Protein AF-A0A972I9Z6-F1 (afdb_monomer)

Secondary structure (DSSP, 8-state):
--HHHHHHHHHHHSPPS-SSHHHHHHHHHHHHHHHH-GGGS----SS--HHHHHHHHHHHHHHHHHHHH--TTTS-HHHHHHHHHHHHHHHHHHHHHHTTS-HHHHHHHHHHHHHSPPTT------HHHHHHHHHHSPPS--HHHHHHHHHHHHHHHHHHHHHHHHHHHHHHHHHTTS-HHHHH-HHHHHHHHHHHHHHHHHHHHTSTT-SS-TT-GGGHHHHHHHHHHHHHHHHHHHHHHHH-HHHHHHHHHHHTSSHHHHHSSSTTTT--HHHHHHTT--TTSEETTTTEEHHHHHHHHHHHHHHHHHHHTTSTTHHHHHHHHHHHHHHHHHHHHHHHHHHHHSTT--GGG--HHHHHHHHIIIIIIHHHHHHHHHHHHTT--TTTTHHHHHHHHHHHHHHHHHHHHHHHHHHTTTS--HHHHHHHHH-HHHHHHHHHHHTT---PPPTTTHHHHHHHSHHHHHHHHHHHHHHHHHH--HHHHHHHHHHHIIIII-STT-SS-----S-HHHHHTT-SSPPPHHHHHHHHHHHGGGGGGTS-HHHHHHHHHHHHHHHHHHHHHHHHTT-HHHHHHHHH-GGGS-HHHHHHHHHHHHHS--S-----PPPPPP-------

Sequence (621 aa):
MNALERGLDRLLAMPSPATDALEEALLREAVEALRARPYFGAGLVDEGDDHALLLEATASVRLFVLHHFVTPLERDEATTRAALRLVEALEAREDALARQAPAPLALRHEVLRYLHPRPLARNLEGLRELLARVEAMPERRGIFRFLRDKAHQHLQFYRLFFRAKAYLARTRRIREKLPPRVRALPVALETFSAVEQMGPIVDNFVFDGLGKPASDPAVAIADFGFLYMQMADELVDSILHHAGYERTITLVRRLALSPEGRAAFVPFMHVEAADLHEVGLTFDSPNEKYRTTLGEMILALRELREVIEREIERVDDAEGVRRELSAFFHHCFSTFLDELEFLRSRPGARLDKLPLGETLFHFYRKNNLVMMRWLGLRARLRGIDPRIPEKRIRAFGYVLATFQVFDDLKDLAVDLEKQPNYALQIAASHHPHELARAEARFSSHREALRVRDIPWVNLRMPGTVLTCFRLVKLIARSHFSWFEDYVIDLRWRRNWLVRRGNFNPGEARGHLLEEALGEGRRLPLPALARAVLRELSVLHRDASHDELLAYVFDVLAFERRPALCLAALPNLHRVYRILNLSMRMAPEEKARIVRKILEIAPEEVLAVEPLPRDNPGLHET

Mean predicted aligned error: 6.79 Å

pLDDT: mean 88.21, std 11.25, range [31.47, 98.06]

Foldseek 3Di:
DWLQLVLLVVQVVDDPLAPDPLLVVLLVVLSVVCVQFVLQWLPLDRDDDNLLSVLRNLRGSLSSLQQPQCFPLQDPPVSNVSSVSSNVSSVVVNVVSLVVDDPSSVLLVVLSCLLADHPPPQDNPDLVVSLVVLLPPPDPDDPVNVVVVVVLVVVLVVVLVVCVVLLVLLVVVLVVLQDPLCVVQVLLVVLLVVVSVCLSVCCCPLVVVDFDRSNDNLLSLLSLLVSLLVLVVLLLVLLCVPLNLPLSSVLQCVQQNPPCNVVDLAHPLPDDQVSQVSSVHGQQPDRVSSGGGSVSSSVSSNSSVVSSLVSLVVDPPSVVLSVLSSVLRVLLVSLVSLVSVVCVVDPPDQQLQDALNSLSSSLLSNQLVNQLSSSCSSCVSRVHSCVVSSLSSNLVSLLRVLVQLLQLVQQVLQSGSNHHGQLSNLCNSPNVQLNVVSCVPRVVPRDGHALLCQLLCCLSVVSSVLSSLSSNSSSCSNRHDPVSLQVSQVLCCLDHLEQPNRPRHDPDDDDSNCVSLVHQFDDDQLVSLVSSLVSQVVCVVPDPPLQSLLSSLSSCSHYPLVVLLVLCPPPVVLSVCSVGRSSVDDSNSSNVSSVSSNVPDPDDDDDTDRDPPDDPDDDDD

Structure (mmCIF, N/CA/C/O backbone):
data_AF-A0A972I9Z6-F1
#
_entry.id   AF-A0A972I9Z6-F1
#
loop_
_atom_site.group_PDB
_atom_site.id
_atom_site.type_symbol
_atom_site.label_atom_id
_atom_site.label_alt_id
_atom_site.label_comp_id
_atom_site.label_asym_id
_atom_site.label_entity_id
_atom_site.label_seq_id
_atom_site.pdbx_PDB_ins_code
_atom_site.Cartn_x
_atom_site.Cartn_y
_atom_site.Cartn_z
_atom_site.occupancy
_atom_site.B_iso_or_equiv
_atom_site.auth_seq_id
_atom_site.auth_comp_id
_atom_site.auth_asym_id
_atom_site.auth_atom_id
_atom_site.pdbx_PDB_model_num
ATOM 1 N N . MET A 1 1 ? 12.915 0.403 25.790 1.00 60.88 1 MET A N 1
ATOM 2 C CA . MET A 1 1 ? 12.499 1.653 25.136 1.00 60.88 1 MET A CA 1
ATOM 3 C C . MET A 1 1 ? 13.070 1.663 23.732 1.00 60.88 1 MET A C 1
ATOM 5 O O . MET A 1 1 ? 14.288 1.536 23.600 1.00 60.88 1 MET A O 1
ATOM 9 N N . ASN A 1 2 ? 12.223 1.680 22.703 1.00 83.69 2 ASN A N 1
ATOM 10 C CA . ASN A 1 2 ? 12.690 1.710 21.311 1.00 83.69 2 ASN A CA 1
ATOM 11 C C . ASN A 1 2 ? 13.250 3.112 20.958 1.00 83.69 2 ASN A C 1
ATOM 13 O O . ASN A 1 2 ? 13.185 4.049 21.759 1.00 83.69 2 ASN A O 1
ATOM 17 N N . ALA A 1 3 ? 13.876 3.258 19.785 1.00 87.81 3 ALA A N 1
ATOM 18 C CA . ALA A 1 3 ? 14.439 4.541 19.349 1.00 87.81 3 ALA A CA 1
ATOM 19 C C . ALA A 1 3 ? 13.384 5.654 19.271 1.00 87.81 3 ALA A C 1
ATOM 21 O O . ALA A 1 3 ? 13.654 6.773 19.704 1.00 87.81 3 ALA A O 1
ATOM 22 N N . LEU A 1 4 ? 12.186 5.329 18.784 1.00 92.81 4 LEU A N 1
ATOM 23 C CA . LEU A 1 4 ? 11.094 6.284 18.656 1.00 92.81 4 LEU A CA 1
ATOM 24 C C . LEU A 1 4 ? 10.658 6.836 20.019 1.00 92.81 4 LEU A C 1
ATOM 26 O O . LEU A 1 4 ? 10.603 8.046 20.175 1.00 92.81 4 LEU A O 1
ATOM 30 N N . GLU A 1 5 ? 10.427 5.985 21.021 1.00 92.69 5 GLU A N 1
ATOM 31 C CA . GLU A 1 5 ? 10.044 6.399 22.379 1.00 92.69 5 GLU A CA 1
ATOM 32 C C . GLU A 1 5 ? 11.066 7.378 22.978 1.00 92.69 5 GLU A C 1
ATOM 34 O O . GLU A 1 5 ? 10.690 8.457 23.429 1.00 92.69 5 GLU A O 1
ATOM 39 N N . ARG A 1 6 ? 12.368 7.063 22.875 1.00 93.62 6 ARG A N 1
ATOM 40 C CA . ARG A 1 6 ? 13.447 7.977 23.303 1.00 93.62 6 ARG A CA 1
ATOM 41 C C . ARG A 1 6 ? 13.417 9.310 22.559 1.00 93.62 6 ARG A C 1
ATOM 43 O O . ARG A 1 6 ? 13.680 10.354 23.150 1.00 93.62 6 ARG A O 1
ATOM 50 N N . GLY A 1 7 ? 13.151 9.277 21.256 1.00 95.94 7 GLY A N 1
ATOM 51 C CA . GLY A 1 7 ? 13.037 10.482 20.442 1.00 95.94 7 GLY A CA 1
ATOM 52 C C . GLY A 1 7 ? 11.820 11.332 20.818 1.00 95.94 7 GLY A C 1
ATOM 53 O O . GLY A 1 7 ? 11.927 12.554 20.862 1.00 95.94 7 GLY A O 1
ATOM 54 N N . LEU A 1 8 ? 10.680 10.705 21.125 1.00 96.62 8 LEU A N 1
ATOM 55 C CA . LEU A 1 8 ? 9.450 11.396 21.524 1.00 96.62 8 LEU A CA 1
ATOM 56 C C . LEU A 1 8 ? 9.622 12.112 22.867 1.00 96.62 8 LEU A C 1
ATOM 58 O O . LEU A 1 8 ? 9.217 13.265 22.992 1.00 96.62 8 LEU A O 1
ATOM 62 N N . ASP A 1 9 ? 10.283 11.478 23.840 1.00 95.06 9 ASP A N 1
ATOM 63 C CA . ASP A 1 9 ? 10.607 12.118 25.124 1.00 95.06 9 ASP A CA 1
ATOM 64 C C . ASP A 1 9 ? 11.449 13.386 24.922 1.00 95.06 9 ASP A C 1
ATOM 66 O O . ASP A 1 9 ? 11.235 14.404 25.578 1.00 95.06 9 ASP A O 1
ATOM 70 N N . ARG A 1 10 ? 12.375 13.352 23.959 1.00 93.19 10 ARG A N 1
ATOM 71 C CA . ARG A 1 10 ? 13.225 14.497 23.607 1.00 93.19 10 ARG A CA 1
ATOM 72 C C . ARG A 1 10 ? 12.476 15.586 22.868 1.00 93.19 10 ARG A C 1
ATOM 74 O O . ARG A 1 10 ? 12.685 16.759 23.158 1.00 93.19 10 ARG A O 1
ATOM 81 N N . LEU A 1 11 ? 11.596 15.207 21.945 1.00 94.81 11 LEU A N 1
ATOM 82 C CA . LEU A 1 11 ? 10.739 16.153 21.242 1.00 94.81 11 LEU A CA 1
ATOM 83 C C . LEU A 1 11 ? 9.877 16.951 22.231 1.00 94.81 11 LEU A C 1
ATOM 85 O O . LEU A 1 11 ? 9.753 18.161 22.071 1.00 94.81 11 LEU A O 1
ATOM 89 N N . LEU A 1 12 ? 9.344 16.292 23.267 1.00 94.00 12 LEU A N 1
ATOM 90 C CA . LEU A 1 12 ? 8.562 16.936 24.328 1.00 94.00 12 LEU A CA 1
ATOM 91 C C . LEU A 1 12 ? 9.404 17.780 25.298 1.00 94.00 12 LEU A C 1
ATOM 93 O O . LEU A 1 12 ? 8.873 18.690 25.927 1.00 94.00 12 LEU A O 1
ATOM 97 N N . ALA A 1 13 ? 10.700 17.492 25.436 1.00 93.06 13 ALA A N 1
ATOM 98 C CA . ALA A 1 13 ? 11.617 18.282 26.261 1.00 93.06 13 ALA A CA 1
ATOM 99 C C . ALA A 1 13 ? 12.112 19.565 25.562 1.00 93.06 13 ALA A C 1
ATOM 101 O O . ALA A 1 13 ? 12.714 20.430 26.199 1.00 93.06 13 ALA A O 1
ATOM 102 N N . MET A 1 14 ? 11.891 19.688 24.253 1.00 91.94 14 MET A N 1
ATOM 103 C CA . MET A 1 14 ? 12.250 20.858 23.456 1.00 91.94 14 MET A CA 1
ATOM 104 C C . MET A 1 14 ? 11.128 21.902 23.411 1.00 91.94 14 MET A C 1
ATOM 106 O O . MET A 1 14 ? 9.974 21.574 23.683 1.00 91.94 14 MET A O 1
ATOM 110 N N . PRO A 1 15 ? 11.424 23.150 22.988 1.00 92.62 15 PRO A N 1
ATOM 111 C CA . PRO A 1 15 ? 10.379 24.115 22.664 1.00 92.62 15 PRO A CA 1
ATOM 112 C C . PRO A 1 15 ? 9.356 23.504 21.701 1.00 92.62 15 PRO A C 1
ATOM 114 O O . PRO A 1 15 ? 9.734 22.945 20.658 1.00 92.62 15 PRO A O 1
ATOM 117 N N . SER A 1 16 ? 8.074 23.592 22.063 1.00 92.88 16 SER A N 1
ATOM 118 C CA . SER A 1 16 ? 6.993 23.005 21.271 1.00 92.88 16 SER A CA 1
ATOM 119 C C . SER A 1 16 ? 6.999 23.591 19.851 1.00 92.88 16 SER A C 1
ATOM 121 O O . SER A 1 16 ? 7.231 24.791 19.688 1.00 92.88 16 SER A O 1
ATOM 123 N N . PRO A 1 17 ? 6.815 22.766 18.804 1.00 90.50 17 PRO A N 1
ATOM 124 C CA . PRO A 1 17 ? 6.568 23.258 17.453 1.00 90.50 17 PRO A CA 1
ATOM 125 C C . PRO A 1 17 ? 5.153 23.842 17.290 1.00 90.50 17 PRO A C 1
ATOM 127 O O . PRO A 1 17 ? 4.901 24.488 16.279 1.00 90.50 17 PRO A O 1
ATOM 130 N N . ALA A 1 18 ? 4.247 23.611 18.248 1.00 92.31 18 ALA A N 1
ATOM 131 C CA . ALA A 1 18 ? 2.901 24.166 18.247 1.00 92.31 18 ALA A CA 1
ATOM 132 C C . ALA A 1 18 ? 2.899 25.644 18.663 1.00 92.31 18 ALA A C 1
ATOM 134 O O . ALA A 1 18 ? 3.602 26.052 19.589 1.00 92.31 18 ALA A O 1
ATOM 135 N N . THR A 1 19 ? 2.070 26.434 17.990 1.00 91.88 19 THR A N 1
ATOM 136 C CA . THR A 1 19 ? 1.910 27.877 18.218 1.00 91.88 19 THR A CA 1
ATOM 137 C C . THR A 1 19 ? 0.619 28.235 18.954 1.00 91.88 19 THR A C 1
ATOM 139 O O . THR A 1 19 ? 0.509 29.333 19.499 1.00 91.88 19 THR A O 1
ATOM 142 N N . ASP A 1 20 ? -0.337 27.305 19.021 1.00 94.81 20 ASP A N 1
ATOM 143 C CA . ASP A 1 20 ? -1.608 27.465 19.723 1.00 94.81 20 ASP A CA 1
ATOM 144 C C . ASP A 1 20 ? -2.029 26.189 20.483 1.00 94.81 20 ASP A C 1
ATOM 146 O O . ASP A 1 20 ? -1.395 25.135 20.396 1.00 94.81 20 ASP A O 1
ATOM 150 N N . ALA A 1 21 ? -3.105 26.292 21.270 1.00 95.44 21 ALA A N 1
ATOM 151 C CA . ALA A 1 21 ? -3.590 25.197 22.111 1.00 95.44 21 ALA A CA 1
ATOM 152 C C . ALA A 1 21 ? -4.133 23.996 21.314 1.00 95.44 21 ALA A C 1
ATOM 154 O O . ALA A 1 21 ? -4.087 22.870 21.809 1.00 95.44 21 ALA A O 1
ATOM 155 N N . LEU A 1 22 ? -4.651 24.219 20.102 1.00 95.06 22 LEU A N 1
ATOM 156 C CA . LEU A 1 22 ? -5.192 23.155 19.261 1.00 95.06 22 LEU A CA 1
ATOM 157 C C . LEU A 1 22 ? -4.055 22.363 18.608 1.00 95.06 22 LEU A C 1
ATOM 159 O O . LEU A 1 22 ? -4.071 21.136 18.637 1.00 95.06 22 LEU A O 1
ATOM 163 N N . GLU A 1 23 ? -3.032 23.047 18.094 1.00 96.62 23 GLU A N 1
ATOM 164 C CA . GLU A 1 23 ? -1.794 22.424 17.614 1.00 96.62 23 GLU A CA 1
ATOM 165 C C . GLU A 1 23 ? -1.100 21.625 18.728 1.00 96.62 23 GLU A C 1
ATOM 167 O O . GLU A 1 23 ? -0.658 20.499 18.499 1.00 96.62 23 GLU A O 1
ATOM 172 N N . GLU A 1 24 ? -1.056 22.159 19.952 1.00 96.81 24 GLU A N 1
ATOM 173 C CA . GLU A 1 24 ? -0.472 21.473 21.111 1.00 96.81 24 GLU A CA 1
ATOM 174 C C . GLU A 1 24 ? -1.270 20.211 21.488 1.00 96.81 24 GLU A C 1
ATOM 176 O O . GLU A 1 24 ? -0.682 19.174 21.802 1.00 96.81 24 GLU A O 1
ATOM 181 N N . ALA A 1 25 ? -2.605 20.257 21.410 1.00 96.12 25 ALA A N 1
ATOM 182 C CA . ALA A 1 25 ? -3.451 19.086 21.632 1.00 96.12 25 ALA A CA 1
ATOM 183 C C . ALA A 1 25 ? -3.203 17.994 20.576 1.00 96.12 25 ALA A C 1
ATOM 185 O O . ALA A 1 25 ? -2.995 16.833 20.934 1.00 96.12 25 ALA A O 1
ATOM 186 N N . LEU A 1 26 ? -3.139 18.368 19.292 1.00 95.75 26 LEU A N 1
ATOM 187 C CA . LEU A 1 26 ? -2.849 17.442 18.190 1.00 95.75 26 LEU A CA 1
ATOM 188 C C . LEU A 1 26 ? -1.451 16.821 18.312 1.00 95.75 26 LEU A C 1
ATOM 190 O O . LEU A 1 26 ? -1.278 15.627 18.064 1.00 95.75 26 LEU A O 1
ATOM 194 N N . LEU A 1 27 ? -0.454 17.613 18.721 1.00 97.44 27 LEU A N 1
ATOM 195 C CA . LEU A 1 27 ? 0.901 17.134 18.980 1.00 97.44 27 LEU A CA 1
ATOM 196 C C . LEU A 1 27 ? 0.907 16.062 20.077 1.00 97.44 27 LEU A C 1
ATOM 198 O O . LEU A 1 27 ? 1.499 14.998 19.892 1.00 97.44 27 LEU A O 1
ATOM 202 N N . ARG A 1 28 ? 0.234 16.314 21.205 1.00 96.69 28 ARG A N 1
ATOM 203 C CA . ARG A 1 28 ? 0.156 15.353 22.317 1.00 96.69 28 ARG A CA 1
ATOM 204 C C . ARG A 1 28 ? -0.579 14.080 21.921 1.00 96.69 28 ARG A C 1
ATOM 206 O O . ARG A 1 28 ? -0.056 12.996 22.170 1.00 96.69 28 ARG A O 1
ATOM 213 N N . GLU A 1 29 ? -1.717 14.205 21.237 1.00 96.38 29 GLU A N 1
ATOM 214 C CA . GLU A 1 29 ? -2.480 13.060 20.726 1.00 96.38 29 GLU A CA 1
ATOM 215 C C . GLU A 1 29 ? -1.618 12.199 19.787 1.00 96.38 29 GLU A C 1
ATOM 217 O O . GLU A 1 29 ? -1.569 10.975 19.926 1.00 96.38 29 GLU A O 1
ATOM 222 N N . ALA A 1 30 ? -0.861 12.827 18.879 1.00 97.19 30 ALA A N 1
ATOM 223 C CA . ALA A 1 30 ? 0.057 12.122 17.988 1.00 97.19 30 ALA A CA 1
ATOM 224 C C . ALA A 1 30 ? 1.176 11.395 18.750 1.00 97.19 30 ALA A C 1
ATOM 226 O O . ALA A 1 30 ? 1.479 10.238 18.450 1.00 97.19 30 ALA A O 1
ATOM 227 N N . VAL A 1 31 ? 1.791 12.043 19.745 1.00 97.75 31 VAL A N 1
ATOM 228 C CA . VAL A 1 31 ? 2.860 11.440 20.558 1.00 97.75 31 VAL A CA 1
ATOM 229 C C . VAL A 1 31 ? 2.340 10.238 21.353 1.00 97.75 31 VAL A C 1
ATOM 231 O O . VAL A 1 31 ? 2.979 9.183 21.360 1.00 97.75 31 VAL A O 1
ATOM 234 N N . GLU A 1 32 ? 1.176 10.359 21.991 1.00 96.31 32 GLU A N 1
ATOM 235 C CA . GLU A 1 32 ? 0.545 9.263 22.733 1.00 96.31 32 GLU A CA 1
ATOM 236 C C . GLU A 1 32 ? 0.188 8.090 21.814 1.00 96.31 32 GLU A C 1
ATOM 238 O O . GLU A 1 32 ? 0.514 6.934 22.113 1.00 96.31 32 GLU A O 1
ATOM 243 N N . ALA A 1 33 ? -0.400 8.378 20.651 1.00 94.75 33 ALA A N 1
ATOM 244 C CA . ALA A 1 33 ? -0.737 7.362 19.667 1.00 94.75 33 ALA A CA 1
ATOM 245 C C . ALA A 1 33 ? 0.507 6.636 19.131 1.00 94.75 33 ALA A C 1
ATOM 247 O O . ALA A 1 33 ? 0.478 5.413 18.983 1.00 94.75 33 ALA A O 1
ATOM 248 N N . LEU A 1 34 ? 1.610 7.350 18.884 1.00 96.56 34 LEU A N 1
ATOM 249 C CA . LEU A 1 34 ? 2.871 6.762 18.424 1.00 96.56 34 LEU A CA 1
ATOM 250 C C . LEU A 1 34 ? 3.561 5.918 19.499 1.00 96.56 34 LEU A C 1
ATOM 252 O O . LEU A 1 34 ? 4.151 4.894 19.164 1.00 96.56 34 LEU A O 1
ATOM 256 N N . ARG A 1 35 ? 3.451 6.277 20.784 1.00 94.56 35 ARG A N 1
ATOM 257 C CA . ARG A 1 35 ? 3.914 5.410 21.884 1.00 94.56 35 ARG A CA 1
ATOM 258 C C . ARG A 1 35 ? 3.117 4.105 21.941 1.00 94.56 35 ARG A C 1
ATOM 260 O O . ARG A 1 35 ? 3.692 3.035 22.129 1.00 94.56 35 ARG A O 1
ATOM 267 N N . ALA A 1 36 ? 1.801 4.174 21.739 1.00 91.94 36 ALA A N 1
ATOM 268 C CA . ALA A 1 36 ? 0.942 2.991 21.722 1.00 91.94 36 ALA A CA 1
ATOM 269 C C . ALA A 1 36 ? 1.129 2.134 20.455 1.00 91.94 36 ALA A C 1
ATOM 271 O O . ALA A 1 36 ? 1.027 0.906 20.504 1.00 91.94 36 ALA A O 1
ATOM 272 N N . ARG A 1 37 ? 1.390 2.775 19.311 1.00 93.81 37 ARG A N 1
ATOM 273 C CA . ARG A 1 37 ? 1.446 2.157 17.978 1.00 93.81 37 ARG A CA 1
ATOM 274 C C . ARG A 1 37 ? 2.692 2.626 17.212 1.00 93.81 37 ARG A C 1
ATOM 276 O O . ARG A 1 37 ? 2.579 3.287 16.177 1.00 93.81 37 ARG A O 1
ATOM 283 N N . PRO A 1 38 ? 3.901 2.254 17.663 1.00 93.81 38 PRO A N 1
ATOM 284 C CA . PRO A 1 38 ? 5.150 2.772 17.100 1.00 93.81 38 PRO A CA 1
ATOM 285 C C . PRO A 1 38 ? 5.414 2.306 15.664 1.00 93.81 38 PRO A C 1
ATOM 287 O O . PRO A 1 38 ? 6.237 2.884 14.953 1.00 93.81 38 PRO A O 1
ATOM 290 N N . TYR A 1 39 ? 4.679 1.298 15.186 1.00 94.38 39 TYR A N 1
ATOM 291 C CA . TYR A 1 39 ? 4.698 0.871 13.789 1.00 94.38 39 TYR A CA 1
ATOM 292 C C . TYR A 1 39 ? 4.149 1.920 12.807 1.00 94.38 39 TYR A C 1
ATOM 294 O O . TYR A 1 39 ? 4.425 1.786 11.619 1.00 94.38 39 TYR A O 1
ATOM 302 N N . PHE A 1 40 ? 3.465 2.973 13.275 1.00 94.88 40 PHE A N 1
ATOM 303 C CA . PHE A 1 40 ? 3.089 4.134 12.455 1.00 94.88 40 PHE A CA 1
ATOM 304 C C . PHE A 1 40 ? 4.193 5.189 12.293 1.00 94.88 40 PHE A C 1
ATOM 306 O O . PHE A 1 40 ? 4.007 6.141 11.539 1.00 94.88 40 PHE A O 1
ATOM 313 N N . GLY A 1 41 ? 5.326 5.054 12.990 1.00 94.00 41 GLY A N 1
ATOM 314 C CA . GLY A 1 41 ? 6.415 6.029 12.901 1.00 94.00 41 GLY A CA 1
ATOM 315 C C . GLY A 1 41 ? 7.137 6.038 11.547 1.00 94.00 41 GLY A C 1
ATOM 316 O O . GLY A 1 41 ? 6.901 5.204 10.669 1.00 94.00 41 GLY A O 1
ATOM 317 N N . ALA A 1 42 ? 8.138 6.904 11.416 1.00 94.00 42 ALA A N 1
ATOM 318 C CA . ALA A 1 42 ? 8.920 7.097 10.196 1.00 94.00 42 ALA A CA 1
ATOM 319 C C . ALA A 1 42 ? 9.918 5.957 9.904 1.00 94.00 42 ALA A C 1
ATOM 321 O O . ALA A 1 42 ? 9.983 5.460 8.779 1.00 94.00 42 ALA A O 1
ATOM 322 N N . GLY A 1 43 ? 10.646 5.473 10.913 1.00 91.75 43 GLY A N 1
ATOM 323 C CA . GLY A 1 43 ? 11.545 4.320 10.790 1.00 91.75 43 GLY A CA 1
ATOM 324 C C . GLY A 1 43 ? 12.884 4.669 10.143 1.00 91.75 43 GLY A C 1
ATOM 325 O O . GLY A 1 43 ? 13.479 3.844 9.446 1.00 91.75 43 GLY A O 1
ATOM 326 N N . LEU A 1 44 ? 13.353 5.897 10.352 1.00 91.38 44 LEU A N 1
ATOM 327 C CA . LEU A 1 44 ? 14.607 6.439 9.840 1.00 91.38 44 LEU A CA 1
ATOM 328 C C . LEU A 1 44 ? 15.824 5.833 10.542 1.00 91.38 44 LEU A C 1
ATOM 330 O O . LEU A 1 44 ? 16.855 5.608 9.891 1.00 91.38 44 LEU A O 1
ATOM 334 N N . VAL A 1 45 ? 15.721 5.549 11.846 1.00 89.12 45 VAL A N 1
ATOM 335 C CA . VAL A 1 45 ? 16.835 5.054 12.670 1.00 89.12 45 VAL A CA 1
ATOM 336 C C . VAL A 1 45 ? 16.415 3.914 13.590 1.00 89.12 45 VAL A C 1
ATOM 338 O O . VAL A 1 45 ? 15.323 3.899 14.147 1.00 89.12 45 VAL A O 1
ATOM 341 N N . ASP A 1 46 ? 17.317 2.946 13.750 1.00 81.12 46 ASP A N 1
ATOM 342 C CA . ASP A 1 46 ? 17.144 1.845 14.702 1.00 81.12 46 ASP A CA 1
ATOM 343 C C . ASP A 1 46 ? 17.698 2.219 16.081 1.00 81.12 46 ASP A C 1
ATOM 345 O O . ASP A 1 46 ? 17.126 1.856 17.106 1.00 81.12 46 ASP A O 1
ATOM 349 N N . GLU A 1 47 ? 18.810 2.950 16.071 1.00 81.81 47 GLU A N 1
ATOM 350 C CA . GLU A 1 47 ? 19.554 3.522 17.187 1.00 81.81 47 GLU A CA 1
ATOM 351 C C . GLU A 1 47 ? 20.308 4.742 16.641 1.00 81.81 47 GLU A C 1
ATOM 353 O O . GLU A 1 47 ? 20.514 4.856 15.427 1.00 81.81 47 GLU A O 1
ATOM 358 N N . GLY A 1 48 ? 20.716 5.655 17.513 1.00 83.88 48 GLY A N 1
ATOM 359 C CA . GLY A 1 48 ? 21.430 6.854 17.103 1.00 83.88 48 GLY A CA 1
ATOM 360 C C . GLY A 1 48 ? 21.710 7.780 18.273 1.00 83.88 48 GLY A C 1
ATOM 361 O O . GLY A 1 48 ? 21.265 7.531 19.396 1.00 83.88 48 GLY A O 1
ATOM 362 N N . ASP A 1 49 ? 22.457 8.835 17.976 1.00 89.88 49 ASP A N 1
ATOM 363 C CA . ASP A 1 49 ? 22.644 9.960 18.879 1.00 89.88 49 ASP A CA 1
ATOM 364 C C . ASP A 1 49 ? 21.353 10.779 19.035 1.00 89.88 49 ASP A C 1
ATOM 366 O O . ASP A 1 49 ? 20.291 10.477 18.479 1.00 89.88 49 ASP A O 1
ATOM 370 N N . ASP A 1 50 ? 21.443 11.837 19.832 1.00 90.38 50 ASP A N 1
ATOM 371 C CA . ASP A 1 50 ? 20.297 12.665 20.178 1.00 90.38 50 ASP A CA 1
ATOM 372 C C . ASP A 1 50 ? 19.660 13.349 18.989 1.00 90.38 50 ASP A C 1
ATOM 374 O O . ASP A 1 50 ? 18.432 13.413 18.894 1.00 90.38 50 ASP A O 1
ATOM 378 N N . HIS A 1 51 ? 20.497 13.750 18.047 1.00 92.62 51 HIS A N 1
ATOM 379 C CA . HIS A 1 51 ? 20.085 14.378 16.813 1.00 92.62 51 HIS A CA 1
ATOM 380 C C . HIS A 1 51 ? 19.281 13.423 15.927 1.00 92.62 51 HIS A C 1
ATOM 382 O O . HIS A 1 51 ? 18.184 13.746 15.468 1.00 92.62 51 HIS A O 1
ATOM 388 N N . ALA A 1 52 ? 19.793 12.209 15.733 1.00 94.25 52 ALA A N 1
ATOM 389 C CA . ALA A 1 52 ? 19.159 11.177 14.929 1.00 94.25 52 ALA A CA 1
ATOM 390 C C . ALA A 1 52 ? 17.806 10.728 15.511 1.00 94.25 52 ALA A C 1
ATOM 392 O O . ALA A 1 52 ? 16.836 10.552 14.769 1.00 94.25 52 ALA A O 1
ATOM 393 N N . LEU A 1 53 ? 17.728 10.572 16.836 1.00 95.31 53 LEU A N 1
ATOM 394 C CA . LEU A 1 53 ? 16.492 10.197 17.531 1.00 95.31 53 LEU A CA 1
ATOM 395 C C . LEU A 1 53 ? 15.435 11.308 17.475 1.00 95.31 53 LEU A C 1
ATOM 397 O O . LEU A 1 53 ? 14.247 11.019 17.329 1.00 95.31 53 LEU A O 1
ATOM 401 N N . LEU A 1 54 ? 15.853 12.571 17.544 1.00 95.94 54 LEU A N 1
ATOM 402 C CA . LEU A 1 54 ? 14.949 13.709 17.418 1.00 95.94 54 LEU A CA 1
ATOM 403 C C . LEU A 1 54 ? 14.380 13.844 15.997 1.00 95.94 54 LEU A C 1
ATOM 405 O O . LEU A 1 54 ? 13.188 14.122 15.844 1.00 95.94 54 LEU A O 1
ATOM 409 N N . LEU A 1 55 ? 15.195 13.610 14.960 1.00 96.94 55 LEU A N 1
ATOM 410 C CA . LEU A 1 55 ? 14.718 13.590 13.573 1.00 96.94 55 LEU A CA 1
ATOM 411 C C . LEU A 1 55 ? 13.689 12.471 13.352 1.00 96.94 55 LEU A C 1
ATOM 413 O O . LEU A 1 55 ? 12.641 12.724 12.765 1.00 96.94 55 LEU A O 1
ATOM 417 N N . GLU A 1 56 ? 13.939 11.263 13.871 1.00 96.38 56 GLU A N 1
ATOM 418 C CA . GLU A 1 56 ? 12.975 10.151 13.830 1.00 96.38 56 GLU A CA 1
ATOM 419 C C . GLU A 1 56 ? 11.641 10.510 14.488 1.00 96.38 56 GLU A C 1
ATOM 421 O O . GLU A 1 56 ? 10.580 10.258 13.913 1.00 96.38 56 GLU A O 1
ATOM 426 N N . ALA A 1 57 ? 11.675 11.109 15.678 1.00 97.31 57 ALA A N 1
ATOM 427 C CA . ALA A 1 57 ? 10.464 11.484 16.396 1.00 97.31 57 ALA A CA 1
ATOM 428 C C . ALA A 1 57 ? 9.689 12.600 15.694 1.00 97.31 57 ALA A C 1
ATOM 430 O O . ALA A 1 57 ? 8.480 12.470 15.509 1.00 97.31 57 ALA A O 1
ATOM 431 N N . THR A 1 58 ? 10.380 13.651 15.246 1.00 97.81 58 THR A N 1
ATOM 432 C CA . THR A 1 58 ? 9.758 14.773 14.523 1.00 97.81 58 THR A CA 1
ATOM 433 C C . THR A 1 58 ? 9.089 14.272 13.240 1.00 97.81 58 THR A C 1
ATOM 435 O O . THR A 1 58 ? 7.900 14.516 13.037 1.00 97.81 58 THR A O 1
ATOM 438 N N . ALA A 1 59 ? 9.803 13.459 12.451 1.00 97.50 59 ALA A N 1
ATOM 439 C CA . ALA A 1 59 ? 9.281 12.851 11.229 1.00 97.50 59 ALA A CA 1
ATOM 440 C C . ALA A 1 59 ? 8.097 11.910 11.474 1.00 97.50 59 ALA A C 1
ATOM 442 O O . ALA A 1 59 ? 7.158 11.870 10.675 1.00 97.50 59 ALA A O 1
ATOM 443 N N . SER A 1 60 ? 8.122 11.163 12.580 1.00 97.81 60 SER A N 1
ATOM 444 C CA . SER A 1 60 ? 7.032 10.265 12.968 1.00 97.81 60 SER A CA 1
ATOM 445 C C . SER A 1 60 ? 5.775 11.032 13.360 1.00 97.81 60 SER A C 1
ATOM 447 O O . SER A 1 60 ? 4.690 10.686 12.898 1.00 97.81 60 SER A O 1
ATOM 449 N N . VAL A 1 61 ? 5.911 12.089 14.167 1.00 98.06 61 VAL A N 1
ATOM 450 C CA . VAL A 1 61 ? 4.785 12.949 14.558 1.00 98.06 61 VAL A CA 1
ATOM 451 C C . VAL A 1 61 ? 4.200 13.643 13.335 1.00 98.06 61 VAL A C 1
ATOM 453 O O . VAL A 1 61 ? 2.988 13.588 13.145 1.00 98.06 61 VAL A O 1
ATOM 456 N N . ARG A 1 62 ? 5.036 14.220 12.460 1.00 97.06 62 ARG A N 1
ATOM 457 C CA . ARG A 1 62 ? 4.568 14.849 11.217 1.00 97.06 62 ARG A CA 1
ATOM 458 C C . ARG A 1 62 ? 3.772 13.866 10.368 1.00 97.06 62 ARG A C 1
ATOM 460 O O . ARG A 1 62 ? 2.676 14.196 9.929 1.00 97.06 62 ARG A O 1
ATOM 467 N N . LEU A 1 63 ? 4.307 12.663 10.146 1.00 95.88 63 LEU A N 1
ATOM 468 C CA . LEU A 1 63 ? 3.633 11.625 9.367 1.00 95.88 63 LEU A CA 1
ATOM 469 C C . LEU A 1 63 ? 2.289 11.236 9.996 1.00 95.88 63 LEU A C 1
ATOM 471 O O . LEU A 1 63 ? 1.290 11.104 9.289 1.00 95.88 63 LEU A O 1
ATOM 475 N N . PHE A 1 64 ? 2.250 11.085 11.321 1.00 95.88 64 PHE A N 1
ATOM 476 C CA . PHE A 1 64 ? 1.026 10.749 12.035 1.00 95.88 64 PHE A CA 1
ATOM 477 C C . PHE A 1 64 ? -0.032 11.846 11.881 1.00 95.88 64 PHE A C 1
ATOM 479 O O . PHE A 1 64 ? -1.141 11.543 11.446 1.00 95.88 64 PHE A O 1
ATOM 486 N N . VAL A 1 65 ? 0.323 13.106 12.160 1.00 95.25 65 VAL A N 1
ATOM 487 C CA . VAL A 1 65 ? -0.575 14.266 12.030 1.00 95.25 65 VAL A CA 1
ATOM 488 C C . VAL A 1 65 ? -1.085 14.390 10.596 1.00 95.25 65 VAL A C 1
ATOM 490 O O . VAL A 1 65 ? -2.291 14.514 10.381 1.00 95.25 65 VAL A O 1
ATOM 493 N N . LEU A 1 66 ? -0.189 14.271 9.613 1.00 92.94 66 LEU A N 1
ATOM 494 C CA . LEU A 1 66 ? -0.530 14.358 8.197 1.00 92.94 66 LEU A CA 1
ATOM 495 C C . LEU A 1 66 ? -1.593 13.327 7.797 1.00 92.94 66 LEU A C 1
ATOM 497 O O . LEU A 1 66 ? -2.576 13.679 7.159 1.00 92.94 66 LEU A O 1
ATOM 501 N N . HIS A 1 67 ? -1.428 12.063 8.183 1.00 92.31 67 HIS A N 1
ATOM 502 C CA . HIS A 1 67 ? -2.304 10.987 7.706 1.00 92.31 67 HIS A CA 1
ATOM 503 C C . HIS A 1 67 ? -3.460 10.622 8.644 1.00 92.31 67 HIS A C 1
ATOM 505 O O . HIS A 1 67 ? -4.243 9.746 8.289 1.00 92.31 67 HIS A O 1
ATOM 511 N N . HIS A 1 68 ? -3.585 11.261 9.812 1.00 90.12 68 HIS A N 1
ATOM 512 C CA . HIS A 1 68 ? -4.702 11.025 10.741 1.00 90.12 68 HIS A CA 1
ATOM 513 C C . HIS A 1 68 ? -5.544 12.273 11.023 1.00 90.12 68 HIS A C 1
ATOM 515 O O . HIS A 1 68 ? -6.711 12.135 11.383 1.00 90.12 68 HIS A O 1
ATOM 521 N N . PHE A 1 69 ? -4.992 13.481 10.855 1.00 88.94 69 PHE A N 1
ATOM 522 C CA . PHE A 1 69 ? -5.695 14.725 11.191 1.00 88.94 69 PHE A CA 1
ATOM 523 C C . PHE A 1 69 ? -5.967 15.633 9.990 1.00 88.94 69 PHE A C 1
ATOM 525 O O . PHE A 1 69 ? -6.876 16.459 10.056 1.00 88.94 69 PHE A O 1
ATOM 532 N N . VAL A 1 70 ? -5.252 15.465 8.874 1.00 84.19 70 VAL A N 1
ATOM 533 C CA . VAL A 1 70 ? -5.514 16.213 7.635 1.00 84.19 70 VAL A CA 1
ATOM 534 C C . VAL A 1 70 ? -6.548 15.458 6.789 1.00 84.19 70 VAL A C 1
ATOM 536 O O . VAL A 1 70 ? -6.212 14.857 5.772 1.00 84.19 70 VAL A O 1
ATOM 539 N N . THR A 1 71 ? -7.809 15.459 7.240 1.00 73.50 71 THR A N 1
ATOM 540 C CA . THR A 1 71 ? -8.952 14.869 6.513 1.00 73.50 71 THR A CA 1
ATOM 541 C C . THR A 1 71 ? -10.182 15.787 6.623 1.00 73.50 71 THR A C 1
ATOM 543 O O . THR A 1 71 ? -10.863 15.774 7.653 1.00 73.50 71 THR A O 1
ATOM 546 N N . PRO A 1 72 ? -10.508 16.594 5.599 1.00 60.31 72 PRO A N 1
ATOM 547 C CA . PRO A 1 72 ? -11.470 17.691 5.746 1.00 60.31 72 PRO A CA 1
ATOM 548 C C . PRO A 1 72 ? -12.944 17.261 5.830 1.00 60.31 72 PRO A C 1
ATOM 550 O O . PRO A 1 72 ? -13.754 18.026 6.339 1.00 60.31 72 PRO A O 1
ATOM 553 N N . LEU A 1 73 ? -13.326 16.067 5.357 1.00 69.88 73 LEU A N 1
ATOM 554 C CA . LEU A 1 73 ? -14.709 15.585 5.520 1.00 69.88 73 LEU A CA 1
ATOM 555 C C . LEU A 1 73 ? -14.967 14.992 6.909 1.00 69.88 73 LEU A C 1
ATOM 557 O O . LEU A 1 73 ? -16.090 15.047 7.403 1.00 69.88 73 LEU A O 1
ATOM 561 N N . GLU A 1 74 ? -13.939 14.440 7.552 1.00 71.50 74 GLU A N 1
ATOM 562 C CA . GLU A 1 74 ? -14.063 13.854 8.884 1.00 71.50 74 GLU A CA 1
ATOM 563 C C . GLU A 1 74 ? -13.864 14.896 9.986 1.00 71.50 74 GLU A C 1
ATOM 565 O O . GLU A 1 74 ? -14.475 14.796 11.040 1.00 71.50 74 GLU A O 1
ATOM 570 N N . ARG A 1 75 ? -13.031 15.915 9.800 1.00 77.38 75 ARG A N 1
ATOM 571 C CA . ARG A 1 75 ? -12.720 16.898 10.849 1.00 77.38 75 ARG A CA 1
ATOM 572 C C . ARG A 1 75 ? -13.308 18.259 10.498 1.00 77.38 75 ARG A C 1
ATOM 574 O O . ARG A 1 75 ? -13.533 18.568 9.334 1.00 77.38 75 ARG A O 1
ATOM 581 N N . ASP A 1 76 ? -13.546 19.090 11.507 1.00 82.38 76 ASP A N 1
ATOM 582 C CA . ASP A 1 76 ? -13.893 20.484 11.254 1.00 82.38 76 ASP A CA 1
ATOM 583 C C . ASP A 1 76 ? -12.715 21.227 10.586 1.00 82.38 76 ASP A C 1
ATOM 585 O O . ASP A 1 76 ? -11.543 20.826 10.653 1.00 82.38 76 ASP A O 1
ATOM 589 N N . GLU A 1 77 ? -13.031 22.335 9.920 1.00 83.88 77 GLU A N 1
ATOM 590 C CA . GLU A 1 77 ? -12.050 23.116 9.168 1.00 83.88 77 GLU A CA 1
ATOM 591 C C . GLU A 1 77 ? -10.962 23.726 10.072 1.00 83.88 77 GLU A C 1
ATOM 593 O O . GLU A 1 77 ? -9.816 23.880 9.645 1.00 83.88 77 GLU A O 1
ATOM 598 N N . ALA A 1 78 ? -11.274 24.064 11.330 1.00 88.88 78 ALA A N 1
ATOM 599 C CA . ALA A 1 78 ? -10.293 24.634 12.251 1.00 88.88 78 ALA A CA 1
ATOM 600 C C . ALA A 1 78 ? -9.251 23.587 12.662 1.00 88.88 78 ALA A C 1
ATOM 602 O O . ALA A 1 78 ? -8.055 23.877 12.583 1.00 88.88 78 ALA A O 1
ATOM 603 N N . THR A 1 79 ? -9.683 22.366 12.990 1.00 90.06 79 THR A N 1
ATOM 604 C CA . THR A 1 79 ? -8.784 21.241 13.288 1.00 90.06 79 THR A CA 1
ATOM 605 C C . THR A 1 79 ? -7.901 20.898 12.096 1.00 90.06 79 THR A C 1
ATOM 607 O O . THR A 1 79 ? -6.688 20.762 12.250 1.00 90.06 79 THR A O 1
ATOM 610 N N . THR A 1 80 ? -8.473 20.831 10.891 1.00 88.69 80 THR A N 1
ATOM 611 C CA . THR A 1 80 ? -7.698 20.531 9.678 1.00 88.69 80 THR A CA 1
ATOM 612 C C . THR A 1 80 ? -6.639 21.608 9.414 1.00 88.69 80 THR A C 1
ATOM 614 O O . THR A 1 80 ? -5.487 21.292 9.116 1.00 88.69 80 THR A O 1
ATOM 617 N N . ARG A 1 81 ? -6.989 22.893 9.579 1.00 90.19 81 ARG A N 1
ATOM 618 C CA . ARG A 1 81 ? -6.035 24.006 9.429 1.00 90.19 81 ARG A CA 1
ATOM 619 C C . ARG A 1 81 ? -4.936 23.984 10.492 1.00 90.19 81 ARG A C 1
ATOM 621 O O . ARG A 1 81 ? -3.786 24.236 10.149 1.00 90.19 81 ARG A O 1
ATOM 628 N N . ALA A 1 82 ? -5.262 23.675 11.748 1.00 94.06 82 ALA A N 1
ATOM 629 C CA . ALA A 1 82 ? -4.266 23.528 12.811 1.00 94.06 82 ALA A CA 1
ATOM 630 C C . ALA A 1 82 ? -3.316 22.350 12.539 1.00 94.06 82 ALA A C 1
ATOM 632 O O . ALA A 1 82 ? -2.103 22.506 12.635 1.00 94.06 82 ALA A O 1
ATOM 633 N N . ALA A 1 83 ? -3.842 21.201 12.101 1.00 93.56 83 ALA A N 1
ATOM 634 C CA . ALA A 1 83 ? -3.027 20.053 11.709 1.00 93.56 83 ALA A CA 1
ATOM 635 C C . ALA A 1 83 ? -2.054 20.400 10.571 1.00 93.56 83 ALA A C 1
ATOM 637 O O . ALA A 1 83 ? -0.882 20.035 10.635 1.00 93.56 83 ALA A O 1
ATOM 638 N N . LEU A 1 84 ? -2.515 21.144 9.558 1.00 92.56 84 LEU A N 1
ATOM 639 C CA . LEU A 1 84 ? -1.658 21.615 8.471 1.00 92.56 84 LEU A CA 1
ATOM 640 C C . LEU A 1 84 ? -0.542 22.530 8.984 1.00 92.56 84 LEU A C 1
ATOM 642 O O . LEU A 1 84 ? 0.611 22.247 8.678 1.00 92.56 84 LEU A O 1
ATOM 646 N N . ARG A 1 85 ? -0.850 23.550 9.802 1.00 94.44 85 ARG A N 1
ATOM 647 C CA . ARG A 1 85 ? 0.162 24.450 10.398 1.00 94.44 85 ARG A CA 1
ATOM 648 C C . ARG A 1 85 ? 1.196 23.695 11.232 1.00 94.44 85 ARG A C 1
ATOM 650 O O . ARG A 1 85 ? 2.396 23.919 11.071 1.00 94.44 85 ARG A O 1
ATOM 657 N N . LEU A 1 86 ? 0.745 22.747 12.055 1.00 96.44 86 LEU A N 1
ATOM 658 C CA . LEU A 1 86 ? 1.631 21.884 12.833 1.00 96.44 86 LEU A CA 1
ATOM 659 C C . LEU A 1 86 ? 2.543 21.045 11.924 1.00 96.44 86 LEU A C 1
ATOM 661 O O . LEU A 1 86 ? 3.738 20.934 12.193 1.00 96.44 86 LEU A O 1
ATOM 665 N N . VAL A 1 87 ? 2.014 20.484 10.831 1.00 95.56 87 VAL A N 1
ATOM 666 C CA . VAL A 1 87 ? 2.827 19.787 9.821 1.00 95.56 87 VAL A CA 1
ATOM 667 C C . VAL A 1 87 ? 3.887 20.722 9.240 1.00 95.56 87 VAL A C 1
ATOM 669 O O . VAL A 1 87 ? 5.035 20.303 9.119 1.00 95.56 87 VAL A O 1
ATOM 672 N N . GLU A 1 88 ? 3.569 21.985 8.939 1.00 94.69 88 GLU A N 1
ATOM 673 C CA . GLU A 1 88 ? 4.570 22.929 8.417 1.00 94.69 88 GLU A CA 1
ATOM 674 C C . GLU A 1 88 ? 5.683 23.226 9.422 1.00 94.69 88 GLU A C 1
ATOM 676 O O . GLU A 1 88 ? 6.861 23.218 9.058 1.00 94.69 88 GLU A O 1
ATOM 681 N N . ALA A 1 89 ? 5.325 23.432 10.691 1.00 96.06 89 ALA A N 1
ATOM 682 C CA . ALA A 1 89 ? 6.289 23.668 11.759 1.00 96.06 89 ALA A CA 1
ATOM 683 C C . ALA A 1 89 ? 7.212 22.456 11.979 1.00 96.06 89 ALA A C 1
ATOM 685 O O . ALA A 1 89 ? 8.427 22.608 12.151 1.00 96.06 89 ALA A O 1
ATOM 686 N N . LEU A 1 90 ? 6.652 21.243 11.940 1.00 96.88 90 LEU A N 1
ATOM 687 C CA . LEU A 1 90 ? 7.414 20.001 12.053 1.00 96.88 90 LEU A CA 1
ATOM 688 C C . LEU A 1 90 ? 8.351 19.805 10.858 1.00 96.88 90 LEU A C 1
ATOM 690 O O . LEU A 1 90 ? 9.506 19.444 11.057 1.00 96.88 90 LEU A O 1
ATOM 694 N N . GLU A 1 91 ? 7.907 20.108 9.639 1.00 95.62 91 GLU A N 1
ATOM 695 C CA . GLU A 1 91 ? 8.746 20.031 8.439 1.00 95.62 91 GLU A CA 1
ATOM 696 C C . GLU A 1 91 ? 9.922 21.010 8.479 1.00 95.62 91 GLU A C 1
ATOM 698 O O . GLU A 1 91 ? 11.052 20.617 8.204 1.00 95.62 91 GLU A O 1
ATOM 703 N N . ALA A 1 92 ? 9.700 22.255 8.908 1.00 95.19 92 ALA A N 1
ATOM 704 C CA . ALA A 1 92 ? 10.786 23.221 9.069 1.00 95.19 92 ALA A CA 1
ATOM 705 C C . ALA A 1 92 ? 11.841 22.737 10.084 1.00 95.19 92 ALA A C 1
ATOM 707 O O . ALA A 1 92 ? 13.048 22.934 9.899 1.00 95.19 92 ALA A O 1
ATOM 708 N N . ARG A 1 93 ? 11.395 22.070 11.157 1.00 96.00 93 ARG A N 1
ATOM 709 C CA . ARG A 1 93 ? 12.283 21.442 12.142 1.00 96.00 93 ARG A CA 1
ATOM 710 C C . ARG A 1 93 ? 13.015 20.237 11.555 1.00 96.00 93 ARG A C 1
ATOM 712 O O . ARG A 1 93 ? 14.222 20.121 11.753 1.00 96.00 93 ARG A O 1
ATOM 719 N N . GLU A 1 94 ? 12.321 19.371 10.824 1.00 95.88 94 GLU A N 1
ATOM 720 C CA . GLU A 1 94 ? 12.932 18.256 10.100 1.00 95.88 94 GLU A CA 1
ATOM 721 C C . GLU A 1 94 ? 14.034 18.736 9.154 1.00 95.88 94 GLU A C 1
ATOM 723 O O . GLU A 1 94 ? 15.131 18.194 9.202 1.00 95.88 94 GLU A O 1
ATOM 728 N N . ASP A 1 95 ? 13.799 19.785 8.365 1.00 95.06 95 ASP A N 1
ATOM 729 C CA . ASP A 1 95 ? 14.782 20.332 7.422 1.00 95.06 95 ASP A CA 1
ATOM 730 C C . ASP A 1 95 ? 16.015 20.914 8.135 1.00 95.06 95 ASP A C 1
ATOM 732 O O . ASP A 1 95 ? 17.147 20.834 7.645 1.00 95.06 95 ASP A O 1
ATOM 736 N N . ALA A 1 96 ? 15.834 21.508 9.319 1.00 95.19 96 ALA A N 1
ATOM 737 C CA . ALA A 1 96 ? 16.947 21.952 10.155 1.00 95.19 96 ALA A CA 1
ATOM 738 C C . ALA A 1 96 ? 17.775 20.769 10.685 1.00 95.19 96 ALA A C 1
ATOM 740 O O . ALA A 1 96 ? 19.008 20.827 10.669 1.00 95.19 96 ALA A O 1
ATOM 741 N N . LEU A 1 97 ? 17.110 19.690 11.104 1.00 95.44 97 LEU A N 1
ATOM 742 C CA . LEU A 1 97 ? 17.758 18.479 11.604 1.00 95.44 97 LEU A CA 1
ATOM 743 C C . LEU A 1 97 ? 18.447 17.699 10.473 1.00 95.44 97 LEU A C 1
ATOM 745 O O . LEU A 1 97 ? 19.610 17.319 10.593 1.00 95.44 97 LEU A O 1
ATOM 749 N N . ALA A 1 98 ? 17.779 17.504 9.341 1.00 94.25 98 ALA A N 1
ATOM 750 C CA . ALA A 1 98 ? 18.290 16.750 8.202 1.00 94.25 98 ALA A CA 1
ATOM 751 C C . ALA A 1 98 ? 19.557 17.381 7.605 1.00 94.25 98 ALA A C 1
ATOM 753 O O . ALA A 1 98 ? 20.476 16.654 7.235 1.00 94.25 98 ALA A O 1
ATOM 754 N N . ARG A 1 99 ? 19.671 18.720 7.596 1.00 94.00 99 ARG A N 1
ATOM 755 C CA . ARG A 1 99 ? 20.886 19.432 7.146 1.00 94.00 99 ARG A CA 1
ATOM 756 C C . ARG A 1 99 ? 22.137 19.117 7.967 1.00 94.00 99 ARG A C 1
ATOM 758 O O . ARG A 1 99 ? 23.242 19.228 7.447 1.00 94.00 99 ARG A O 1
ATOM 765 N N . GLN A 1 100 ? 21.968 18.749 9.233 1.00 92.62 100 GLN A N 1
ATOM 766 C CA . GLN A 1 100 ? 23.065 18.391 10.138 1.00 92.62 100 GLN A CA 1
ATOM 767 C C . GLN A 1 100 ? 23.235 16.870 10.264 1.00 92.62 100 GLN A C 1
ATOM 769 O O . GLN A 1 100 ? 24.185 16.395 10.883 1.00 92.62 100 GLN A O 1
ATOM 774 N N . ALA A 1 101 ? 22.314 16.093 9.690 1.00 92.06 101 ALA A N 1
ATOM 775 C CA . ALA A 1 101 ? 22.362 14.647 9.749 1.00 92.06 101 ALA A CA 1
ATOM 776 C C . ALA A 1 101 ? 23.457 14.096 8.817 1.00 92.06 101 ALA A C 1
ATOM 778 O O . ALA A 1 101 ? 23.700 14.642 7.736 1.00 92.06 101 ALA A O 1
ATOM 779 N N . PRO A 1 102 ? 24.079 12.956 9.165 1.00 91.44 102 PRO A N 1
ATOM 780 C CA . PRO A 1 102 ? 24.945 12.241 8.238 1.00 91.44 102 PRO A CA 1
ATOM 781 C C . PRO A 1 102 ? 24.217 11.950 6.919 1.00 91.44 102 PRO A C 1
ATOM 783 O O . PRO A 1 102 ? 23.036 11.593 6.930 1.00 91.44 102 PRO A O 1
ATOM 786 N N . ALA A 1 103 ? 24.930 12.016 5.789 1.00 90.94 103 ALA A N 1
ATOM 787 C CA . ALA A 1 103 ? 24.342 11.858 4.453 1.00 90.94 103 ALA A CA 1
ATOM 788 C C . ALA A 1 103 ? 23.406 10.634 4.300 1.00 90.94 103 ALA A C 1
ATOM 790 O O . ALA A 1 103 ? 22.346 10.776 3.688 1.00 90.94 103 ALA A O 1
ATOM 791 N N . PRO A 1 104 ? 23.698 9.452 4.891 1.00 90.19 104 PRO A N 1
ATOM 792 C CA . PRO A 1 104 ? 22.774 8.320 4.853 1.00 90.19 104 PRO A CA 1
ATOM 793 C C . PRO A 1 104 ? 21.421 8.551 5.529 1.00 90.19 104 PRO A C 1
ATOM 795 O O . PRO A 1 104 ? 20.421 7.988 5.091 1.00 90.19 104 PRO A O 1
ATOM 798 N N . LEU A 1 105 ? 21.394 9.313 6.622 1.00 92.12 105 LEU A N 1
ATOM 799 C CA . LEU A 1 105 ? 20.172 9.631 7.352 1.00 92.12 105 LEU A CA 1
ATOM 800 C C . LEU A 1 105 ? 19.394 10.744 6.642 1.00 92.12 105 LEU A C 1
ATOM 802 O O . LEU A 1 105 ? 18.189 10.600 6.458 1.00 92.12 105 LEU A O 1
ATOM 806 N N . ALA A 1 106 ? 20.085 11.780 6.162 1.00 93.56 106 ALA A N 1
ATOM 807 C CA . ALA A 1 106 ? 19.476 12.838 5.357 1.00 93.56 106 ALA A CA 1
ATOM 808 C C . ALA A 1 106 ? 18.783 12.272 4.104 1.00 93.56 106 ALA A C 1
ATOM 810 O O . ALA A 1 106 ? 17.630 12.588 3.837 1.00 93.56 106 ALA A O 1
ATOM 811 N N . LEU A 1 107 ? 19.431 11.341 3.392 1.00 93.75 107 LEU A N 1
ATOM 812 C CA . LEU A 1 107 ? 18.836 10.691 2.220 1.00 93.75 107 LEU A CA 1
ATOM 813 C C . LEU A 1 107 ? 17.600 9.845 2.574 1.00 93.75 107 LEU A C 1
ATOM 815 O O . LEU A 1 107 ? 16.635 9.819 1.821 1.00 93.75 107 LEU A O 1
ATOM 819 N N . ARG A 1 108 ? 17.583 9.167 3.728 1.00 92.88 108 ARG A N 1
ATOM 820 C CA . ARG A 1 108 ? 16.390 8.430 4.191 1.00 92.88 108 ARG A CA 1
ATOM 821 C C . ARG A 1 108 ? 15.221 9.354 4.501 1.00 92.88 108 ARG A C 1
ATOM 823 O O . ARG A 1 108 ? 14.083 9.009 4.195 1.00 92.88 108 ARG A O 1
ATOM 830 N N . HIS A 1 109 ? 15.508 10.497 5.117 1.00 94.88 109 HIS A N 1
ATOM 831 C CA . HIS A 1 109 ? 14.514 11.534 5.366 1.00 94.88 109 HIS A CA 1
ATOM 832 C C . HIS A 1 109 ? 13.970 12.105 4.051 1.00 94.88 109 HIS A C 1
ATOM 834 O O . HIS A 1 109 ? 12.757 12.178 3.889 1.00 94.88 109 HIS A O 1
ATOM 840 N N . GLU A 1 110 ? 14.834 12.378 3.074 1.00 94.31 110 GLU A N 1
ATOM 841 C CA . GLU A 1 110 ? 14.433 12.826 1.735 1.00 94.31 110 GLU A CA 1
ATOM 842 C C . GLU A 1 110 ? 13.495 11.818 1.049 1.00 94.31 110 GLU A C 1
ATOM 844 O O . GLU A 1 110 ? 12.448 12.202 0.527 1.00 94.31 110 GLU A O 1
ATOM 849 N N . VAL A 1 111 ? 13.795 10.514 1.126 1.00 94.31 111 VAL A N 1
ATOM 850 C CA . VAL A 1 111 ? 12.884 9.474 0.617 1.00 94.31 111 VAL A CA 1
ATOM 851 C C . VAL A 1 111 ? 11.554 9.456 1.368 1.00 94.31 111 VAL A C 1
ATOM 853 O O . VAL A 1 111 ? 10.504 9.332 0.742 1.00 94.31 111 VAL A O 1
ATOM 856 N N . LEU A 1 112 ? 11.570 9.595 2.696 1.00 94.00 112 LEU A N 1
ATOM 857 C CA . LEU A 1 112 ? 10.340 9.667 3.484 1.00 94.00 112 LEU A CA 1
ATOM 858 C C . LEU A 1 112 ? 9.474 10.857 3.040 1.00 94.00 112 LEU A C 1
ATOM 860 O O . LEU A 1 112 ? 8.272 10.701 2.857 1.00 94.00 112 LEU A O 1
ATOM 864 N N . ARG A 1 113 ? 10.073 12.033 2.830 1.00 91.25 113 ARG A N 1
ATOM 865 C CA . ARG A 1 113 ? 9.374 13.231 2.339 1.00 91.25 113 ARG A CA 1
ATOM 866 C C . ARG A 1 113 ? 8.807 13.030 0.936 1.00 91.25 113 ARG A C 1
ATOM 868 O O . ARG A 1 113 ? 7.683 13.449 0.684 1.00 91.25 113 ARG A O 1
ATOM 875 N N . TYR A 1 114 ? 9.550 12.347 0.064 1.00 91.56 114 TYR A N 1
ATOM 876 C CA . TYR A 1 114 ? 9.100 12.008 -1.285 1.00 91.56 114 TYR A CA 1
ATOM 877 C C . TYR A 1 114 ? 7.874 11.081 -1.277 1.00 91.56 114 TYR A C 1
ATOM 879 O O . TYR A 1 114 ? 6.924 11.302 -2.021 1.00 91.56 114 TYR A O 1
ATOM 887 N N . LEU A 1 115 ? 7.885 10.048 -0.427 1.00 92.12 115 LEU A N 1
ATOM 888 C CA . LEU A 1 115 ? 6.798 9.066 -0.347 1.00 92.12 115 LEU A CA 1
ATOM 889 C C . LEU A 1 115 ? 5.569 9.572 0.425 1.00 92.12 115 LEU A C 1
ATOM 891 O O . LEU A 1 115 ? 4.486 9.031 0.221 1.00 92.12 115 LEU A O 1
ATOM 895 N N . HIS A 1 116 ? 5.724 10.598 1.272 1.00 91.25 116 HIS A N 1
ATOM 896 C CA . HIS A 1 116 ? 4.652 11.167 2.108 1.00 91.25 116 HIS A CA 1
ATOM 897 C C . HIS A 1 116 ? 4.502 12.676 1.904 1.00 91.25 116 HIS A C 1
ATOM 899 O O . HIS A 1 116 ? 4.740 13.455 2.840 1.00 91.25 116 HIS A O 1
ATOM 905 N N . PRO A 1 117 ? 4.133 13.098 0.684 1.00 86.31 117 PRO A N 1
ATOM 906 C CA . PRO A 1 117 ? 3.924 14.500 0.367 1.00 86.31 117 PRO A CA 1
ATOM 907 C C . PRO A 1 117 ? 2.697 15.050 1.098 1.00 86.31 117 PRO A C 1
ATOM 909 O O . PRO A 1 117 ? 1.778 14.315 1.469 1.00 86.31 117 PRO A O 1
ATOM 912 N N . ARG A 1 118 ? 2.648 16.374 1.261 1.00 83.38 118 ARG A N 1
ATOM 913 C CA . ARG A 1 118 ? 1.412 17.036 1.685 1.00 83.38 118 ARG A CA 1
ATOM 914 C C . ARG A 1 118 ? 0.336 16.891 0.596 1.00 83.38 118 ARG A C 1
ATOM 916 O O . ARG A 1 118 ? 0.679 16.939 -0.591 1.00 83.38 118 ARG A O 1
ATOM 923 N N . PRO A 1 119 ? -0.954 16.812 0.965 1.00 72.38 119 PRO A N 1
ATOM 924 C CA . PRO A 1 119 ? -2.045 17.022 0.022 1.00 72.38 119 PRO A CA 1
ATOM 925 C C . PRO A 1 119 ? -1.828 18.312 -0.779 1.00 72.38 119 PRO A C 1
ATOM 927 O O . PRO A 1 119 ? -1.369 19.311 -0.227 1.00 72.38 119 PRO A O 1
ATOM 930 N N . LEU A 1 120 ? -2.161 18.297 -2.074 1.00 66.69 120 LEU A N 1
ATOM 931 C CA . LEU A 1 120 ? -2.044 19.442 -2.994 1.00 66.69 120 LEU A CA 1
ATOM 932 C C . LEU A 1 120 ? -0.608 19.904 -3.324 1.00 66.69 120 LEU A C 1
ATOM 934 O O . LEU A 1 120 ? -0.444 20.903 -4.032 1.00 66.69 120 LEU A O 1
ATOM 938 N N . ALA A 1 121 ? 0.438 19.210 -2.858 1.00 69.00 121 ALA A N 1
ATOM 939 C CA . ALA A 1 121 ? 1.808 19.506 -3.271 1.00 69.00 121 ALA A CA 1
ATOM 940 C C . ALA A 1 121 ? 1.954 19.306 -4.793 1.00 69.00 121 ALA A C 1
ATOM 942 O O . ALA A 1 121 ? 1.777 18.204 -5.311 1.00 69.00 121 ALA A O 1
ATOM 943 N N . ARG A 1 122 ? 2.252 20.394 -5.519 1.00 56.41 122 ARG A N 1
ATOM 944 C CA . ARG A 1 122 ? 2.210 20.436 -6.994 1.00 56.41 122 ARG A CA 1
ATOM 945 C C . ARG A 1 122 ? 3.444 19.865 -7.705 1.00 56.41 122 ARG A C 1
ATOM 947 O O . ARG A 1 122 ? 3.440 19.838 -8.928 1.00 56.41 122 ARG A O 1
ATOM 954 N N . ASN A 1 123 ? 4.482 19.411 -7.000 1.00 55.69 123 ASN A N 1
ATOM 955 C CA . ASN A 1 123 ? 5.680 18.867 -7.648 1.00 55.69 123 ASN A CA 1
ATOM 956 C C . ASN A 1 123 ? 6.270 17.685 -6.859 1.00 55.69 123 ASN A C 1
ATOM 958 O O . ASN A 1 123 ? 6.584 17.837 -5.681 1.00 55.69 123 ASN A O 1
ATOM 962 N N . LEU A 1 124 ? 6.421 16.532 -7.527 1.00 62.94 124 LEU A N 1
ATOM 963 C CA . LEU A 1 124 ? 7.185 15.363 -7.062 1.00 62.94 124 LEU A CA 1
ATOM 964 C C . LEU A 1 124 ? 8.104 14.808 -8.166 1.00 62.94 124 LEU A C 1
ATOM 966 O O . LEU A 1 124 ? 8.180 13.601 -8.411 1.00 62.94 124 LEU A O 1
ATOM 970 N N . GLU A 1 125 ? 8.804 15.713 -8.846 1.00 74.31 125 GLU A N 1
ATOM 971 C CA . GLU A 1 125 ? 9.913 15.418 -9.754 1.00 74.31 125 GLU A CA 1
ATOM 972 C C . GLU A 1 125 ? 11.140 14.865 -9.001 1.00 74.31 125 GLU A C 1
ATOM 974 O O . GLU A 1 125 ? 11.238 14.925 -7.776 1.00 74.31 125 GLU A O 1
ATOM 979 N N . GLY A 1 126 ? 12.103 14.307 -9.742 1.00 83.81 126 GLY A N 1
ATOM 980 C CA . GLY A 1 126 ? 13.396 13.886 -9.183 1.00 83.81 126 GLY A CA 1
ATOM 981 C C . GLY A 1 126 ? 13.488 12.425 -8.721 1.00 83.81 126 GLY A C 1
ATOM 982 O O . GLY A 1 126 ? 14.492 12.032 -8.127 1.00 83.81 126 GLY A O 1
ATOM 983 N N . LEU A 1 127 ? 12.477 11.587 -8.999 1.00 88.44 127 LEU A N 1
ATOM 984 C CA . LEU A 1 127 ? 12.470 10.165 -8.613 1.00 88.44 127 LEU A CA 1
ATOM 985 C C . LEU A 1 127 ? 13.710 9.402 -9.103 1.00 88.44 127 LEU A C 1
ATOM 987 O O . LEU A 1 127 ? 14.250 8.560 -8.387 1.00 88.44 127 LEU A O 1
ATOM 991 N N . ARG A 1 128 ? 14.152 9.675 -10.335 1.00 87.69 128 ARG A N 1
ATOM 992 C CA . ARG A 1 128 ? 15.305 9.006 -10.951 1.00 87.69 128 ARG A CA 1
ATOM 993 C C . ARG A 1 128 ? 16.587 9.334 -10.187 1.00 87.69 128 ARG A C 1
ATOM 995 O O . ARG A 1 128 ? 17.335 8.430 -9.825 1.00 87.69 128 ARG A O 1
ATOM 1002 N N . GLU A 1 129 ? 16.819 10.615 -9.923 1.00 90.25 129 GLU A N 1
ATOM 1003 C CA . GLU A 1 129 ? 17.982 11.133 -9.205 1.00 90.25 129 GLU A CA 1
ATOM 1004 C C . GLU A 1 129 ? 18.002 10.625 -7.760 1.00 90.25 129 GLU A C 1
ATOM 1006 O O . GLU A 1 129 ? 19.041 10.177 -7.264 1.00 90.25 129 GLU A O 1
ATOM 1011 N N . LEU A 1 130 ? 16.840 10.633 -7.102 1.00 92.62 130 LEU A N 1
ATOM 1012 C CA . LEU A 1 130 ? 16.673 10.120 -5.748 1.00 92.62 130 LEU A CA 1
ATOM 1013 C C . LEU A 1 130 ? 16.973 8.618 -5.680 1.00 92.62 130 LEU A C 1
ATOM 1015 O O . LEU A 1 130 ? 17.763 8.183 -4.840 1.00 92.62 130 LEU A O 1
ATOM 1019 N N . LEU A 1 131 ? 16.406 7.823 -6.595 1.00 91.56 131 LEU A N 1
ATOM 1020 C CA . LEU A 1 131 ? 16.673 6.387 -6.663 1.00 91.56 131 LEU A CA 1
ATOM 1021 C C . LEU A 1 131 ? 18.155 6.102 -6.920 1.00 91.56 131 LEU A C 1
ATOM 1023 O O . LEU A 1 131 ? 18.725 5.257 -6.233 1.00 91.56 131 LEU A O 1
ATOM 1027 N N . ALA A 1 132 ? 18.796 6.820 -7.846 1.00 89.19 132 ALA A N 1
ATOM 1028 C CA . ALA A 1 132 ? 20.217 6.643 -8.140 1.00 89.19 132 ALA A CA 1
ATOM 1029 C C . ALA A 1 132 ? 21.093 6.887 -6.898 1.00 89.19 132 ALA A C 1
ATOM 1031 O O . ALA A 1 132 ? 21.992 6.097 -6.605 1.00 89.19 132 ALA A O 1
ATOM 1032 N N . ARG A 1 133 ? 20.793 7.930 -6.111 1.00 92.19 133 ARG A N 1
ATOM 1033 C CA . ARG A 1 133 ? 21.482 8.208 -4.838 1.00 92.19 133 ARG A CA 1
ATOM 1034 C C . ARG A 1 133 ? 21.258 7.101 -3.806 1.00 92.19 133 ARG A C 1
ATOM 1036 O O . ARG A 1 133 ? 22.200 6.722 -3.113 1.00 92.19 133 ARG A O 1
ATOM 1043 N N . VAL A 1 134 ? 20.042 6.558 -3.718 1.00 90.75 134 VAL A N 1
ATOM 1044 C CA . VAL A 1 134 ? 19.710 5.433 -2.825 1.00 90.75 134 VAL A CA 1
ATOM 1045 C C . VAL A 1 134 ? 20.418 4.143 -3.251 1.00 90.75 134 VAL A C 1
ATOM 1047 O O . VAL A 1 134 ? 20.904 3.397 -2.402 1.00 90.75 134 VAL A O 1
ATOM 1050 N N . GLU A 1 135 ? 20.509 3.865 -4.551 1.00 86.44 135 GLU A N 1
ATOM 1051 C CA . GLU A 1 135 ? 21.208 2.688 -5.079 1.00 86.44 135 GLU A CA 1
ATOM 1052 C C . GLU A 1 135 ? 22.731 2.797 -4.945 1.00 86.44 135 GLU A C 1
ATOM 1054 O O . GLU A 1 135 ? 23.384 1.779 -4.716 1.00 86.44 135 GLU A O 1
ATOM 1059 N N . ALA A 1 136 ? 23.283 4.013 -4.999 1.00 86.62 136 ALA A N 1
ATOM 1060 C CA . ALA A 1 136 ? 24.698 4.281 -4.753 1.00 86.62 136 ALA A CA 1
ATOM 1061 C C . ALA A 1 136 ? 25.103 4.128 -3.275 1.00 86.62 136 ALA A C 1
ATOM 1063 O O . ALA A 1 136 ? 26.295 4.031 -2.970 1.00 86.62 136 ALA A O 1
ATOM 1064 N N . MET A 1 137 ? 24.143 4.089 -2.341 1.00 82.06 137 MET A N 1
ATOM 1065 C CA . MET A 1 137 ? 24.460 3.795 -0.947 1.00 82.06 137 MET A CA 1
ATOM 1066 C C . MET A 1 137 ? 25.047 2.382 -0.837 1.00 82.06 137 MET A C 1
ATOM 1068 O O . MET A 1 137 ? 24.454 1.439 -1.373 1.00 82.06 137 MET A O 1
ATOM 1072 N N . PRO A 1 138 ? 26.154 2.194 -0.093 1.00 67.56 138 PRO A N 1
ATOM 1073 C CA . PRO A 1 138 ? 26.738 0.877 0.107 1.00 67.56 138 PRO A CA 1
ATOM 1074 C C . PRO A 1 138 ? 25.677 -0.122 0.563 1.00 67.56 138 PRO A C 1
ATOM 1076 O O . PRO A 1 138 ? 24.919 0.150 1.505 1.00 67.56 138 PRO A O 1
ATOM 1079 N N . GLU A 1 139 ? 25.610 -1.284 -0.096 1.00 63.91 139 GLU A N 1
ATOM 1080 C CA . GLU A 1 139 ? 24.700 -2.334 0.342 1.00 63.91 139 GLU A CA 1
ATOM 1081 C C . GLU A 1 139 ? 25.009 -2.675 1.799 1.00 63.91 139 GLU A C 1
ATOM 1083 O O . GLU A 1 139 ? 26.078 -3.173 2.141 1.00 63.91 139 GLU A O 1
ATOM 1088 N N . ARG A 1 140 ? 24.037 -2.429 2.682 1.00 55.34 140 ARG A N 1
ATOM 1089 C CA . ARG A 1 140 ? 24.166 -2.642 4.134 1.00 55.34 140 ARG A CA 1
ATOM 1090 C C . ARG A 1 140 ? 24.400 -4.105 4.534 1.00 55.34 140 ARG A C 1
ATOM 1092 O O . ARG A 1 140 ? 24.439 -4.423 5.725 1.00 55.34 140 ARG A O 1
ATOM 1099 N N . ARG A 1 141 ? 24.440 -5.025 3.569 1.00 62.75 141 ARG A N 1
ATOM 1100 C CA . ARG A 1 141 ? 24.430 -6.470 3.787 1.00 62.75 141 ARG A CA 1
ATOM 1101 C C . ARG A 1 141 ? 25.714 -7.070 3.229 1.00 62.75 141 ARG A C 1
ATOM 1103 O O . ARG A 1 141 ? 25.798 -7.393 2.054 1.00 62.75 141 ARG A O 1
ATOM 1110 N N . GLY A 1 142 ? 26.698 -7.261 4.103 1.00 64.19 142 GLY A N 1
ATOM 1111 C CA . GLY A 1 142 ? 27.818 -8.150 3.802 1.00 64.19 142 GLY A CA 1
ATOM 1112 C C . GLY A 1 142 ? 27.349 -9.600 3.617 1.00 64.19 142 GLY A C 1
ATOM 1113 O O . GLY A 1 142 ? 26.273 -9.984 4.087 1.00 64.19 142 GLY A O 1
ATOM 1114 N N . ILE A 1 143 ? 28.186 -10.425 2.982 1.00 69.38 143 ILE A N 1
ATOM 1115 C CA . ILE A 1 143 ? 27.907 -11.839 2.666 1.00 69.38 143 ILE A CA 1
ATOM 1116 C C . ILE A 1 143 ? 27.417 -12.649 3.887 1.00 69.38 143 ILE A C 1
ATOM 1118 O O . ILE A 1 143 ? 26.487 -13.444 3.775 1.00 69.38 143 ILE A O 1
ATOM 1122 N N . PHE A 1 144 ? 27.961 -12.400 5.083 1.00 75.75 144 PHE A N 1
ATOM 1123 C CA . PHE A 1 144 ? 27.555 -13.096 6.311 1.00 75.75 144 PHE A CA 1
ATOM 1124 C C . PHE A 1 144 ? 26.126 -12.768 6.745 1.00 75.75 144 PHE A C 1
ATOM 1126 O O . PHE A 1 144 ? 25.375 -13.656 7.148 1.00 75.75 144 PHE A O 1
ATOM 1133 N N . ARG A 1 145 ? 25.723 -11.497 6.628 1.00 72.25 145 ARG A N 1
ATOM 1134 C CA . ARG A 1 145 ? 24.348 -11.079 6.921 1.00 72.25 145 ARG A CA 1
ATOM 1135 C C . ARG A 1 145 ? 23.379 -11.693 5.916 1.00 72.25 145 ARG A C 1
ATOM 1137 O O . ARG A 1 145 ? 22.335 -12.189 6.319 1.00 72.25 145 ARG A O 1
ATOM 1144 N N . PHE A 1 146 ? 23.770 -11.746 4.642 1.00 71.50 146 PHE A N 1
ATOM 1145 C CA . PHE A 1 146 ? 23.009 -12.441 3.604 1.00 71.50 146 PHE A CA 1
ATOM 1146 C C . PHE A 1 146 ? 22.787 -13.924 3.944 1.00 71.50 146 PHE A C 1
ATOM 1148 O O . PHE A 1 146 ? 21.649 -14.391 3.910 1.00 71.50 146 PHE A O 1
ATOM 1155 N N . LEU A 1 147 ? 23.841 -14.658 4.318 1.00 80.25 147 LEU A N 1
ATOM 1156 C CA . LEU A 1 147 ? 23.724 -16.078 4.672 1.00 80.25 147 LEU A CA 1
ATOM 1157 C C . LEU A 1 147 ? 22.832 -16.290 5.902 1.00 80.25 147 LEU A C 1
ATOM 1159 O O . LEU A 1 147 ? 22.011 -17.207 5.914 1.00 80.25 147 LEU A O 1
ATOM 1163 N N . ARG A 1 148 ? 22.937 -15.416 6.909 1.00 83.75 148 ARG A N 1
ATOM 1164 C CA . ARG A 1 148 ? 22.075 -15.448 8.098 1.00 83.75 148 ARG A CA 1
ATOM 1165 C C . ARG A 1 148 ? 20.606 -15.211 7.746 1.00 83.75 148 ARG A C 1
ATOM 1167 O O . ARG A 1 148 ? 19.752 -15.982 8.180 1.00 83.75 148 ARG A O 1
ATOM 1174 N N . ASP A 1 149 ? 20.314 -14.183 6.954 1.00 79.75 149 ASP A N 1
ATOM 1175 C CA . ASP A 1 149 ? 18.949 -13.858 6.525 1.00 79.75 149 ASP A CA 1
ATOM 1176 C C . ASP A 1 149 ? 18.353 -15.006 5.692 1.00 79.75 149 ASP A C 1
ATOM 1178 O O . ASP A 1 149 ? 17.182 -15.357 5.849 1.00 79.75 149 ASP A O 1
ATOM 1182 N N . LYS A 1 150 ? 19.177 -15.657 4.861 1.00 81.19 150 LYS A N 1
ATOM 1183 C CA . LYS A 1 150 ? 18.800 -16.865 4.120 1.00 81.19 150 LYS A CA 1
ATOM 1184 C C . LYS A 1 150 ? 18.494 -18.055 5.017 1.00 81.19 150 LYS A C 1
ATOM 1186 O O . LYS A 1 150 ? 17.453 -18.684 4.841 1.00 81.19 150 LYS A O 1
ATOM 1191 N N . ALA A 1 151 ? 19.361 -18.361 5.976 1.00 86.12 151 ALA A N 1
ATOM 1192 C CA . ALA A 1 151 ? 19.129 -19.447 6.923 1.00 86.12 151 ALA A CA 1
ATOM 1193 C C . ALA A 1 151 ? 17.838 -19.217 7.728 1.00 86.12 151 ALA A C 1
ATOM 1195 O O . ALA A 1 151 ? 17.021 -20.126 7.874 1.00 86.12 151 ALA A O 1
ATOM 1196 N N . HIS A 1 152 ? 17.610 -17.980 8.177 1.00 86.75 152 HIS A N 1
ATOM 1197 C CA . HIS A 1 152 ? 16.385 -17.599 8.874 1.00 86.75 152 HIS A CA 1
ATOM 1198 C C . HIS A 1 152 ? 15.140 -17.748 7.986 1.00 86.75 152 HIS A C 1
ATOM 1200 O O . HIS A 1 152 ? 14.147 -18.329 8.418 1.00 86.75 152 HIS A O 1
ATOM 1206 N N . GLN A 1 153 ? 15.209 -17.322 6.722 1.00 85.44 153 GLN A N 1
ATOM 1207 C CA . GLN A 1 153 ? 14.137 -17.529 5.747 1.00 85.44 153 GLN A CA 1
ATOM 1208 C C . GLN A 1 153 ? 13.813 -19.023 5.567 1.00 85.44 153 GLN A C 1
ATOM 1210 O O . GLN A 1 153 ? 12.642 -19.402 5.577 1.00 85.44 153 GLN A O 1
ATOM 1215 N N . HIS A 1 154 ? 14.821 -19.893 5.442 1.00 87.69 154 HIS A N 1
ATOM 1216 C CA . HIS A 1 154 ? 14.595 -21.340 5.355 1.00 87.69 154 HIS A CA 1
ATOM 1217 C C . HIS A 1 154 ? 13.900 -21.887 6.604 1.00 87.69 154 HIS A C 1
ATOM 1219 O O . HIS A 1 154 ? 12.953 -22.662 6.483 1.00 87.69 154 HIS A O 1
ATOM 1225 N N . LEU A 1 155 ? 14.306 -21.441 7.796 1.00 90.19 155 LEU A N 1
ATOM 1226 C CA . LEU A 1 155 ? 13.639 -21.808 9.045 1.00 90.19 155 LEU A CA 1
ATOM 1227 C C . LEU A 1 155 ? 12.162 -21.377 9.058 1.00 90.19 155 LEU A C 1
ATOM 1229 O O . LEU A 1 155 ? 11.306 -22.138 9.509 1.00 90.19 155 LEU A O 1
ATOM 1233 N N . GLN A 1 156 ? 11.839 -20.188 8.548 1.00 90.00 156 GLN A N 1
ATOM 1234 C CA . GLN A 1 156 ? 10.455 -19.720 8.415 1.00 90.00 156 GLN A CA 1
ATOM 1235 C C . GLN A 1 156 ? 9.641 -20.601 7.453 1.00 90.00 156 GLN A C 1
ATOM 1237 O O . GLN A 1 156 ? 8.518 -20.986 7.781 1.00 90.00 156 GLN A O 1
ATOM 1242 N N . PHE A 1 157 ? 10.219 -21.007 6.317 1.00 89.19 157 PHE A N 1
ATOM 1243 C CA . PHE A 1 157 ? 9.573 -21.945 5.391 1.00 89.19 157 PHE A CA 1
ATOM 1244 C C . PHE A 1 157 ? 9.343 -23.327 6.010 1.00 89.19 157 PHE A C 1
ATOM 1246 O O . PHE A 1 157 ? 8.249 -23.876 5.876 1.00 89.19 157 PHE A O 1
ATOM 1253 N N . TYR A 1 158 ? 10.327 -23.878 6.727 1.00 91.31 158 TYR A N 1
ATOM 1254 C CA . TYR A 1 158 ? 10.152 -25.147 7.437 1.00 91.31 158 TYR A CA 1
ATOM 1255 C C . TYR A 1 158 ? 9.052 -25.044 8.495 1.00 91.31 158 TYR A C 1
ATOM 1257 O O . TYR A 1 158 ? 8.184 -25.912 8.556 1.00 91.31 158 TYR A O 1
ATOM 1265 N N . ARG A 1 159 ? 9.025 -23.960 9.281 1.00 91.50 159 ARG A N 1
ATOM 1266 C CA . ARG A 1 159 ? 7.947 -23.701 10.250 1.00 91.50 159 ARG A CA 1
ATOM 1267 C C . ARG A 1 159 ? 6.575 -23.687 9.580 1.00 91.50 159 ARG A C 1
ATOM 1269 O O . ARG A 1 159 ? 5.669 -24.354 10.074 1.00 91.50 159 ARG A O 1
ATOM 1276 N N . LEU A 1 160 ? 6.433 -22.986 8.453 1.00 90.88 160 LEU A N 1
ATOM 1277 C CA . LEU A 1 160 ? 5.189 -22.959 7.683 1.00 90.88 160 LEU A CA 1
ATOM 1278 C C . LEU A 1 160 ? 4.784 -24.368 7.222 1.00 90.88 160 LEU A C 1
ATOM 1280 O O . LEU A 1 160 ? 3.640 -24.770 7.431 1.00 90.88 160 LEU A O 1
ATOM 1284 N N . PHE A 1 161 ? 5.723 -25.134 6.657 1.00 92.25 161 PHE A N 1
ATOM 1285 C CA . PHE A 1 161 ? 5.482 -26.498 6.184 1.00 92.25 161 PHE A CA 1
ATOM 1286 C C . PHE A 1 161 ? 5.025 -27.430 7.315 1.00 92.25 161 PHE A C 1
ATOM 1288 O O . PHE A 1 161 ? 3.971 -28.059 7.218 1.00 92.25 161 PHE A O 1
ATOM 1295 N N . PHE A 1 162 ? 5.754 -27.469 8.433 1.00 93.56 162 PHE A N 1
ATOM 1296 C CA . PHE A 1 162 ? 5.414 -28.334 9.567 1.00 93.56 162 PHE A CA 1
ATOM 1297 C C . PHE A 1 162 ? 4.118 -27.915 10.277 1.00 93.56 162 PHE A C 1
ATOM 1299 O O . PHE A 1 162 ? 3.452 -28.749 10.890 1.00 93.56 162 PHE A O 1
ATOM 1306 N N . ARG A 1 163 ? 3.711 -26.644 10.166 1.00 93.81 163 ARG A N 1
ATOM 1307 C CA . ARG A 1 163 ? 2.455 -26.122 10.730 1.00 93.81 163 ARG A CA 1
ATOM 1308 C C . ARG A 1 163 ? 1.282 -26.144 9.746 1.00 93.81 163 ARG A C 1
ATOM 1310 O O . ARG A 1 163 ? 0.175 -25.781 10.140 1.00 93.81 163 ARG A O 1
ATOM 1317 N N . ALA A 1 164 ? 1.466 -26.607 8.507 1.00 93.00 164 ALA A N 1
ATOM 1318 C CA . ALA A 1 164 ? 0.435 -26.565 7.467 1.00 93.00 164 ALA A CA 1
ATOM 1319 C C . ALA A 1 164 ? -0.888 -27.220 7.903 1.00 93.00 164 ALA A C 1
ATOM 1321 O O . ALA A 1 164 ? -1.953 -26.635 7.724 1.00 93.00 164 ALA A O 1
ATOM 1322 N N . LYS A 1 165 ? -0.840 -28.386 8.566 1.00 94.69 165 LYS A N 1
ATOM 1323 C CA . LYS A 1 165 ? -2.048 -29.056 9.090 1.00 94.69 165 LYS A CA 1
ATOM 1324 C C . LYS A 1 165 ? -2.780 -28.218 10.145 1.00 94.69 165 LYS A C 1
ATOM 1326 O O . LYS A 1 165 ? -4.007 -28.178 10.142 1.00 94.69 165 LYS A O 1
ATOM 1331 N N . ALA A 1 166 ? -2.042 -27.533 11.019 1.00 95.19 166 ALA A N 1
ATOM 1332 C CA . ALA A 1 166 ? -2.624 -26.657 12.033 1.00 95.19 166 ALA A CA 1
ATOM 1333 C C . ALA A 1 166 ? -3.294 -25.433 11.393 1.00 95.19 166 ALA A C 1
ATOM 1335 O O . ALA A 1 166 ? -4.404 -25.078 11.783 1.00 95.19 166 ALA A O 1
ATOM 1336 N N . TYR A 1 167 ? -2.664 -24.843 10.372 1.00 94.38 167 TYR A N 1
ATOM 1337 C CA . TYR A 1 167 ? -3.261 -23.750 9.607 1.00 94.38 167 TYR A CA 1
ATOM 1338 C C . TYR A 1 167 ? -4.513 -24.188 8.847 1.00 94.38 167 TYR A C 1
ATOM 1340 O O . TYR A 1 167 ? -5.519 -23.496 8.918 1.00 94.38 167 TYR A O 1
ATOM 1348 N N . LEU A 1 168 ? -4.509 -25.364 8.216 1.00 93.88 168 LEU A N 1
ATOM 1349 C CA . LEU A 1 168 ? -5.702 -25.912 7.562 1.00 93.88 168 LEU A CA 1
ATOM 1350 C C . LEU A 1 168 ? -6.847 -26.142 8.557 1.00 93.88 168 LEU A C 1
ATOM 1352 O O . LEU A 1 168 ? -7.993 -25.800 8.269 1.00 93.88 168 LEU A O 1
ATOM 1356 N N . ALA A 1 169 ? -6.547 -26.689 9.738 1.00 94.94 169 ALA A N 1
ATOM 1357 C CA . ALA A 1 169 ? -7.537 -26.865 10.799 1.00 94.94 169 ALA A CA 1
ATOM 1358 C C . ALA A 1 169 ? -8.087 -25.521 11.300 1.00 94.94 169 ALA A C 1
ATOM 1360 O O . ALA A 1 169 ? -9.284 -25.400 11.553 1.00 94.94 169 ALA A O 1
ATOM 1361 N N . ARG A 1 170 ? -7.233 -24.495 11.414 1.00 94.88 170 ARG A N 1
ATOM 1362 C CA . ARG A 1 170 ? -7.661 -23.127 11.718 1.00 94.88 170 ARG A CA 1
ATOM 1363 C C . ARG A 1 170 ? -8.605 -22.597 10.645 1.00 94.88 170 ARG A C 1
ATOM 1365 O O . ARG A 1 170 ? -9.720 -22.230 10.980 1.00 94.88 170 ARG A O 1
ATOM 1372 N N . THR A 1 171 ? -8.191 -22.608 9.379 1.00 93.62 171 THR A N 1
ATOM 1373 C CA . THR A 1 171 ? -8.984 -22.102 8.250 1.00 93.62 171 THR A CA 1
ATOM 1374 C C . THR A 1 171 ? -10.367 -22.749 8.196 1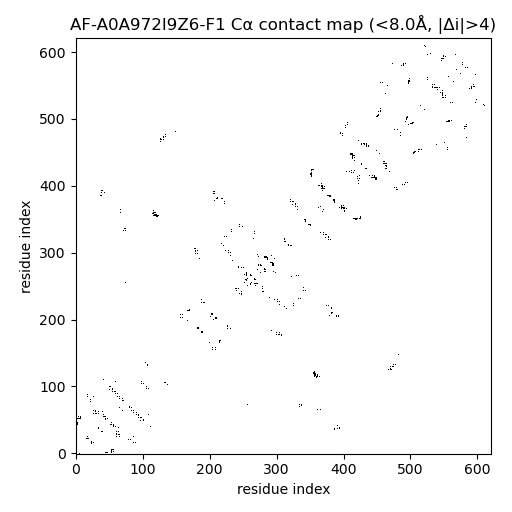.00 93.62 171 THR A C 1
ATOM 1376 O O . THR A 1 171 ? -11.359 -22.043 8.068 1.00 93.62 171 THR A O 1
ATOM 1379 N N . ARG A 1 172 ? -10.472 -24.071 8.395 1.00 93.44 172 ARG A N 1
ATOM 1380 C CA . ARG A 1 172 ? -11.775 -24.760 8.463 1.00 93.44 172 ARG A CA 1
ATOM 1381 C C . ARG A 1 172 ? -12.674 -24.202 9.570 1.00 93.44 172 ARG A C 1
ATOM 1383 O O . ARG A 1 172 ? -13.802 -23.816 9.287 1.00 93.44 172 ARG A O 1
ATOM 1390 N N . ARG A 1 173 ? -12.143 -24.060 10.789 1.00 94.69 173 ARG A N 1
ATOM 1391 C CA . ARG A 1 173 ? -12.878 -23.484 11.931 1.00 94.69 173 ARG A CA 1
ATOM 1392 C C . ARG A 1 173 ? -13.275 -22.026 11.723 1.00 94.69 173 ARG A C 1
ATOM 1394 O O . ARG A 1 173 ? -14.289 -21.591 12.254 1.00 94.69 173 ARG A O 1
ATOM 1401 N N . ILE A 1 174 ? -12.474 -21.258 10.987 1.00 94.62 174 ILE A N 1
ATOM 1402 C CA . ILE A 1 174 ? -12.818 -19.880 10.624 1.00 94.62 174 ILE A CA 1
ATOM 1403 C C . ILE A 1 174 ? -13.976 -19.883 9.617 1.00 94.62 174 ILE A C 1
ATOM 1405 O O . ILE A 1 174 ? -14.973 -19.204 9.841 1.00 94.62 174 ILE A O 1
ATOM 1409 N N . ARG A 1 175 ? -13.907 -20.700 8.558 1.00 93.75 175 ARG A N 1
ATOM 1410 C CA . ARG A 1 175 ? -14.979 -20.805 7.549 1.00 93.75 175 ARG A CA 1
ATOM 1411 C C . ARG A 1 175 ? -16.315 -21.257 8.128 1.00 93.75 175 ARG A C 1
ATOM 1413 O O . ARG A 1 175 ? -17.356 -20.775 7.696 1.00 93.75 175 ARG A O 1
ATOM 1420 N N . GLU A 1 176 ? -16.297 -22.146 9.118 1.00 93.88 176 GLU A N 1
ATOM 1421 C CA . GLU A 1 176 ? -17.506 -22.606 9.817 1.00 93.88 176 GLU A CA 1
ATOM 1422 C C . GLU A 1 176 ? -18.289 -21.460 10.478 1.00 93.88 176 GLU A C 1
ATOM 1424 O O . GLU A 1 176 ? -19.509 -21.561 10.617 1.00 93.88 176 GLU A O 1
ATOM 1429 N N . LYS A 1 177 ? -17.612 -20.359 10.828 1.00 95.00 177 LYS A N 1
ATOM 1430 C CA . LYS A 1 177 ? -18.209 -19.178 11.466 1.00 95.00 177 LYS A CA 1
ATOM 1431 C C . LYS A 1 177 ? -18.758 -18.148 10.477 1.00 95.00 177 LYS A C 1
ATOM 1433 O O . LYS A 1 177 ? -19.493 -17.265 10.904 1.00 95.00 177 LYS A O 1
ATOM 1438 N N . LEU A 1 178 ? -18.429 -18.237 9.182 1.00 95.06 178 LEU A N 1
ATOM 1439 C CA . LEU A 1 178 ? -18.944 -17.291 8.184 1.00 95.06 178 LEU A CA 1
ATOM 1440 C C . LEU A 1 178 ? -20.477 -17.356 8.120 1.00 95.06 178 LEU A C 1
ATOM 1442 O O . LEU A 1 178 ? -21.015 -18.466 8.086 1.00 95.06 178 LEU A O 1
ATOM 1446 N N . PRO A 1 179 ? -21.196 -16.230 8.035 1.00 95.62 179 PRO A N 1
ATOM 1447 C CA . PRO A 1 179 ? -22.645 -16.262 7.873 1.00 95.62 179 PRO A CA 1
ATOM 1448 C C . PRO A 1 179 ? -23.093 -16.944 6.568 1.00 95.62 179 PRO A C 1
ATOM 1450 O O . PRO A 1 179 ? -22.380 -16.846 5.563 1.00 95.62 179 PRO A O 1
ATOM 1453 N N . PRO A 1 180 ? -24.264 -17.611 6.532 1.00 94.62 180 PRO A N 1
ATOM 1454 C CA . PRO A 1 180 ? -24.785 -18.242 5.319 1.00 94.62 180 PRO A CA 1
ATOM 1455 C C . PRO A 1 180 ? -24.904 -17.283 4.130 1.00 94.62 180 PRO A C 1
ATOM 1457 O O . PRO A 1 180 ? -24.522 -17.665 3.026 1.00 94.62 180 PRO A O 1
ATOM 1460 N N . ARG A 1 181 ? -25.347 -16.033 4.348 1.00 94.62 181 ARG A N 1
ATOM 1461 C CA . ARG A 1 181 ? -25.452 -15.032 3.272 1.00 94.62 181 ARG A CA 1
ATOM 1462 C C . ARG A 1 181 ? -24.098 -14.686 2.673 1.00 94.62 181 ARG A C 1
ATOM 1464 O O . ARG A 1 181 ? -23.94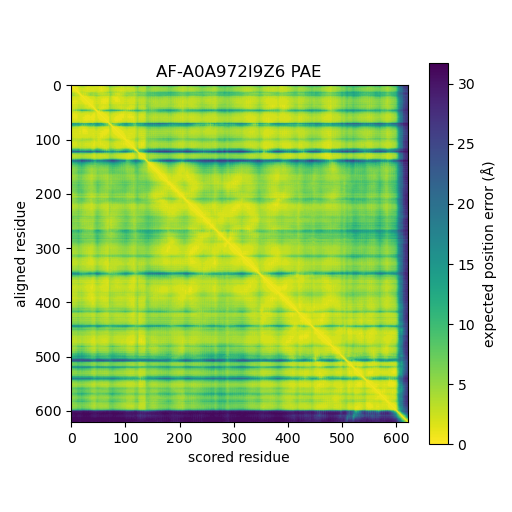9 -14.680 1.459 1.00 94.62 181 ARG A O 1
ATOM 1471 N N . VAL A 1 182 ? -23.079 -14.499 3.512 1.00 94.06 182 VAL A N 1
ATOM 1472 C CA . VAL A 1 182 ? -21.706 -14.246 3.045 1.00 94.06 182 VAL A CA 1
ATOM 1473 C C . VAL A 1 182 ? -21.173 -15.438 2.244 1.00 94.06 182 VAL A C 1
ATOM 1475 O O . VAL A 1 182 ? -20.550 -15.250 1.204 1.00 94.06 182 VAL A O 1
ATOM 1478 N N . ARG A 1 183 ? -21.458 -16.676 2.674 1.00 93.69 183 ARG A N 1
ATOM 1479 C CA . ARG A 1 183 ? -21.072 -17.885 1.920 1.00 93.69 183 ARG A CA 1
ATOM 1480 C C . ARG A 1 183 ? -21.794 -18.021 0.580 1.00 93.69 183 ARG A C 1
ATOM 1482 O O . ARG A 1 183 ? -21.278 -18.694 -0.306 1.00 93.69 183 ARG A O 1
ATOM 1489 N N . ALA A 1 184 ? -22.974 -17.426 0.437 1.00 93.12 184 ALA A N 1
ATOM 1490 C CA . ALA A 1 184 ? -23.725 -17.441 -0.811 1.00 93.12 184 ALA A CA 1
ATOM 1491 C C . ALA A 1 184 ? -23.172 -16.452 -1.851 1.00 93.12 184 ALA A C 1
ATOM 1493 O O . ALA A 1 184 ? -23.527 -16.564 -3.020 1.00 93.12 184 ALA A O 1
ATOM 1494 N N . LEU A 1 185 ? -22.292 -15.522 -1.454 1.00 93.00 185 LEU A N 1
ATOM 1495 C CA . LEU A 1 185 ? -21.676 -14.527 -2.333 1.00 93.00 185 LEU A CA 1
ATOM 1496 C C . LEU A 1 185 ? -20.305 -15.026 -2.836 1.00 93.00 185 LEU A C 1
ATOM 1498 O O . LEU A 1 185 ? -19.331 -15.005 -2.077 1.00 93.00 185 LEU A O 1
ATOM 1502 N N . PRO A 1 186 ? -20.166 -15.436 -4.115 1.00 90.69 186 PRO A N 1
ATOM 1503 C CA . PRO A 1 186 ? -18.917 -16.016 -4.617 1.00 90.69 186 PRO A CA 1
ATOM 1504 C C . PRO A 1 186 ? -17.730 -15.050 -4.539 1.00 90.69 186 PRO A C 1
ATOM 1506 O O . PRO A 1 186 ? -16.631 -15.455 -4.171 1.00 90.69 186 PRO A O 1
ATOM 1509 N N . VAL A 1 187 ? -17.969 -13.767 -4.821 1.00 88.56 187 VAL A N 1
ATOM 1510 C CA . VAL A 1 187 ? -16.939 -12.717 -4.781 1.00 88.56 187 VAL A CA 1
ATOM 1511 C C . VAL A 1 187 ? -16.437 -12.490 -3.354 1.00 88.56 187 VAL A C 1
ATOM 1513 O O . VAL A 1 187 ? -15.233 -12.394 -3.135 1.00 88.56 187 VAL A O 1
ATOM 1516 N N . ALA A 1 188 ? -17.330 -12.516 -2.358 1.00 91.00 188 ALA A N 1
ATOM 1517 C CA . ALA A 1 188 ? -16.933 -12.428 -0.953 1.00 91.00 188 ALA A CA 1
ATOM 1518 C C . ALA A 1 188 ? -16.027 -13.603 -0.550 1.00 91.00 188 ALA A C 1
ATOM 1520 O O . ALA A 1 188 ? -15.034 -13.413 0.151 1.00 91.00 188 ALA A O 1
ATOM 1521 N N . LEU A 1 189 ? -16.335 -14.817 -1.020 1.00 92.62 189 LEU A N 1
ATOM 1522 C CA . LEU A 1 189 ? -15.519 -16.003 -0.755 1.00 92.62 189 LEU A CA 1
ATOM 1523 C C . LEU A 1 189 ? -14.159 -15.971 -1.459 1.00 92.62 189 LEU A C 1
ATOM 1525 O O . LEU A 1 189 ? -13.174 -16.440 -0.886 1.00 92.62 189 LEU A O 1
ATOM 1529 N N . GLU A 1 190 ? -14.085 -15.423 -2.671 1.00 89.38 190 GLU A N 1
ATOM 1530 C CA . GLU A 1 190 ? -12.820 -15.222 -3.381 1.00 89.38 190 GLU A CA 1
ATOM 1531 C C . GLU A 1 190 ? -11.917 -14.243 -2.621 1.00 89.38 190 GLU A C 1
ATOM 1533 O O . GLU A 1 190 ? -10.777 -14.589 -2.285 1.00 89.38 190 GLU A O 1
ATOM 1538 N N . THR A 1 191 ? -12.458 -13.079 -2.245 1.00 86.75 191 THR A N 1
ATOM 1539 C CA . THR A 1 191 ? -11.759 -12.086 -1.418 1.00 86.75 191 THR A CA 1
ATOM 1540 C C . THR A 1 191 ? -11.317 -12.692 -0.087 1.00 86.75 191 THR A C 1
ATOM 1542 O O . THR A 1 191 ? -10.164 -12.539 0.323 1.00 86.75 191 THR A O 1
ATOM 1545 N N . PHE A 1 192 ? -12.190 -13.452 0.579 1.00 91.62 192 PHE A N 1
ATOM 1546 C CA . PHE A 1 192 ? -11.859 -14.095 1.848 1.00 91.62 192 PHE A CA 1
ATOM 1547 C C . PHE A 1 192 ? -10.755 -15.152 1.707 1.00 91.62 192 PHE A C 1
ATOM 1549 O O . PHE A 1 192 ? -9.838 -15.208 2.526 1.00 91.62 192 PHE A O 1
ATOM 1556 N N . SER A 1 193 ? -10.779 -15.950 0.637 1.00 88.56 193 SER A N 1
ATOM 1557 C CA . SER A 1 193 ? -9.745 -16.950 0.348 1.00 88.56 193 SER A CA 1
ATOM 1558 C C . SER A 1 193 ? -8.355 -16.319 0.199 1.00 88.56 193 SER A C 1
ATOM 1560 O O . SER A 1 193 ? -7.366 -16.896 0.661 1.00 88.56 193 SER A O 1
ATOM 1562 N N . ALA A 1 194 ? -8.251 -15.118 -0.379 1.00 85.31 194 ALA A N 1
ATOM 1563 C CA . ALA A 1 194 ? -6.979 -14.397 -0.446 1.00 85.31 194 ALA A CA 1
ATOM 1564 C C . ALA A 1 194 ? -6.435 -14.063 0.958 1.00 85.31 194 ALA A C 1
ATOM 1566 O O . ALA A 1 194 ? -5.251 -14.283 1.236 1.00 85.31 194 ALA A O 1
ATOM 1567 N N . VAL A 1 195 ? -7.299 -13.618 1.878 1.00 87.12 195 VAL A N 1
ATOM 1568 C CA . VAL A 1 195 ? -6.937 -13.351 3.283 1.00 87.12 195 VAL A CA 1
ATOM 1569 C C . VAL A 1 195 ? -6.492 -14.634 3.993 1.00 87.12 195 VAL A C 1
ATOM 1571 O O . VAL A 1 195 ? -5.453 -14.655 4.660 1.00 87.12 195 VAL A O 1
ATOM 1574 N N . GLU A 1 196 ? -7.215 -15.738 3.791 1.00 89.06 196 GLU A N 1
ATOM 1575 C CA . GLU A 1 196 ? -6.880 -17.044 4.371 1.00 89.06 196 GLU A CA 1
ATOM 1576 C C . GLU A 1 196 ? -5.509 -17.561 3.915 1.00 89.06 196 GLU A C 1
ATOM 1578 O O . GLU A 1 196 ? -4.783 -18.168 4.706 1.00 89.06 196 GLU A O 1
ATOM 1583 N N . GLN A 1 197 ? -5.136 -17.308 2.658 1.00 86.75 197 GLN A N 1
ATOM 1584 C CA . GLN A 1 197 ? -3.824 -17.666 2.115 1.00 86.75 197 GLN A CA 1
ATOM 1585 C C . GLN A 1 197 ? -2.705 -16.783 2.683 1.00 86.75 197 GLN A C 1
ATOM 1587 O O . GLN A 1 197 ? -1.604 -17.275 2.951 1.00 86.75 197 GLN A O 1
ATOM 1592 N N . MET A 1 198 ? -2.978 -15.495 2.913 1.00 86.75 198 MET A N 1
ATOM 1593 C CA . MET A 1 198 ? -2.009 -14.566 3.501 1.00 86.75 198 MET A CA 1
ATOM 1594 C C . MET A 1 198 ? -1.762 -14.825 4.990 1.00 86.75 198 MET A C 1
ATOM 1596 O O . MET A 1 198 ? -0.630 -14.677 5.452 1.00 86.75 198 MET A O 1
ATOM 1600 N N . GLY A 1 199 ? -2.778 -15.246 5.747 1.00 88.38 199 GLY A N 1
ATOM 1601 C CA . GLY A 1 199 ? -2.695 -15.415 7.200 1.00 88.38 199 GLY A CA 1
ATOM 1602 C C . GLY A 1 199 ? -1.488 -16.241 7.682 1.00 88.38 199 GLY A C 1
ATOM 1603 O O . GLY A 1 199 ? -0.709 -15.751 8.501 1.00 88.38 199 GLY A O 1
ATOM 1604 N N . PRO A 1 200 ? -1.270 -17.476 7.188 1.00 90.25 200 PRO A N 1
ATOM 1605 C CA . PRO A 1 200 ? -0.099 -18.282 7.540 1.00 90.25 200 PRO A CA 1
ATOM 1606 C C . PRO A 1 200 ? 1.239 -17.649 7.141 1.00 90.25 200 PRO A C 1
ATOM 1608 O O . PRO A 1 200 ? 2.232 -17.832 7.845 1.00 90.25 200 PRO A O 1
ATOM 1611 N N . ILE A 1 201 ? 1.287 -16.908 6.031 1.00 88.94 201 ILE A N 1
ATOM 1612 C CA . ILE A 1 201 ? 2.499 -16.204 5.593 1.00 88.94 201 ILE A CA 1
ATOM 1613 C C . ILE A 1 201 ? 2.821 -15.107 6.608 1.00 88.94 201 ILE A C 1
ATOM 1615 O O . ILE A 1 201 ? 3.927 -15.055 7.137 1.00 88.94 201 ILE A O 1
ATOM 1619 N N . VAL A 1 202 ? 1.838 -14.285 6.960 1.00 90.19 202 VAL A N 1
ATOM 1620 C CA . VAL A 1 202 ? 1.995 -13.221 7.956 1.00 90.19 202 VAL A CA 1
ATOM 1621 C C . VAL A 1 202 ? 2.453 -13.786 9.299 1.00 90.19 202 VAL A C 1
ATOM 1623 O O . VAL A 1 202 ? 3.464 -13.345 9.846 1.00 90.19 202 VAL A O 1
ATOM 1626 N N . ASP A 1 203 ? 1.783 -14.826 9.792 1.00 91.19 203 ASP A N 1
ATOM 1627 C CA . ASP A 1 203 ? 2.104 -15.410 11.093 1.00 91.19 203 ASP A CA 1
ATOM 1628 C C . ASP A 1 203 ? 3.549 -15.941 11.164 1.00 91.19 203 ASP A C 1
ATOM 1630 O O . ASP A 1 203 ? 4.171 -15.871 12.222 1.00 91.19 203 ASP A O 1
ATOM 1634 N N . ASN A 1 204 ? 4.105 -16.464 10.062 1.00 89.12 204 ASN A N 1
ATOM 1635 C CA . ASN A 1 204 ? 5.467 -17.015 10.042 1.00 89.12 204 ASN A CA 1
ATOM 1636 C C . ASN A 1 204 ? 6.545 -16.002 9.648 1.00 89.12 204 ASN A C 1
ATOM 1638 O O . ASN A 1 204 ? 7.655 -16.101 10.158 1.00 89.12 204 ASN A O 1
ATOM 1642 N N . PHE A 1 205 ? 6.253 -15.060 8.752 1.00 86.81 205 PHE A N 1
ATOM 1643 C CA . PHE A 1 205 ? 7.260 -14.150 8.198 1.00 86.81 205 PHE A CA 1
ATOM 1644 C C . PHE A 1 205 ? 7.246 -12.762 8.854 1.00 86.81 205 PHE A C 1
ATOM 1646 O O . PHE A 1 205 ? 8.307 -12.157 8.999 1.00 86.81 205 PHE A O 1
ATOM 1653 N N . VAL A 1 206 ? 6.082 -12.274 9.304 1.00 89.56 206 VAL A N 1
ATOM 1654 C CA . VAL A 1 206 ? 5.962 -11.003 10.048 1.00 89.56 206 VAL A CA 1
ATOM 1655 C C . VAL A 1 206 ? 6.193 -11.240 11.536 1.00 89.56 206 VAL A C 1
ATOM 1657 O O . VAL A 1 206 ? 6.981 -10.532 12.159 1.00 89.56 206 VAL A O 1
ATOM 1660 N N . PHE A 1 207 ? 5.531 -12.253 12.100 1.00 92.62 207 PHE A N 1
ATOM 1661 C CA . PHE A 1 207 ? 5.557 -12.532 13.541 1.00 92.62 207 PHE A CA 1
ATOM 1662 C C . PHE A 1 207 ? 6.532 -13.638 13.942 1.00 92.62 207 PHE A C 1
ATOM 1664 O O . PHE A 1 207 ? 6.537 -14.061 15.091 1.00 92.62 207 PHE A O 1
ATOM 1671 N N . ASP A 1 208 ? 7.335 -14.139 13.006 1.00 89.19 208 ASP A N 1
ATOM 1672 C CA . ASP A 1 208 ? 8.302 -15.219 13.223 1.00 89.19 208 ASP A CA 1
ATOM 1673 C C . ASP A 1 208 ? 7.720 -16.470 13.914 1.00 89.19 208 ASP A C 1
ATOM 1675 O O . ASP A 1 208 ? 8.374 -17.176 14.682 1.00 89.19 208 ASP A O 1
ATOM 1679 N N . GLY A 1 209 ? 6.444 -16.763 13.661 1.00 86.38 209 GLY A N 1
ATOM 1680 C CA . GLY A 1 209 ? 5.740 -17.890 14.258 1.00 86.38 209 GLY A CA 1
ATOM 1681 C C . GLY A 1 209 ? 5.497 -17.764 15.765 1.00 86.38 209 GLY A C 1
ATOM 1682 O O . GLY A 1 209 ? 5.166 -18.789 16.373 1.00 86.38 209 GLY A O 1
ATOM 1683 N N . LEU A 1 210 ? 5.665 -16.566 16.339 1.00 89.19 210 LEU A N 1
ATOM 1684 C CA . LEU A 1 210 ? 5.396 -16.239 17.739 1.00 89.19 210 LEU A CA 1
ATOM 1685 C C . LEU A 1 210 ? 3.886 -16.227 18.051 1.00 89.19 210 LEU A C 1
ATOM 1687 O O . LEU A 1 210 ? 3.021 -16.323 17.165 1.00 89.19 210 LEU A O 1
ATOM 1691 N N . GLY A 1 211 ? 3.583 -16.096 19.343 1.00 91.56 211 GLY A N 1
ATOM 1692 C CA . GLY A 1 211 ? 2.228 -15.980 19.873 1.00 91.56 211 GLY A CA 1
ATOM 1693 C C . GLY A 1 211 ? 1.524 -17.321 20.093 1.00 91.56 211 GLY A C 1
ATOM 1694 O O . GLY A 1 211 ? 2.160 -18.368 20.228 1.00 91.56 211 GLY A O 1
ATOM 1695 N N . LYS A 1 212 ? 0.189 -17.271 20.121 1.00 91.69 212 LYS A N 1
ATOM 1696 C CA . LYS A 1 212 ? -0.734 -18.399 20.341 1.00 91.69 212 LYS A CA 1
ATOM 1697 C C . LYS A 1 212 ? -0.491 -19.567 19.357 1.00 91.69 212 LYS A C 1
ATOM 1699 O O . LYS A 1 212 ? 0.139 -19.387 18.313 1.00 91.69 212 LYS A O 1
ATOM 1704 N N . PRO A 1 213 ? -0.987 -20.791 19.609 1.00 91.94 213 PRO A N 1
ATOM 1705 C CA . PRO A 1 213 ? -0.817 -21.921 18.686 1.00 91.94 213 PRO A CA 1
ATOM 1706 C C . PRO A 1 213 ? -1.262 -21.605 17.246 1.00 91.94 213 PRO A C 1
ATOM 1708 O O . PRO A 1 213 ? -2.197 -20.843 17.029 1.00 91.94 213 PRO A O 1
ATOM 1711 N N . ALA A 1 214 ? -0.614 -22.179 16.225 1.00 89.69 214 ALA A N 1
ATOM 1712 C CA . ALA A 1 214 ? -0.956 -21.923 14.811 1.00 89.69 214 ALA A CA 1
ATOM 1713 C C . ALA A 1 214 ? -2.396 -22.326 14.440 1.00 89.69 214 ALA A C 1
ATOM 1715 O O . ALA A 1 214 ? -2.959 -21.821 13.472 1.00 89.69 214 ALA A O 1
ATOM 1716 N N . SER A 1 215 ? -2.988 -23.231 15.221 1.00 91.38 215 SER A N 1
ATOM 1717 C CA . SER A 1 215 ? -4.368 -23.666 15.064 1.00 91.38 215 SER A CA 1
ATOM 1718 C C . SER A 1 215 ? -5.379 -22.647 15.611 1.00 91.38 215 SER A C 1
ATOM 1720 O O . SER A 1 215 ? -6.541 -22.709 15.222 1.00 91.38 215 SER A O 1
ATOM 1722 N N . ASP A 1 216 ? -4.971 -21.719 16.479 1.00 91.94 216 ASP A N 1
ATOM 1723 C CA . ASP A 1 216 ? -5.859 -20.788 17.184 1.00 91.94 216 ASP A CA 1
ATOM 1724 C C . ASP A 1 216 ? -6.697 -19.924 16.216 1.00 91.94 216 ASP A C 1
ATOM 1726 O O . ASP A 1 216 ? -6.114 -19.238 15.367 1.00 91.94 216 ASP A O 1
ATOM 1730 N N . PRO A 1 217 ? -8.043 -19.948 16.312 1.00 92.94 217 PRO A N 1
ATOM 1731 C CA . PRO A 1 217 ? -8.924 -19.236 15.397 1.00 92.94 217 PRO A CA 1
ATOM 1732 C C . PRO A 1 217 ? -9.189 -17.769 15.774 1.00 92.94 217 PRO A C 1
ATOM 1734 O O . PRO A 1 217 ? -9.948 -17.134 15.054 1.00 92.94 217 PRO A O 1
ATOM 1737 N N . ALA A 1 218 ? -8.609 -17.204 16.840 1.00 94.06 218 ALA A N 1
ATOM 1738 C CA . ALA A 1 218 ? -8.886 -15.824 17.273 1.00 94.06 218 ALA A CA 1
ATOM 1739 C C . ALA A 1 218 ? -8.573 -14.773 16.192 1.00 94.06 218 ALA A C 1
ATOM 1741 O O . ALA A 1 218 ? -9.228 -13.737 16.108 1.00 94.06 218 ALA A O 1
ATOM 1742 N N . VAL A 1 219 ? -7.620 -15.069 15.301 1.00 93.06 219 VAL A N 1
ATOM 1743 C CA . VAL A 1 219 ? -7.309 -14.226 14.132 1.00 93.06 219 VAL A CA 1
ATOM 1744 C C . VAL A 1 219 ? -8.476 -14.069 13.150 1.00 93.06 219 VAL A C 1
ATOM 1746 O O . VAL A 1 219 ? -8.436 -13.151 12.337 1.00 93.06 219 VAL A O 1
ATOM 1749 N N . ALA A 1 220 ? -9.527 -14.891 13.265 1.00 94.38 220 ALA A N 1
ATOM 1750 C CA . ALA A 1 220 ? -10.766 -14.742 12.507 1.00 94.38 220 ALA A CA 1
ATOM 1751 C C . ALA A 1 220 ? -11.358 -13.336 12.623 1.00 94.38 220 ALA A C 1
ATOM 1753 O O . ALA A 1 220 ? -11.902 -12.840 11.651 1.00 94.38 220 ALA A O 1
ATOM 1754 N N . ILE A 1 221 ? -11.219 -12.675 13.777 1.00 96.94 221 ILE A N 1
ATOM 1755 C CA . ILE A 1 221 ? -11.731 -11.313 13.987 1.00 96.94 221 ILE A CA 1
ATOM 1756 C C . ILE A 1 221 ? -11.084 -10.331 13.000 1.00 96.94 221 ILE A C 1
ATOM 1758 O O . ILE A 1 221 ? -11.777 -9.516 12.398 1.00 96.94 221 ILE A O 1
ATOM 1762 N N . ALA A 1 222 ? -9.769 -10.436 12.779 1.00 95.44 222 ALA A N 1
ATOM 1763 C CA . ALA A 1 222 ? -9.068 -9.611 11.796 1.00 95.44 222 ALA A CA 1
ATOM 1764 C C . ALA A 1 222 ? -9.418 -10.007 10.352 1.00 95.44 222 ALA A C 1
ATOM 1766 O O . ALA A 1 222 ? -9.517 -9.136 9.491 1.00 95.44 222 ALA A O 1
ATOM 1767 N N . ASP A 1 223 ? -9.612 -11.301 10.081 1.00 94.88 223 ASP A N 1
ATOM 1768 C CA . ASP A 1 223 ? -9.968 -11.796 8.744 1.00 94.88 223 ASP A CA 1
ATOM 1769 C C . ASP A 1 223 ? -11.398 -11.362 8.352 1.00 94.88 223 ASP A C 1
ATOM 1771 O O . ASP A 1 223 ? -11.623 -10.873 7.246 1.00 94.88 223 ASP A O 1
ATOM 1775 N N . PHE A 1 224 ? -12.355 -11.464 9.279 1.00 96.25 224 PHE A N 1
ATOM 1776 C CA . PHE A 1 224 ? -13.728 -10.984 9.110 1.00 96.25 224 PHE A CA 1
ATOM 1777 C C . PHE A 1 224 ? -13.805 -9.464 9.065 1.00 96.25 224 PHE A C 1
ATOM 1779 O O . PHE A 1 224 ? -14.557 -8.937 8.257 1.00 96.25 224 PHE A O 1
ATOM 1786 N N . GLY A 1 225 ? -13.013 -8.756 9.875 1.00 95.06 225 GLY A N 1
ATOM 1787 C CA . GLY A 1 225 ? -12.916 -7.300 9.799 1.00 95.06 225 GLY A CA 1
ATOM 1788 C C . GLY A 1 225 ? -12.429 -6.825 8.427 1.00 95.06 225 GLY A C 1
ATOM 1789 O O . GLY A 1 225 ? -13.005 -5.907 7.850 1.00 95.06 225 GLY A O 1
ATOM 1790 N N . PHE A 1 226 ? -11.418 -7.488 7.859 1.00 93.81 226 PHE A N 1
ATOM 1791 C CA . PHE A 1 226 ? -10.955 -7.180 6.505 1.00 93.81 226 PHE A CA 1
ATOM 1792 C C . PHE A 1 226 ? -12.044 -7.451 5.457 1.00 93.81 226 PHE A C 1
ATOM 1794 O O . PHE A 1 226 ? -12.318 -6.585 4.630 1.00 93.81 226 PHE A O 1
ATOM 1801 N N . LEU A 1 227 ? -12.705 -8.615 5.517 1.00 94.75 227 LEU A N 1
ATOM 1802 C CA . LEU A 1 227 ? -13.806 -8.948 4.606 1.00 94.75 227 LEU A CA 1
ATOM 1803 C C . LEU A 1 227 ? -14.964 -7.950 4.711 1.00 94.75 227 LEU A C 1
ATOM 1805 O O . LEU A 1 227 ? -15.476 -7.504 3.689 1.00 94.75 227 LEU A O 1
ATOM 1809 N N . TYR A 1 228 ? -15.340 -7.578 5.937 1.00 95.31 228 TYR A N 1
ATOM 1810 C CA . TYR A 1 228 ? -16.378 -6.588 6.192 1.00 95.31 228 TYR A CA 1
ATOM 1811 C C . TYR A 1 228 ? -16.053 -5.283 5.470 1.00 95.31 228 TYR A C 1
ATOM 1813 O O . TYR A 1 228 ? -16.897 -4.774 4.743 1.00 95.31 228 TYR A O 1
ATOM 1821 N N . MET A 1 229 ? -14.827 -4.767 5.614 1.00 93.12 229 MET A N 1
ATOM 1822 C CA . MET A 1 229 ? -14.456 -3.511 4.958 1.00 93.12 229 MET A CA 1
ATOM 1823 C C . MET A 1 229 ? -14.439 -3.615 3.440 1.00 93.12 229 MET A C 1
ATOM 1825 O O . MET A 1 229 ? -14.895 -2.689 2.792 1.00 93.12 229 MET A O 1
ATOM 1829 N N . GLN A 1 230 ? -13.990 -4.732 2.868 1.00 91.00 230 GLN A N 1
ATOM 1830 C CA . GLN A 1 230 ? -14.029 -4.930 1.413 1.00 91.00 230 GLN A CA 1
ATOM 1831 C C . GLN A 1 230 ? -15.461 -4.968 0.855 1.00 91.00 230 GLN A C 1
ATOM 1833 O O . GLN A 1 230 ? -15.701 -4.557 -0.277 1.00 91.00 230 GLN A O 1
ATOM 1838 N N . MET A 1 231 ? -16.417 -5.479 1.633 1.00 93.19 231 MET A N 1
ATOM 1839 C CA . MET A 1 231 ? -17.835 -5.479 1.266 1.00 93.19 231 MET A CA 1
ATOM 1840 C C . MET A 1 231 ? -18.491 -4.110 1.508 1.00 93.19 231 MET A C 1
ATOM 1842 O O . MET A 1 231 ? -19.325 -3.681 0.717 1.00 93.19 231 MET A O 1
ATOM 1846 N N . ALA A 1 232 ? -18.121 -3.424 2.592 1.00 92.06 232 ALA A N 1
ATOM 1847 C CA . ALA A 1 232 ? -18.660 -2.116 2.949 1.00 92.06 232 ALA A CA 1
ATOM 1848 C C . ALA A 1 232 ? -18.170 -1.007 2.006 1.00 92.06 232 ALA A C 1
ATOM 1850 O O . ALA A 1 232 ? -18.971 -0.173 1.605 1.00 92.06 232 ALA A O 1
ATOM 1851 N N . ASP A 1 233 ? -16.892 -1.026 1.624 1.00 89.06 233 ASP A N 1
ATOM 1852 C CA . ASP A 1 233 ? -16.316 -0.130 0.613 1.00 89.06 233 ASP A CA 1
ATOM 1853 C C . ASP A 1 233 ? -17.099 -0.243 -0.702 1.00 89.06 233 ASP A C 1
ATOM 1855 O O . ASP A 1 233 ? -17.636 0.738 -1.205 1.00 89.06 233 ASP A O 1
ATOM 1859 N N . GLU A 1 234 ? -17.338 -1.477 -1.156 1.00 90.12 234 GLU A N 1
ATOM 1860 C CA . GLU A 1 234 ? -18.121 -1.725 -2.365 1.00 90.12 234 GLU A CA 1
ATOM 1861 C C . GLU A 1 234 ? -19.589 -1.276 -2.259 1.00 90.12 234 GLU A C 1
ATOM 1863 O O . GLU A 1 234 ? -20.174 -0.812 -3.241 1.00 90.12 234 GLU A O 1
ATOM 1868 N N . LEU A 1 235 ? -20.221 -1.438 -1.091 1.00 91.38 235 LEU A N 1
ATOM 1869 C CA . LEU A 1 235 ? -21.578 -0.936 -0.862 1.00 91.38 235 LEU A CA 1
ATOM 1870 C C . LEU A 1 235 ? -21.622 0.578 -1.087 1.00 91.38 235 LEU A C 1
ATOM 1872 O O . LEU A 1 235 ? -22.527 1.080 -1.754 1.00 91.38 235 LEU A O 1
ATOM 1876 N N . VAL A 1 236 ? -20.646 1.295 -0.537 1.00 90.25 236 VAL A N 1
ATOM 1877 C CA . VAL A 1 236 ? -20.574 2.748 -0.641 1.00 90.25 236 VAL A CA 1
ATOM 1878 C C . VAL A 1 236 ? -20.229 3.181 -2.072 1.00 90.25 236 VAL A C 1
ATOM 1880 O O . VAL A 1 236 ? -20.885 4.086 -2.589 1.00 90.25 236 VAL A O 1
ATOM 1883 N N . ASP A 1 237 ? -19.311 2.490 -2.749 1.00 88.31 237 ASP A N 1
ATOM 1884 C CA . ASP A 1 237 ? -19.006 2.708 -4.170 1.00 88.31 237 ASP A CA 1
ATOM 1885 C C . ASP A 1 237 ? -20.235 2.497 -5.061 1.00 88.31 237 ASP A C 1
ATOM 1887 O O . ASP A 1 237 ? -20.500 3.293 -5.964 1.00 88.31 237 ASP A O 1
ATOM 1891 N N . SER A 1 238 ? -21.046 1.473 -4.777 1.00 90.69 238 SER A N 1
ATOM 1892 C CA . SER A 1 238 ? -22.294 1.219 -5.508 1.00 90.69 238 SER A CA 1
ATOM 1893 C C . SER A 1 238 ? -23.316 2.336 -5.286 1.00 90.69 238 SER A C 1
ATOM 1895 O O . SER A 1 238 ? -23.973 2.775 -6.231 1.00 90.69 238 SER A O 1
ATOM 1897 N N . ILE A 1 239 ? -23.444 2.837 -4.052 1.00 91.62 239 ILE A N 1
ATOM 1898 C CA . ILE A 1 239 ? -24.309 3.989 -3.760 1.00 91.62 239 ILE A CA 1
ATOM 1899 C C . ILE A 1 239 ? -23.809 5.222 -4.521 1.00 91.62 239 ILE A C 1
ATOM 1901 O O . ILE A 1 239 ? -24.612 5.892 -5.167 1.00 91.62 239 ILE A O 1
ATOM 1905 N N . LEU A 1 240 ? -22.499 5.488 -4.508 1.00 90.19 240 LEU A N 1
ATOM 1906 C CA . LEU A 1 240 ? -21.898 6.600 -5.246 1.00 90.19 240 LEU A CA 1
ATOM 1907 C C . LEU A 1 240 ? -22.162 6.496 -6.749 1.00 90.19 240 LEU A C 1
ATOM 1909 O O . LEU A 1 240 ? -22.537 7.491 -7.373 1.00 90.19 240 LEU A O 1
ATOM 1913 N N . HIS A 1 241 ? -22.007 5.299 -7.313 1.00 87.88 241 HIS A N 1
ATOM 1914 C CA . HIS A 1 241 ? -22.244 5.028 -8.725 1.00 87.88 241 HIS A CA 1
ATOM 1915 C C . HIS A 1 241 ? -23.698 5.297 -9.132 1.00 87.88 241 HIS A C 1
ATOM 1917 O O . HIS A 1 241 ? -23.936 5.987 -10.123 1.00 87.88 241 HIS A O 1
ATOM 1923 N N . HIS A 1 242 ? -24.664 4.799 -8.354 1.00 90.69 242 HIS A N 1
ATOM 1924 C CA . HIS A 1 242 ? -26.085 4.843 -8.720 1.00 90.69 242 HIS A CA 1
ATOM 1925 C C . HIS A 1 242 ? -26.802 6.130 -8.291 1.00 90.69 242 HIS A C 1
ATOM 1927 O O . HIS A 1 242 ? -27.652 6.637 -9.021 1.00 90.69 242 HIS A O 1
ATOM 1933 N N . ALA A 1 243 ? -26.482 6.679 -7.117 1.00 91.38 243 ALA A N 1
ATOM 1934 C CA . ALA A 1 243 ? -27.119 7.890 -6.590 1.00 91.38 243 ALA A CA 1
ATOM 1935 C C . ALA A 1 243 ? -26.375 9.184 -6.959 1.00 91.38 243 ALA A C 1
ATOM 1937 O O . ALA A 1 243 ? -26.948 10.276 -6.873 1.00 91.38 243 ALA A O 1
ATOM 1938 N N . GLY A 1 244 ? -25.107 9.079 -7.362 1.00 89.00 244 GLY A N 1
ATOM 1939 C CA . GLY A 1 244 ? -24.235 10.215 -7.627 1.00 89.00 244 GLY A CA 1
ATOM 1940 C C . GLY A 1 244 ? -23.699 10.884 -6.358 1.00 89.00 244 GLY A C 1
ATOM 1941 O O . GLY A 1 244 ? -24.115 10.603 -5.228 1.00 89.00 244 GLY A O 1
ATOM 1942 N N . TYR A 1 245 ? -22.757 11.807 -6.558 1.00 88.50 245 TYR A N 1
ATOM 1943 C CA . TYR A 1 245 ? -21.997 12.452 -5.486 1.00 88.50 245 TYR A CA 1
ATOM 1944 C C . TYR A 1 245 ? -22.878 13.156 -4.440 1.00 88.50 245 TYR A C 1
ATOM 1946 O O . TYR A 1 245 ? -22.797 12.828 -3.259 1.00 88.50 245 TYR A O 1
ATOM 1954 N N . GLU A 1 246 ? -23.746 14.084 -4.861 1.00 90.19 246 GLU A N 1
ATOM 1955 C CA . GLU A 1 246 ? -24.512 14.956 -3.949 1.00 90.19 246 GLU A CA 1
ATOM 1956 C C . GLU A 1 246 ? -25.420 14.177 -2.987 1.00 90.19 246 GLU A C 1
ATOM 1958 O O . GLU A 1 246 ? -25.514 14.474 -1.792 1.00 90.19 246 GLU A O 1
ATOM 1963 N N . ARG A 1 247 ? -26.072 13.127 -3.490 1.00 92.88 247 ARG A N 1
ATOM 1964 C CA . ARG A 1 247 ? -26.935 12.274 -2.668 1.00 92.88 247 ARG A CA 1
ATOM 1965 C C . ARG A 1 247 ? -26.116 11.393 -1.731 1.00 92.88 247 ARG A C 1
ATOM 1967 O O . ARG A 1 247 ? -26.443 11.280 -0.551 1.00 92.88 247 ARG A O 1
ATOM 1974 N N . THR A 1 248 ? -25.009 10.848 -2.225 1.00 91.81 248 THR A N 1
ATOM 1975 C CA . THR A 1 248 ? 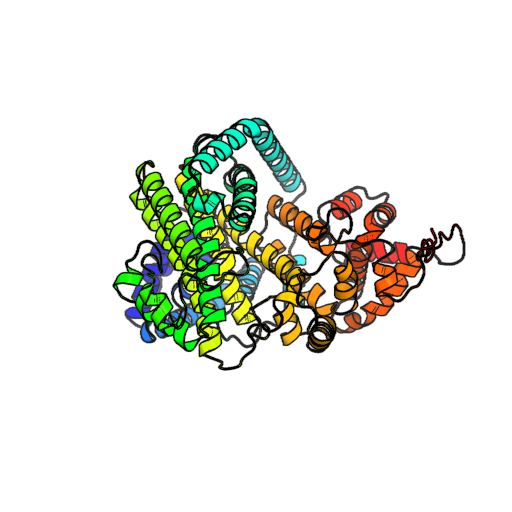-24.102 10.014 -1.430 1.00 91.81 248 THR A CA 1
ATOM 1976 C C . THR A 1 248 ? -23.473 10.799 -0.284 1.00 91.81 248 THR A C 1
ATOM 1978 O O . THR A 1 248 ? -23.521 10.345 0.857 1.00 91.81 248 THR A O 1
ATOM 1981 N N . ILE A 1 249 ? -22.952 12.008 -0.527 1.00 90.38 249 ILE A N 1
ATOM 1982 C CA . ILE A 1 249 ? -22.353 12.820 0.544 1.00 90.38 249 ILE A CA 1
ATOM 1983 C C . ILE A 1 249 ? -23.395 13.256 1.583 1.00 90.38 249 ILE A C 1
ATOM 1985 O O . ILE A 1 249 ? -23.082 13.345 2.770 1.00 90.38 249 ILE A O 1
ATOM 1989 N N . THR A 1 250 ? -24.643 13.486 1.165 1.00 90.88 250 THR A N 1
ATOM 1990 C CA . THR A 1 250 ? -25.753 13.796 2.078 1.00 90.88 250 THR A CA 1
ATOM 1991 C C . THR A 1 250 ? -26.009 12.626 3.027 1.00 90.88 250 THR A C 1
ATOM 1993 O O . THR A 1 250 ? -26.056 12.810 4.247 1.00 90.88 250 THR A O 1
ATOM 1996 N N . LEU A 1 251 ? -26.072 11.412 2.480 1.00 92.12 251 LEU A N 1
ATOM 1997 C CA . LEU A 1 251 ? -26.243 10.185 3.246 1.00 92.12 251 LEU A CA 1
ATOM 1998 C C . LEU A 1 251 ? -25.070 9.933 4.209 1.00 92.12 251 LEU A C 1
ATOM 2000 O O . LEU A 1 251 ? -25.280 9.699 5.400 1.00 92.12 251 LEU A O 1
ATOM 2004 N N . VAL A 1 252 ? -23.832 10.055 3.717 1.00 91.56 252 VAL A N 1
ATOM 2005 C CA . VAL A 1 252 ? -22.592 9.938 4.508 1.00 91.56 252 VAL A CA 1
ATOM 2006 C C . VAL A 1 252 ? -22.587 10.904 5.689 1.00 91.56 252 VAL A C 1
ATOM 2008 O O . VAL A 1 252 ? -22.288 10.507 6.818 1.00 91.56 252 VAL A O 1
ATOM 2011 N N . ARG A 1 253 ? -22.938 12.174 5.455 1.00 89.50 253 ARG A N 1
ATOM 2012 C CA . ARG A 1 253 ? -22.945 13.197 6.506 1.00 89.50 253 ARG A CA 1
ATOM 2013 C C . ARG A 1 253 ? -23.895 12.850 7.642 1.00 89.50 253 ARG A C 1
ATOM 2015 O O . ARG A 1 253 ? -23.543 13.044 8.801 1.00 89.50 253 ARG A O 1
ATOM 2022 N N . ARG A 1 254 ? -25.070 12.315 7.314 1.00 90.00 254 ARG A N 1
ATOM 2023 C CA . ARG A 1 254 ? -26.061 11.924 8.314 1.00 90.00 254 ARG A CA 1
ATOM 2024 C C . ARG A 1 254 ? -25.675 10.650 9.060 1.00 90.00 254 ARG A C 1
ATOM 2026 O O . ARG A 1 254 ? -25.811 10.606 10.279 1.00 90.00 254 ARG A O 1
ATOM 2033 N N . LEU A 1 255 ? -25.245 9.612 8.345 1.00 90.31 255 LEU A N 1
ATOM 2034 C CA . LEU A 1 255 ? -25.105 8.272 8.925 1.00 90.31 255 LEU A CA 1
ATOM 2035 C C . LEU A 1 255 ? -23.722 7.984 9.509 1.00 90.31 255 LEU A C 1
ATOM 2037 O O . LEU A 1 255 ? -23.617 7.196 10.444 1.00 90.31 255 LEU A O 1
ATOM 2041 N N . ALA A 1 256 ? -22.668 8.590 8.965 1.00 89.06 256 ALA A N 1
ATOM 2042 C CA . ALA A 1 256 ? -21.295 8.311 9.377 1.00 89.06 256 ALA A CA 1
ATOM 2043 C C . ALA A 1 256 ? -20.621 9.507 10.063 1.00 89.06 256 ALA A C 1
ATOM 2045 O O . ALA A 1 256 ? -19.851 9.314 10.998 1.00 89.06 256 ALA A O 1
ATOM 2046 N N . LEU A 1 257 ? -20.914 10.742 9.634 1.00 88.62 257 LEU A N 1
ATOM 2047 C CA . LEU A 1 257 ? -20.263 11.946 10.178 1.00 88.62 257 LEU A CA 1
ATOM 2048 C C . LEU A 1 257 ? -21.051 12.645 11.296 1.00 88.62 257 LEU A C 1
ATOM 2050 O O . LEU A 1 257 ? -20.535 13.610 11.870 1.00 88.62 257 LEU A O 1
ATOM 2054 N N . SER A 1 258 ? -22.254 12.171 11.623 1.00 88.88 258 SER A N 1
ATOM 2055 C CA . SER A 1 258 ? -23.007 12.587 12.812 1.00 88.88 258 SER A CA 1
ATOM 2056 C C . SER A 1 258 ? -22.293 12.164 14.106 1.00 88.88 258 SER A C 1
ATO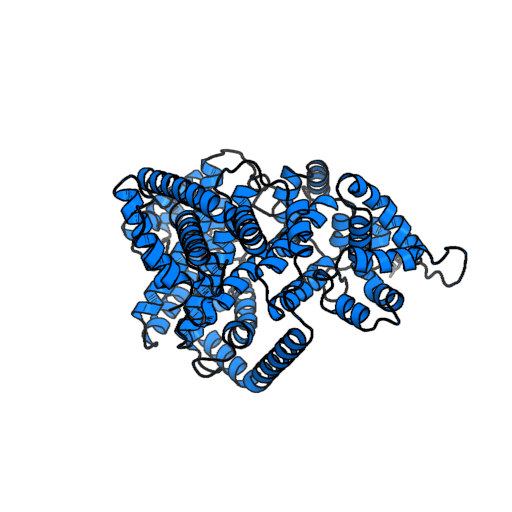M 2058 O O . SER A 1 258 ? -21.446 11.265 14.070 1.00 88.88 258 SER A O 1
ATOM 2060 N N . PRO A 1 259 ? -22.600 12.784 15.263 1.00 89.00 259 PRO A N 1
ATOM 2061 C CA . PRO A 1 259 ? -22.061 12.349 16.553 1.00 89.00 259 PRO A CA 1
ATOM 2062 C C . PRO A 1 259 ? -22.278 10.852 16.814 1.00 89.00 259 PRO A C 1
ATOM 2064 O O . PRO A 1 259 ? -21.360 10.163 17.256 1.00 89.00 259 PRO A O 1
ATOM 2067 N N . GLU A 1 260 ? -23.456 10.335 16.466 1.00 89.25 260 GLU A N 1
ATOM 2068 C CA . GLU A 1 260 ? -23.814 8.924 16.599 1.00 89.25 260 GLU A CA 1
ATOM 2069 C C . GLU A 1 260 ? -22.995 8.049 15.644 1.00 89.25 260 GLU A C 1
ATOM 2071 O O . GLU A 1 260 ? -22.431 7.042 16.068 1.00 89.25 260 GLU A O 1
ATOM 2076 N N . GLY A 1 261 ? -22.868 8.454 14.374 1.00 88.06 261 GLY A N 1
ATOM 2077 C CA . GLY A 1 261 ? -22.074 7.734 13.374 1.00 88.06 261 GLY A CA 1
ATOM 2078 C C . GLY A 1 261 ? -20.587 7.655 13.731 1.00 88.06 261 GLY A C 1
ATOM 2079 O O . GLY A 1 261 ? -19.963 6.607 13.575 1.00 88.06 261 GLY A O 1
ATOM 2080 N N . ARG A 1 262 ? -20.027 8.729 14.296 1.00 87.69 262 ARG A N 1
ATOM 2081 C CA . ARG A 1 262 ? -18.634 8.772 14.777 1.00 87.69 262 ARG A CA 1
ATOM 2082 C C . ARG A 1 262 ? -18.410 7.913 16.018 1.00 87.69 262 ARG A C 1
ATOM 2084 O O . ARG A 1 262 ? -17.324 7.370 16.189 1.00 87.69 262 ARG A O 1
ATOM 2091 N N . ALA A 1 263 ? -19.418 7.805 16.882 1.00 89.75 263 ALA A N 1
ATOM 2092 C CA . ALA A 1 263 ? -19.377 6.953 18.067 1.00 89.75 263 ALA A CA 1
ATOM 2093 C C . ALA A 1 263 ? -19.678 5.475 17.754 1.00 89.75 263 ALA A C 1
ATOM 2095 O O . ALA A 1 263 ? -19.431 4.605 18.593 1.00 89.75 263 ALA A O 1
ATOM 2096 N N . ALA A 1 264 ? -20.211 5.181 16.565 1.00 92.00 264 ALA A N 1
ATOM 2097 C CA . ALA A 1 264 ? -20.579 3.837 16.152 1.00 92.00 264 ALA A CA 1
ATOM 2098 C C . ALA A 1 264 ? -19.358 2.910 16.068 1.00 92.00 264 ALA A C 1
ATOM 2100 O O . ALA A 1 264 ? -18.254 3.314 15.697 1.00 92.00 264 ALA A O 1
ATOM 2101 N N . PHE A 1 265 ? -19.570 1.623 16.358 1.00 93.06 265 PHE A N 1
ATOM 2102 C CA . PHE A 1 265 ? -18.509 0.619 16.266 1.00 93.06 265 PHE A CA 1
ATOM 2103 C C . PHE A 1 265 ? -17.956 0.502 14.837 1.00 93.06 265 PHE A C 1
ATOM 2105 O O . PHE A 1 265 ? -16.741 0.384 14.655 1.00 93.06 265 PHE A O 1
ATOM 2112 N N . VAL A 1 266 ? -18.845 0.578 13.842 1.00 90.19 266 VAL A N 1
ATOM 2113 C CA . VAL A 1 266 ? -18.521 0.580 12.414 1.00 90.19 266 VAL A CA 1
ATOM 2114 C C . VAL A 1 266 ? -19.276 1.725 11.730 1.00 90.19 266 VAL A C 1
ATOM 2116 O O . VAL A 1 266 ? -20.480 1.866 11.970 1.00 90.19 266 VAL A O 1
ATOM 2119 N N . PRO A 1 267 ? -18.630 2.511 10.851 1.00 85.31 267 P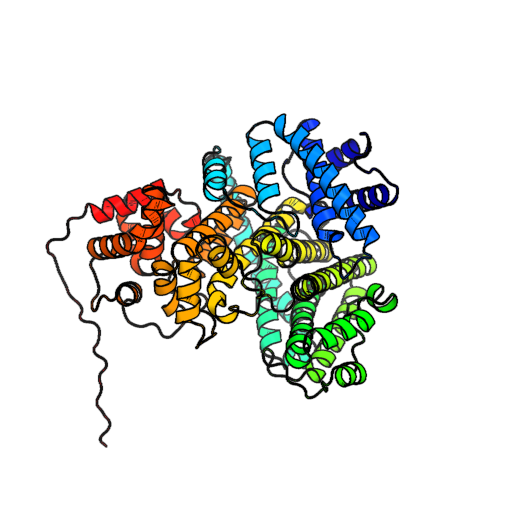RO A N 1
ATOM 2120 C CA . PRO A 1 267 ? -19.333 3.463 9.995 1.00 85.31 267 PRO A CA 1
ATOM 2121 C C . PRO A 1 267 ? -20.447 2.776 9.200 1.00 85.31 267 PRO A C 1
ATOM 2123 O O . PRO A 1 267 ? -20.293 1.631 8.779 1.00 85.31 267 PRO A O 1
ATOM 2126 N N . PHE A 1 268 ? -21.575 3.463 8.999 1.00 82.25 268 PHE A N 1
ATOM 2127 C CA . PHE A 1 268 ? -22.723 2.945 8.239 1.00 82.25 268 PHE A CA 1
ATOM 2128 C C . PHE A 1 268 ? -23.373 1.657 8.779 1.00 82.25 268 PHE A C 1
ATOM 2130 O O . PHE A 1 268 ? -24.189 1.032 8.103 1.00 82.25 268 PHE A O 1
ATOM 2137 N N . MET A 1 269 ? -23.113 1.272 10.031 1.00 81.62 269 MET A N 1
ATOM 2138 C CA . MET A 1 269 ? -23.686 0.041 10.593 1.00 81.62 269 MET A CA 1
ATOM 2139 C C . MET A 1 269 ? -25.221 0.029 10.715 1.00 81.62 269 MET A C 1
ATOM 2141 O O . MET A 1 269 ? -25.801 -1.038 10.934 1.00 81.62 269 MET A O 1
ATOM 2145 N N . HIS A 1 270 ? -25.857 1.196 10.591 1.00 82.62 270 HIS A N 1
ATOM 2146 C CA . HIS A 1 270 ? -27.295 1.417 10.749 1.00 82.62 270 HIS A CA 1
ATOM 2147 C C . HIS A 1 270 ? -28.008 1.789 9.441 1.00 82.62 270 HIS A C 1
ATOM 2149 O O . HIS A 1 270 ? -29.106 2.320 9.503 1.00 82.62 270 HIS A O 1
ATOM 2155 N N . VAL A 1 271 ? -27.404 1.552 8.269 1.00 86.81 271 VAL A N 1
ATOM 2156 C CA . VAL A 1 271 ? -28.086 1.811 6.985 1.00 86.81 271 VAL A CA 1
ATOM 2157 C C . VAL A 1 271 ? -29.330 0.933 6.874 1.00 86.81 271 VAL A C 1
ATOM 2159 O O . VAL A 1 271 ? -29.212 -0.293 6.913 1.00 86.81 271 VAL A O 1
ATOM 2162 N N . GLU A 1 272 ? -30.493 1.550 6.691 1.00 88.38 272 GLU A N 1
ATOM 2163 C CA . GLU A 1 272 ? -31.801 0.923 6.493 1.00 88.38 272 GLU A CA 1
ATOM 2164 C C . GLU A 1 272 ? -32.362 1.173 5.076 1.00 88.38 272 GLU A C 1
ATOM 2166 O O . GLU A 1 272 ? -31.819 1.930 4.273 1.00 88.38 272 GLU A O 1
ATOM 2171 N N . ALA A 1 273 ? -33.500 0.552 4.747 1.00 87.25 273 ALA A N 1
ATOM 2172 C CA . ALA A 1 273 ? -34.183 0.764 3.462 1.00 87.25 273 ALA A CA 1
ATOM 2173 C C . ALA A 1 273 ? -34.605 2.218 3.232 1.00 87.25 273 ALA A C 1
ATOM 2175 O O . ALA A 1 273 ? -34.482 2.723 2.116 1.00 87.25 273 ALA A O 1
ATOM 2176 N N . ALA A 1 274 ? -35.059 2.900 4.286 1.00 90.12 274 ALA A N 1
ATOM 2177 C CA . ALA A 1 274 ? -35.439 4.307 4.214 1.00 90.12 274 ALA A CA 1
ATOM 2178 C C . ALA A 1 274 ? -34.264 5.193 3.765 1.00 90.12 274 ALA A C 1
ATOM 2180 O O . ALA A 1 274 ? -34.454 6.095 2.954 1.00 90.12 274 ALA A O 1
ATOM 2181 N N . ASP A 1 275 ? -33.048 4.879 4.215 1.00 92.12 275 ASP A N 1
ATOM 2182 C CA . ASP A 1 275 ? -31.838 5.610 3.845 1.00 92.12 275 ASP A CA 1
ATOM 2183 C C . ASP A 1 275 ? -31.519 5.492 2.348 1.00 92.12 275 ASP A C 1
ATOM 2185 O O . ASP A 1 275 ? -31.161 6.481 1.708 1.00 92.12 275 ASP A O 1
ATOM 2189 N N . LEU A 1 276 ? -31.688 4.295 1.769 1.00 91.75 276 LEU A N 1
ATOM 2190 C CA . LEU A 1 276 ? -31.520 4.091 0.328 1.00 91.75 276 LEU A CA 1
ATOM 2191 C C . LEU A 1 276 ? -32.605 4.823 -0.472 1.00 91.75 276 LEU A C 1
ATOM 2193 O O . LEU A 1 276 ? -32.298 5.459 -1.481 1.00 91.75 276 LEU A O 1
ATOM 2197 N N . HIS A 1 277 ? -33.856 4.788 -0.006 1.00 92.69 277 HIS A N 1
ATOM 2198 C CA . HIS A 1 277 ? -34.971 5.462 -0.676 1.00 92.69 277 HIS A CA 1
ATOM 2199 C C . HIS A 1 277 ? -34.764 6.968 -0.815 1.00 92.69 277 HIS A C 1
ATOM 2201 O O . HIS A 1 277 ? -35.060 7.536 -1.866 1.00 92.69 277 HIS A O 1
ATOM 2207 N N . GLU A 1 278 ? -34.209 7.618 0.201 1.00 91.06 278 GLU A N 1
ATOM 2208 C CA . GLU A 1 278 ? -33.943 9.055 0.161 1.00 91.06 278 GLU A CA 1
ATOM 2209 C C . GLU A 1 278 ? -32.890 9.461 -0.874 1.00 91.06 278 GLU A C 1
ATOM 2211 O O . GLU A 1 278 ? -32.954 10.562 -1.422 1.00 91.06 278 GLU A O 1
ATOM 2216 N N . VAL A 1 279 ? -31.944 8.573 -1.190 1.00 93.00 279 VAL A N 1
ATOM 2217 C CA . VAL A 1 279 ? -30.971 8.799 -2.269 1.00 93.00 279 VAL A CA 1
ATOM 2218 C C . VAL A 1 279 ? -31.474 8.308 -3.635 1.00 93.00 279 VAL A C 1
ATOM 2220 O O . VAL A 1 279 ? -30.774 8.429 -4.644 1.00 93.00 279 VAL A O 1
ATOM 2223 N N . GLY A 1 280 ? -32.725 7.843 -3.706 1.00 93.00 280 GLY A N 1
ATOM 2224 C CA . GLY A 1 280 ? -33.366 7.344 -4.923 1.00 93.00 280 GLY A CA 1
ATOM 2225 C C . GLY A 1 280 ? -32.979 5.910 -5.283 1.00 93.00 280 GLY A C 1
ATOM 2226 O O . GLY A 1 280 ? -33.107 5.524 -6.441 1.00 93.00 280 GLY A O 1
ATOM 2227 N N . LEU A 1 281 ? -32.496 5.139 -4.309 1.00 94.81 281 LEU A N 1
ATOM 2228 C CA . LEU A 1 281 ? -32.167 3.723 -4.437 1.00 94.81 281 LEU A CA 1
ATOM 2229 C C . LEU A 1 281 ? -33.186 2.867 -3.679 1.00 94.81 281 LEU A C 1
ATOM 2231 O O . LEU A 1 281 ? -34.028 3.360 -2.933 1.00 94.81 281 LEU A O 1
ATOM 2235 N N . THR A 1 282 ? -33.130 1.558 -3.881 1.00 93.50 282 THR A N 1
ATOM 2236 C CA . THR A 1 282 ? -33.971 0.591 -3.170 1.00 93.50 282 THR A CA 1
ATOM 2237 C C . THR A 1 282 ? -33.123 -0.594 -2.726 1.00 93.50 282 THR A C 1
ATOM 2239 O O . THR A 1 282 ? -31.970 -0.734 -3.135 1.00 93.50 282 THR A O 1
ATOM 2242 N N . PHE A 1 283 ? -33.690 -1.483 -1.914 1.00 93.38 283 PHE A N 1
ATOM 2243 C CA . PHE A 1 283 ? -33.028 -2.742 -1.565 1.00 93.38 283 PHE A CA 1
ATOM 2244 C C . PHE A 1 283 ? -32.766 -3.636 -2.781 1.00 93.38 283 PHE A C 1
ATOM 2246 O O . PHE A 1 283 ? -31.826 -4.424 -2.735 1.00 93.38 283 PHE A O 1
ATOM 2253 N N . ASP A 1 284 ? -33.537 -3.472 -3.859 1.00 94.38 284 ASP A N 1
ATOM 2254 C CA . ASP A 1 284 ? -33.392 -4.217 -5.112 1.00 94.38 284 ASP A CA 1
ATOM 2255 C C . ASP A 1 284 ? -32.408 -3.559 -6.090 1.00 94.38 284 ASP A C 1
ATOM 2257 O O . ASP A 1 284 ? -32.109 -4.124 -7.142 1.00 94.38 284 ASP A O 1
ATOM 2261 N N . SER A 1 285 ? -31.881 -2.373 -5.760 1.00 94.81 285 SER A N 1
ATOM 2262 C CA . SER A 1 285 ? -30.841 -1.733 -6.566 1.00 94.81 285 SER A CA 1
ATOM 2263 C C . SER A 1 285 ? -29.617 -2.656 -6.680 1.00 94.81 285 SER A C 1
ATOM 2265 O O . SER A 1 285 ? -29.253 -3.317 -5.700 1.00 94.81 285 SER A O 1
ATOM 2267 N N . PRO A 1 286 ? -28.987 -2.736 -7.863 1.00 94.06 286 PRO A N 1
ATOM 2268 C CA . PRO A 1 286 ? -27.931 -3.704 -8.113 1.00 94.06 286 PRO A CA 1
ATOM 2269 C C . PRO A 1 286 ? -26.611 -3.325 -7.433 1.00 94.06 286 PRO A C 1
ATOM 2271 O O . PRO A 1 286 ? -26.275 -2.155 -7.270 1.00 94.06 286 PRO A O 1
ATOM 2274 N N . ASN A 1 287 ? -25.849 -4.358 -7.082 1.00 91.56 287 ASN A N 1
ATOM 2275 C CA . ASN A 1 287 ? -24.412 -4.314 -6.856 1.00 91.56 287 ASN A CA 1
ATOM 2276 C C . ASN A 1 287 ? -23.757 -5.219 -7.907 1.00 91.56 287 ASN A C 1
ATOM 2278 O O . ASN A 1 287 ? -23.802 -6.452 -7.813 1.00 91.56 287 ASN A O 1
ATOM 2282 N N . GLU A 1 288 ? -23.183 -4.611 -8.939 1.00 88.12 288 GLU A N 1
ATOM 2283 C CA . GLU A 1 288 ? -22.687 -5.311 -10.121 1.00 88.12 288 GLU A CA 1
ATOM 2284 C C . GLU A 1 288 ? -21.496 -6.216 -9.797 1.00 88.12 288 GLU A C 1
ATOM 2286 O O . GLU A 1 288 ? -21.419 -7.343 -10.299 1.00 88.12 288 GLU A O 1
ATOM 2291 N N . LYS A 1 289 ? -20.582 -5.759 -8.932 1.00 86.19 289 LYS A N 1
ATOM 2292 C CA . LYS A 1 289 ? -19.349 -6.487 -8.615 1.00 86.19 289 LYS A CA 1
ATOM 2293 C C . LYS A 1 289 ? -19.632 -7.787 -7.881 1.00 86.19 289 LYS A C 1
ATOM 2295 O O . LYS A 1 289 ? -19.156 -8.833 -8.310 1.00 86.19 289 LYS A O 1
ATOM 2300 N N . TYR A 1 290 ? -20.430 -7.747 -6.813 1.00 89.44 290 TYR A N 1
ATOM 2301 C CA . TYR A 1 290 ? -20.795 -8.943 -6.048 1.00 89.44 290 TYR A CA 1
ATOM 2302 C C . TYR A 1 290 ? -21.980 -9.697 -6.652 1.00 89.44 290 TYR A C 1
ATOM 2304 O O . TYR A 1 290 ? -22.312 -10.778 -6.161 1.00 89.44 290 TYR A O 1
ATOM 2312 N N . ARG A 1 291 ? -22.575 -9.174 -7.736 1.00 91.06 291 ARG A N 1
ATOM 2313 C CA . ARG A 1 291 ? -23.694 -9.781 -8.472 1.00 91.06 291 ARG A CA 1
ATOM 2314 C C . ARG A 1 291 ? -24.882 -10.067 -7.554 1.00 91.06 291 ARG A C 1
ATOM 2316 O O . ARG A 1 291 ? -25.432 -11.166 -7.545 1.00 91.06 291 ARG A O 1
ATOM 2323 N N . THR A 1 292 ? -25.227 -9.072 -6.749 1.00 94.19 292 THR A N 1
ATOM 2324 C CA . THR A 1 292 ? -26.291 -9.132 -5.743 1.00 94.19 292 THR A CA 1
ATOM 2325 C C . THR A 1 292 ? -27.037 -7.797 -5.700 1.00 94.19 292 THR A C 1
ATOM 2327 O O . THR A 1 292 ? -26.810 -6.940 -6.555 1.00 94.19 292 THR A O 1
ATOM 2330 N N . THR A 1 293 ? -27.929 -7.603 -4.735 1.00 94.88 293 THR A N 1
ATOM 2331 C CA . THR A 1 293 ? -28.594 -6.319 -4.490 1.00 94.88 293 THR A CA 1
ATOM 2332 C C . THR A 1 293 ? -27.980 -5.587 -3.296 1.00 94.88 293 THR A C 1
ATOM 2334 O O . THR A 1 293 ? -27.323 -6.195 -2.442 1.00 94.88 293 THR A O 1
ATOM 2337 N N . LEU A 1 294 ? -28.204 -4.272 -3.200 1.00 93.69 294 LEU A N 1
ATOM 2338 C CA . LEU A 1 294 ? -27.759 -3.479 -2.047 1.00 93.69 294 LEU A CA 1
ATOM 2339 C C . LEU A 1 294 ? -28.373 -3.991 -0.735 1.00 93.69 294 LEU A C 1
ATOM 2341 O O . LEU A 1 294 ? -27.683 -4.039 0.283 1.00 93.69 294 LEU A O 1
ATOM 2345 N N . GLY A 1 295 ? -29.636 -4.428 -0.754 1.00 93.19 295 GLY A N 1
ATOM 2346 C CA . GLY A 1 295 ? -30.306 -4.995 0.417 1.00 93.19 295 GLY A CA 1
ATOM 2347 C C . GLY A 1 295 ? -29.631 -6.273 0.919 1.00 93.19 295 GLY A C 1
ATOM 2348 O O . GLY A 1 295 ? -29.326 -6.393 2.106 1.00 93.19 295 GLY A O 1
ATOM 2349 N N . GLU A 1 296 ? -29.323 -7.203 0.014 1.00 93.62 296 GLU A N 1
ATOM 2350 C CA . GLU A 1 296 ? -28.609 -8.438 0.359 1.00 93.62 296 GLU A CA 1
ATOM 2351 C C . GLU A 1 296 ? -27.190 -8.162 0.878 1.00 93.62 296 GLU A C 1
ATOM 2353 O O . GLU A 1 296 ? -26.748 -8.804 1.835 1.00 93.62 296 GLU A O 1
ATOM 2358 N N . MET A 1 297 ? -26.498 -7.161 0.321 1.00 93.44 297 MET A N 1
ATOM 2359 C CA . MET A 1 297 ? -25.196 -6.711 0.826 1.00 93.44 297 MET A CA 1
ATOM 2360 C C . MET A 1 297 ? -25.291 -6.179 2.264 1.00 93.44 297 MET A C 1
ATOM 2362 O O . MET A 1 297 ? -24.510 -6.583 3.128 1.00 93.44 297 MET A O 1
ATOM 2366 N N . ILE A 1 298 ? -26.271 -5.313 2.549 1.00 93.94 298 ILE A N 1
ATOM 2367 C CA . ILE A 1 298 ? -26.506 -4.752 3.889 1.00 93.94 298 ILE A CA 1
ATOM 2368 C C . ILE A 1 298 ? -26.798 -5.868 4.901 1.00 93.94 298 ILE A C 1
ATOM 2370 O O . ILE A 1 298 ? -26.226 -5.876 5.994 1.00 93.94 298 ILE A O 1
ATOM 2374 N N . LEU A 1 299 ? -27.648 -6.837 4.547 1.00 93.94 299 LEU A N 1
ATOM 2375 C CA . LEU A 1 299 ? -27.957 -7.976 5.417 1.00 93.94 299 LEU A CA 1
ATOM 2376 C C . LEU A 1 299 ? -26.721 -8.847 5.678 1.00 93.94 299 LEU A C 1
ATOM 2378 O O . LEU A 1 299 ? -26.461 -9.209 6.826 1.00 93.94 299 LEU A O 1
ATOM 2382 N N . ALA A 1 300 ? -25.918 -9.134 4.649 1.00 94.69 300 ALA A N 1
ATOM 2383 C CA . ALA A 1 300 ? -24.681 -9.897 4.802 1.00 94.69 300 ALA A CA 1
ATOM 2384 C C . ALA A 1 300 ? -23.665 -9.184 5.716 1.00 94.69 300 ALA A C 1
ATOM 2386 O O . ALA A 1 300 ? -23.051 -9.827 6.571 1.00 94.69 300 ALA A O 1
ATOM 2387 N N . LEU A 1 301 ? -23.525 -7.859 5.591 1.00 95.12 301 LEU A N 1
ATOM 2388 C CA . LEU A 1 301 ? -22.690 -7.043 6.478 1.00 95.12 301 LEU A CA 1
ATOM 2389 C C . LEU A 1 301 ? -23.190 -7.091 7.930 1.00 95.12 301 LEU A C 1
ATOM 2391 O O . LEU A 1 301 ? -22.383 -7.259 8.846 1.00 95.12 301 LEU A O 1
ATOM 2395 N N . ARG A 1 302 ? -24.506 -6.996 8.167 1.00 94.62 302 ARG A N 1
ATOM 2396 C CA . ARG A 1 302 ? -25.090 -7.109 9.519 1.00 94.62 302 ARG A CA 1
ATOM 2397 C C . ARG A 1 302 ? -24.777 -8.458 10.162 1.00 94.62 302 ARG A C 1
ATOM 2399 O O . ARG A 1 302 ? -24.263 -8.484 11.278 1.00 94.62 302 ARG A O 1
ATOM 2406 N N . GLU A 1 303 ? -25.003 -9.558 9.444 1.00 95.69 303 GLU A N 1
ATOM 2407 C CA . GLU A 1 303 ? -24.696 -10.901 9.951 1.00 95.69 303 GLU A CA 1
ATOM 2408 C C . GLU A 1 303 ? -23.191 -11.073 10.228 1.00 95.69 303 GLU A C 1
ATOM 2410 O O . GLU A 1 303 ? -22.795 -11.675 11.230 1.00 95.69 303 GLU A O 1
ATOM 2415 N N . LEU A 1 304 ? -22.328 -10.525 9.364 1.00 95.62 304 LEU A N 1
ATOM 2416 C CA . LEU A 1 304 ? -20.879 -10.584 9.554 1.00 95.62 304 LEU A CA 1
ATOM 2417 C C . LEU A 1 304 ? -20.436 -9.785 10.787 1.00 95.62 304 LEU A C 1
ATOM 2419 O O . LEU A 1 304 ? -19.605 -10.269 11.556 1.00 95.62 304 LEU A O 1
ATOM 2423 N N . ARG A 1 305 ? -21.025 -8.607 11.024 1.00 95.38 305 ARG A N 1
ATOM 2424 C CA . ARG A 1 305 ? -20.800 -7.814 12.243 1.00 95.38 305 ARG A CA 1
ATOM 2425 C C . ARG A 1 305 ? -21.182 -8.600 13.494 1.00 95.38 305 ARG A C 1
ATOM 2427 O O . ARG A 1 305 ? -20.383 -8.670 14.419 1.00 95.38 305 ARG A O 1
ATOM 2434 N N . GLU A 1 306 ? -22.352 -9.231 13.516 1.00 95.56 306 GLU A N 1
ATOM 2435 C CA . GLU A 1 306 ? -22.797 -10.039 14.661 1.00 95.56 306 GLU A CA 1
ATOM 2436 C C . GLU A 1 306 ? -21.860 -11.221 14.943 1.00 95.56 306 GLU A C 1
ATOM 2438 O O . GLU A 1 306 ? -21.640 -11.603 16.093 1.00 95.56 306 GLU A O 1
ATOM 2443 N N . VAL A 1 307 ? -21.286 -11.833 13.903 1.00 96.62 307 VAL A N 1
ATOM 2444 C CA . VAL A 1 307 ? -20.221 -12.831 14.080 1.00 96.62 307 VAL A CA 1
ATOM 2445 C C . VAL A 1 307 ? -18.984 -12.187 14.700 1.00 96.62 307 VAL A C 1
ATOM 2447 O O . VAL A 1 307 ? -18.465 -12.721 15.676 1.00 96.62 307 VAL A O 1
ATOM 2450 N N . ILE A 1 308 ? -18.527 -11.047 14.179 1.00 96.75 308 ILE A N 1
ATOM 2451 C CA . ILE A 1 308 ? -17.352 -10.342 14.701 1.00 96.75 308 ILE A CA 1
ATOM 2452 C C . ILE A 1 308 ? -17.525 -10.003 16.185 1.00 96.75 308 ILE A C 1
ATOM 2454 O O . ILE A 1 308 ? -16.643 -10.322 16.979 1.00 96.75 308 ILE A O 1
ATOM 2458 N N . GLU A 1 309 ? -18.653 -9.415 16.581 1.00 96.06 309 GLU A N 1
ATOM 2459 C CA . GLU A 1 309 ? -18.907 -9.032 17.974 1.00 96.06 309 GLU A CA 1
ATOM 2460 C C . GLU A 1 309 ? -18.919 -10.241 18.913 1.00 96.06 309 GLU A C 1
ATOM 2462 O O . GLU A 1 309 ? -18.241 -10.221 19.941 1.00 96.06 309 GLU A O 1
ATOM 2467 N N . ARG A 1 310 ? -19.579 -11.335 18.513 1.00 96.50 310 ARG A N 1
ATOM 2468 C CA . ARG A 1 310 ? -19.569 -12.591 19.281 1.00 96.50 310 ARG A CA 1
ATOM 2469 C C . ARG A 1 310 ? -18.178 -13.204 19.404 1.00 96.50 310 ARG A C 1
ATOM 2471 O O . ARG A 1 310 ? -17.874 -13.845 20.404 1.00 96.50 310 ARG A O 1
ATOM 2478 N N . GLU A 1 311 ? -17.338 -13.076 18.381 1.00 96.88 311 GLU A N 1
ATOM 2479 C CA . GLU A 1 311 ? -15.962 -13.570 18.441 1.00 96.88 311 GLU A CA 1
ATOM 2480 C C . GLU A 1 311 ? -15.075 -12.692 19.327 1.00 96.88 311 GLU A C 1
ATOM 2482 O O . GLU A 1 311 ? -14.228 -13.226 20.040 1.00 96.88 311 GLU A O 1
ATOM 2487 N N . ILE A 1 312 ? -15.295 -11.374 19.346 1.00 97.19 312 ILE A N 1
ATOM 2488 C CA . ILE A 1 312 ? -14.599 -10.448 20.251 1.00 97.19 312 ILE A CA 1
ATOM 2489 C C . ILE A 1 312 ? -14.870 -10.811 21.712 1.00 97.19 312 ILE A C 1
ATOM 2491 O O . ILE A 1 312 ? -13.941 -10.836 22.509 1.00 97.19 312 ILE A O 1
ATOM 2495 N N . GLU A 1 313 ? -16.106 -11.155 22.069 1.00 95.44 313 GLU A N 1
ATOM 2496 C CA . GLU A 1 313 ? -16.464 -11.560 23.439 1.00 95.44 313 GLU A CA 1
ATOM 2497 C C . GLU A 1 313 ? -15.743 -12.833 23.917 1.00 95.44 313 GLU A C 1
ATOM 2499 O O . GLU A 1 313 ? -15.695 -13.111 25.112 1.00 95.44 313 GLU A O 1
ATOM 2504 N N . ARG A 1 314 ? -15.167 -13.615 22.994 1.00 93.50 314 ARG A N 1
ATOM 2505 C CA . ARG A 1 314 ? -14.473 -14.879 23.284 1.00 93.50 314 ARG A CA 1
ATOM 2506 C C . ARG A 1 314 ? -12.966 -14.723 23.478 1.00 93.50 314 ARG A C 1
ATOM 2508 O O . ARG A 1 314 ? -12.295 -15.729 23.713 1.00 93.50 314 ARG A O 1
ATOM 2515 N N . VAL A 1 315 ? -12.414 -13.517 23.334 1.00 94.38 315 VAL A N 1
ATOM 2516 C CA . VAL A 1 315 ? -10.976 -13.260 23.514 1.00 94.38 315 VAL A CA 1
ATOM 2517 C C . VAL A 1 315 ? -10.696 -12.549 24.836 1.00 94.38 315 VAL A C 1
ATOM 2519 O O . VAL A 1 315 ? -11.517 -11.785 25.328 1.00 94.38 315 VAL A O 1
ATOM 2522 N N . ASP A 1 316 ? -9.501 -12.774 25.385 1.00 90.19 316 ASP A N 1
ATOM 2523 C CA . ASP A 1 316 ? -9.113 -12.261 26.708 1.00 90.19 316 ASP A CA 1
ATOM 2524 C C . ASP A 1 316 ? -9.137 -10.719 26.787 1.00 90.19 316 ASP A C 1
ATOM 2526 O O . ASP A 1 316 ? -9.520 -10.146 27.800 1.00 90.19 316 ASP A O 1
ATOM 2530 N N . ASP A 1 317 ? -8.747 -10.042 25.702 1.00 91.88 317 ASP A N 1
ATOM 2531 C CA . ASP A 1 317 ? -8.697 -8.578 25.587 1.00 91.88 317 ASP A CA 1
ATOM 2532 C C . ASP A 1 317 ? -9.802 -8.060 24.652 1.00 91.88 317 ASP A C 1
ATOM 2534 O O . ASP A 1 317 ? -9.538 -7.455 23.609 1.00 91.88 317 ASP A O 1
ATOM 2538 N N . ALA A 1 318 ? -11.056 -8.360 24.992 1.00 95.19 318 ALA A N 1
ATOM 2539 C CA . ALA A 1 318 ? -12.218 -7.996 24.182 1.00 95.19 318 ALA A CA 1
ATOM 2540 C C . ALA A 1 318 ? -12.316 -6.477 23.939 1.00 95.19 318 ALA A C 1
ATOM 2542 O O . ALA A 1 318 ? -12.547 -6.042 22.810 1.00 95.19 318 ALA A O 1
ATOM 2543 N N . GLU A 1 319 ? -12.090 -5.656 24.970 1.00 94.19 319 GLU A N 1
ATOM 2544 C CA . GLU A 1 319 ? -12.160 -4.193 24.865 1.00 94.19 319 GLU A CA 1
ATOM 2545 C C . GLU A 1 319 ? -11.044 -3.632 23.972 1.00 94.19 319 GLU A C 1
ATOM 2547 O O . GLU A 1 319 ? -11.305 -2.832 23.068 1.00 94.19 319 GLU A O 1
ATOM 2552 N N . GLY A 1 320 ? -9.799 -4.085 24.165 1.00 93.00 320 GLY A N 1
ATOM 2553 C CA . GLY A 1 320 ? -8.674 -3.666 23.339 1.00 93.00 320 GLY A CA 1
ATOM 2554 C C . GLY A 1 320 ? -8.846 -4.075 21.880 1.00 93.00 320 GLY A C 1
ATOM 2555 O O . GLY A 1 320 ? -8.595 -3.263 20.990 1.00 93.00 320 GLY A O 1
ATOM 2556 N N . VAL A 1 321 ? -9.324 -5.296 21.622 1.00 95.94 321 VAL A N 1
ATOM 2557 C CA . VAL A 1 321 ? -9.633 -5.781 20.269 1.00 95.94 321 VAL A CA 1
ATOM 2558 C C . VAL A 1 321 ? -10.764 -4.969 19.635 1.00 95.94 321 VAL A C 1
ATOM 2560 O O . VAL A 1 321 ? -10.618 -4.544 18.489 1.00 95.94 321 VAL A O 1
ATOM 2563 N N . ARG A 1 322 ? -11.854 -4.696 20.367 1.00 96.25 322 ARG A N 1
ATOM 2564 C CA . ARG A 1 322 ? -12.977 -3.878 19.880 1.00 96.25 322 ARG A CA 1
ATOM 2565 C C . ARG A 1 322 ? -12.509 -2.477 19.497 1.00 96.25 322 ARG A C 1
ATOM 2567 O O . ARG A 1 322 ? -12.825 -2.008 18.407 1.00 96.25 322 ARG A O 1
ATOM 2574 N N . ARG A 1 323 ? -11.707 -1.831 20.345 1.00 93.88 323 ARG A N 1
ATOM 2575 C CA . ARG A 1 323 ? -11.160 -0.495 20.073 1.00 93.88 323 ARG A CA 1
ATOM 2576 C C . ARG A 1 323 ? -10.264 -0.472 18.834 1.00 93.88 323 ARG A C 1
ATOM 2578 O O . ARG A 1 323 ? -10.425 0.405 17.991 1.00 93.88 323 ARG A O 1
ATOM 2585 N N . GLU A 1 324 ? -9.331 -1.418 18.700 1.00 94.81 324 GLU A N 1
ATOM 2586 C CA . GLU A 1 324 ? -8.443 -1.470 17.527 1.00 94.81 324 GLU A CA 1
ATOM 2587 C C . GLU A 1 324 ? -9.206 -1.795 16.239 1.00 94.81 324 GLU A C 1
ATOM 2589 O O . GLU A 1 324 ? -8.910 -1.217 15.194 1.00 94.81 324 GLU A O 1
ATOM 2594 N N . LEU A 1 325 ? -10.203 -2.682 16.303 1.00 96.56 325 LEU A N 1
ATOM 2595 C CA . LEU A 1 325 ? -11.006 -3.024 15.135 1.00 96.56 325 LEU A CA 1
ATOM 2596 C C . LEU A 1 325 ? -11.934 -1.875 14.719 1.00 96.56 325 LEU A C 1
ATOM 2598 O O . LEU A 1 325 ? -12.034 -1.582 13.532 1.00 96.56 325 LEU A O 1
ATOM 2602 N N . SER A 1 326 ? -12.539 -1.167 15.674 1.00 95.31 326 SER A N 1
ATOM 2603 C CA . SER A 1 326 ? -13.307 0.046 15.375 1.00 95.31 326 SER A CA 1
ATOM 2604 C C . SER A 1 326 ? -12.420 1.108 14.721 1.00 95.31 326 SER A C 1
ATOM 2606 O O . SER A 1 326 ? -12.756 1.634 13.663 1.00 95.31 326 SER A O 1
ATOM 2608 N N . ALA A 1 327 ? -11.220 1.343 15.262 1.00 92.69 327 ALA A N 1
ATOM 2609 C CA . ALA A 1 327 ? -10.258 2.261 14.656 1.00 92.69 327 ALA A CA 1
ATOM 2610 C C . ALA A 1 327 ? -9.798 1.811 13.255 1.00 92.69 327 ALA A C 1
ATOM 2612 O O . ALA A 1 327 ? -9.468 2.649 12.419 1.00 92.69 327 ALA A O 1
ATOM 2613 N N . PHE A 1 328 ? -9.750 0.503 12.983 1.00 95.31 328 PHE A N 1
ATOM 2614 C CA . PHE A 1 328 ? -9.506 -0.037 11.644 1.00 95.31 328 PHE A CA 1
ATOM 2615 C C . PHE A 1 328 ? -10.664 0.270 10.687 1.00 95.31 328 PHE A C 1
ATOM 2617 O O . PHE A 1 328 ? -10.410 0.755 9.586 1.00 95.31 328 PHE A O 1
ATOM 2624 N N . PHE A 1 329 ? -11.911 0.060 11.112 1.00 94.94 329 PHE A N 1
ATOM 2625 C CA . PHE A 1 329 ? -13.098 0.357 10.309 1.00 94.94 329 PHE A CA 1
ATOM 2626 C C . PHE A 1 329 ? -13.226 1.840 9.970 1.00 94.94 329 PHE A C 1
ATOM 2628 O O . PHE A 1 329 ? -13.359 2.191 8.800 1.00 94.94 329 PHE A O 1
ATOM 2635 N N . HIS A 1 330 ? -13.112 2.711 10.974 1.00 92.12 330 HIS A N 1
ATOM 2636 C CA . HIS A 1 330 ? -13.154 4.161 10.776 1.00 92.12 330 HIS A CA 1
ATOM 2637 C C . HIS A 1 330 ? -12.021 4.650 9.873 1.00 92.12 330 HIS A C 1
ATOM 2639 O O . HIS A 1 330 ? -12.259 5.474 8.999 1.00 92.12 330 HIS A O 1
ATOM 2645 N N . HIS A 1 331 ? -10.812 4.092 9.998 1.00 93.06 331 HIS A N 1
ATOM 2646 C CA . HIS A 1 331 ? -9.703 4.429 9.099 1.00 93.06 331 HIS A CA 1
ATOM 2647 C C . HIS A 1 331 ? -9.984 4.035 7.644 1.00 93.06 331 HIS A C 1
ATOM 2649 O O . HIS A 1 331 ? -9.782 4.845 6.746 1.00 93.06 331 HIS A O 1
ATOM 2655 N N . CYS A 1 332 ? -10.456 2.808 7.400 1.00 92.44 332 CYS A N 1
ATOM 2656 C CA . CYS A 1 332 ? -10.801 2.362 6.046 1.00 92.44 332 CYS A CA 1
ATOM 2657 C C . CYS A 1 332 ? -11.945 3.203 5.456 1.00 92.44 332 CYS A C 1
ATOM 2659 O O . CYS A 1 332 ? -11.936 3.543 4.280 1.00 92.44 332 CYS A O 1
ATOM 2661 N N . PHE A 1 333 ? -12.913 3.604 6.278 1.00 90.44 333 PHE A N 1
ATOM 2662 C CA . PHE A 1 333 ? -13.974 4.497 5.831 1.00 90.44 333 PHE A CA 1
ATOM 2663 C C . PHE A 1 333 ? -13.463 5.915 5.530 1.00 90.44 333 PHE A C 1
ATOM 2665 O O . PHE A 1 333 ? -13.854 6.531 4.542 1.00 90.44 333 PHE A O 1
ATOM 2672 N N . SER A 1 334 ? -12.530 6.419 6.338 1.00 89.25 334 SER A N 1
ATOM 2673 C CA . SER A 1 334 ? -11.873 7.712 6.130 1.00 89.25 334 SER A CA 1
ATOM 2674 C C . SER A 1 334 ? -11.175 7.792 4.765 1.00 89.25 334 SER A C 1
ATOM 2676 O O . SER A 1 334 ? -11.145 8.855 4.153 1.00 89.25 334 SER A O 1
ATOM 2678 N N . THR A 1 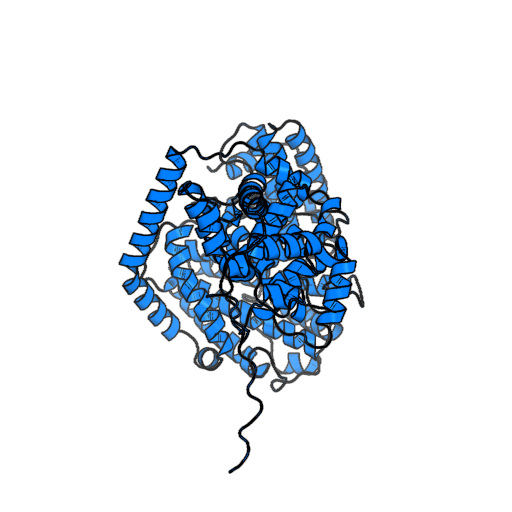335 ? -10.678 6.672 4.225 1.00 89.31 335 THR A N 1
ATOM 2679 C CA . THR A 1 335 ? -10.063 6.662 2.887 1.00 89.31 335 THR A CA 1
ATOM 2680 C C . THR A 1 335 ? -11.074 6.796 1.754 1.00 89.31 335 THR A C 1
ATOM 2682 O O . THR A 1 335 ? -10.742 7.394 0.737 1.00 89.31 335 THR A O 1
ATOM 2685 N N . PHE A 1 336 ? -12.315 6.338 1.940 1.00 88.00 336 PHE A N 1
ATOM 2686 C CA . PHE A 1 336 ? -13.409 6.643 1.013 1.00 88.00 336 PHE A CA 1
ATOM 2687 C C . PHE A 1 336 ? -13.787 8.136 1.070 1.00 88.00 336 PHE A C 1
ATOM 2689 O O . PHE A 1 336 ? -14.046 8.772 0.047 1.00 88.00 336 PHE A O 1
ATOM 2696 N N . LEU A 1 337 ? -13.759 8.741 2.263 1.00 88.31 337 LEU A N 1
ATOM 2697 C CA . LEU A 1 337 ? -13.985 10.183 2.407 1.00 88.31 337 LEU A CA 1
ATOM 2698 C C . LEU A 1 337 ? -12.915 11.014 1.683 1.00 88.31 337 LEU A C 1
ATOM 2700 O O . LEU A 1 337 ? -13.245 12.060 1.129 1.00 88.31 337 LEU A O 1
ATOM 2704 N N . ASP A 1 338 ? -11.661 10.555 1.640 1.00 86.81 338 ASP A N 1
ATOM 2705 C CA . ASP A 1 338 ? -10.619 11.207 0.834 1.00 86.81 338 ASP A CA 1
ATOM 2706 C C . ASP A 1 338 ? -11.052 11.311 -0.646 1.00 86.81 338 ASP A C 1
ATOM 2708 O O . ASP A 1 338 ? -10.935 12.372 -1.260 1.00 86.81 338 ASP A O 1
ATOM 2712 N N . GLU A 1 339 ? -11.625 10.242 -1.207 1.00 86.00 339 GLU A N 1
ATOM 2713 C CA . GLU A 1 339 ? -12.086 10.203 -2.602 1.00 86.00 339 GLU A CA 1
ATOM 2714 C C . GLU A 1 339 ? -13.282 11.140 -2.847 1.00 86.00 339 GLU A C 1
ATOM 2716 O O . GLU A 1 339 ? -13.294 11.904 -3.821 1.00 86.00 339 GLU A O 1
ATOM 2721 N N . LEU A 1 340 ? -14.251 11.178 -1.924 1.00 86.75 340 LEU A N 1
ATOM 2722 C CA . LEU A 1 340 ? -15.352 12.147 -1.980 1.00 86.75 340 LEU A CA 1
ATOM 2723 C C . LEU A 1 340 ? -14.862 13.597 -1.888 1.00 86.75 340 LEU A C 1
ATOM 2725 O O . LEU A 1 340 ? -15.431 14.487 -2.524 1.00 86.75 340 LEU A O 1
ATOM 2729 N N . GLU A 1 341 ? -13.821 13.864 -1.105 1.00 85.06 341 GLU A N 1
ATOM 2730 C CA . GLU A 1 341 ? -13.231 15.197 -1.011 1.00 85.06 341 GLU A CA 1
ATOM 2731 C C . GLU A 1 341 ? -12.561 15.618 -2.325 1.00 85.06 341 GLU A C 1
ATOM 2733 O O . GLU A 1 341 ? -12.670 16.779 -2.737 1.00 85.06 341 GLU A O 1
ATOM 2738 N N . PHE A 1 342 ? -11.902 14.690 -3.023 1.00 83.69 342 PHE A N 1
ATOM 2739 C CA . PHE A 1 342 ? -11.328 14.969 -4.339 1.00 83.69 342 PHE A CA 1
ATOM 2740 C C . PHE A 1 342 ? -12.404 15.356 -5.356 1.00 83.69 342 PHE A C 1
ATOM 2742 O O . PHE A 1 342 ? -12.217 16.326 -6.094 1.00 83.69 342 PHE A O 1
ATOM 2749 N N . LEU A 1 343 ? -13.550 14.667 -5.342 1.00 82.50 343 LEU A N 1
ATOM 2750 C CA . LEU A 1 343 ? -14.710 15.019 -6.167 1.00 82.50 343 LEU A CA 1
ATOM 2751 C C . LEU A 1 343 ? -15.293 16.388 -5.781 1.00 82.50 343 LEU A C 1
ATOM 2753 O O . LEU A 1 343 ? -15.596 17.200 -6.656 1.00 82.50 343 LEU A O 1
ATOM 2757 N N . ARG A 1 344 ? -15.396 16.676 -4.476 1.00 83.94 344 ARG A N 1
ATOM 2758 C CA . ARG A 1 344 ? -15.923 17.948 -3.953 1.00 83.94 344 ARG A CA 1
ATOM 2759 C C . ARG A 1 344 ? -15.087 19.149 -4.366 1.00 83.94 344 ARG A C 1
ATOM 2761 O O . ARG A 1 344 ? -15.613 20.175 -4.787 1.00 83.94 344 ARG A O 1
ATOM 2768 N N . SER A 1 345 ? -13.779 19.041 -4.160 1.00 79.31 345 SER A N 1
ATOM 2769 C CA . SER A 1 345 ? -12.832 20.142 -4.342 1.00 79.31 345 SER A CA 1
ATOM 2770 C C . SER A 1 345 ? -12.574 20.449 -5.816 1.00 79.31 345 SER A C 1
ATOM 2772 O O . SER A 1 345 ? -12.064 21.526 -6.134 1.00 79.31 345 SER A O 1
ATOM 2774 N N . ARG A 1 346 ? -12.939 19.529 -6.721 1.00 78.69 346 ARG A N 1
ATOM 2775 C CA . ARG A 1 346 ? -12.740 19.662 -8.167 1.00 78.69 346 ARG A CA 1
ATOM 2776 C C . ARG A 1 346 ? -13.933 19.102 -8.957 1.00 78.69 346 ARG A C 1
ATOM 2778 O O . ARG A 1 346 ? -13.818 18.037 -9.566 1.00 78.69 346 ARG A O 1
ATOM 2785 N N . PRO A 1 347 ? -15.071 19.814 -8.997 1.00 73.94 347 PRO A N 1
ATOM 2786 C CA . PRO A 1 347 ? -16.233 19.367 -9.757 1.00 73.94 347 PRO A CA 1
ATOM 2787 C C . PRO A 1 347 ? -15.881 19.107 -11.229 1.00 73.94 347 PRO A C 1
ATOM 2789 O O . PRO A 1 347 ? -15.280 19.952 -11.891 1.00 73.94 347 PRO A O 1
ATOM 2792 N N . GLY A 1 348 ? -16.235 17.922 -11.734 1.00 71.25 348 GLY A N 1
ATOM 2793 C CA . GLY A 1 348 ? -15.938 17.499 -13.108 1.00 71.25 348 GLY A CA 1
ATOM 2794 C C . GLY A 1 348 ? -14.485 17.077 -13.360 1.00 71.25 348 GLY A C 1
ATOM 2795 O O . GLY A 1 348 ? -14.144 16.750 -14.498 1.00 71.25 348 GLY A O 1
ATOM 2796 N N . ALA A 1 349 ? -13.623 17.067 -12.337 1.00 71.19 349 ALA A N 1
ATOM 2797 C CA . ALA A 1 349 ? -12.277 16.537 -12.481 1.00 71.19 349 ALA A CA 1
ATOM 2798 C C . ALA A 1 349 ? -12.276 15.013 -12.568 1.00 71.19 349 ALA A C 1
ATOM 2800 O O . ALA A 1 349 ? -13.051 14.302 -11.932 1.00 71.19 349 ALA A O 1
ATOM 2801 N N . ARG A 1 350 ? -11.333 14.529 -13.364 1.00 80.12 350 ARG A N 1
ATOM 2802 C CA . ARG A 1 350 ? -11.048 13.120 -13.572 1.00 80.12 350 ARG A CA 1
ATOM 2803 C C . ARG A 1 350 ? -10.155 12.600 -12.446 1.00 80.12 350 ARG A C 1
ATOM 2805 O O . ARG A 1 350 ? -9.020 13.063 -12.320 1.00 80.12 350 ARG A O 1
ATOM 2812 N N . LEU A 1 351 ? -10.653 11.653 -11.645 1.00 82.81 351 LEU A N 1
ATOM 2813 C CA . LEU A 1 351 ? -9.890 11.058 -10.534 1.00 82.81 351 LEU A CA 1
ATOM 2814 C C . LEU A 1 351 ? -8.627 10.332 -11.018 1.00 82.81 351 LEU A C 1
ATOM 2816 O O . LEU A 1 351 ? -7.613 10.309 -10.326 1.00 82.81 351 LEU A O 1
ATOM 2820 N N . ASP A 1 352 ? -8.636 9.847 -12.257 1.00 82.38 352 ASP A N 1
ATOM 2821 C CA . ASP A 1 352 ? -7.474 9.233 -12.890 1.00 82.38 352 ASP A CA 1
ATOM 2822 C C . ASP A 1 352 ? -6.402 10.245 -13.351 1.00 82.38 352 ASP A C 1
ATOM 2824 O O . ASP A 1 352 ? -5.337 9.855 -13.832 1.00 82.38 352 ASP A O 1
ATOM 2828 N N . LYS A 1 353 ? -6.641 11.549 -13.169 1.00 85.81 353 LYS A N 1
ATOM 2829 C CA . LYS A 1 353 ? -5.715 12.647 -13.497 1.00 85.81 353 LYS A CA 1
ATOM 2830 C C . LYS A 1 353 ? -5.365 13.509 -12.279 1.00 85.81 353 LYS A C 1
ATOM 2832 O O . LYS A 1 353 ? -4.967 14.665 -12.436 1.00 85.81 353 LYS A O 1
ATOM 2837 N N . LEU A 1 354 ? -5.517 12.976 -11.065 1.00 85.06 354 LEU A N 1
ATOM 2838 C CA . LEU A 1 354 ? -5.088 13.674 -9.853 1.00 85.06 354 LEU A CA 1
ATOM 2839 C C . LEU A 1 354 ? -3.571 13.947 -9.865 1.00 85.06 354 LEU A C 1
ATOM 2841 O O . LEU A 1 354 ? -2.803 13.184 -10.455 1.00 85.06 354 LEU A O 1
ATOM 2845 N N . PRO A 1 355 ? -3.099 15.007 -9.187 1.00 84.56 355 PRO A N 1
ATOM 2846 C CA . PRO A 1 355 ? -1.674 15.176 -8.941 1.00 84.56 355 PRO A CA 1
ATOM 2847 C C . PRO A 1 355 ? -1.086 13.948 -8.231 1.00 84.56 355 PRO A C 1
ATOM 2849 O O . PRO A 1 355 ? -1.674 13.429 -7.276 1.00 84.56 355 PRO A O 1
ATOM 2852 N N . LEU A 1 356 ? 0.111 13.515 -8.644 1.00 83.94 356 LEU A N 1
ATOM 2853 C CA . LEU A 1 356 ? 0.780 12.344 -8.061 1.00 83.94 356 LEU A CA 1
ATOM 2854 C C . LEU A 1 356 ? 0.938 12.451 -6.532 1.00 83.94 356 LEU A C 1
ATOM 2856 O O . LEU A 1 356 ? 0.842 11.447 -5.831 1.00 83.94 356 LEU A O 1
ATOM 2860 N N . GLY A 1 357 ? 1.123 13.661 -5.995 1.00 85.44 357 GLY A N 1
ATOM 2861 C CA . GLY A 1 357 ? 1.225 13.867 -4.549 1.00 85.44 357 GLY A CA 1
ATOM 2862 C C . GLY A 1 357 ? -0.050 13.537 -3.777 1.00 85.44 357 GLY A C 1
ATOM 2863 O O . GLY A 1 357 ? 0.020 12.947 -2.703 1.00 85.44 357 GLY A O 1
ATOM 2864 N N . GLU A 1 358 ? -1.221 13.829 -4.341 1.00 86.38 358 GLU A N 1
ATOM 2865 C CA . GLU A 1 358 ? -2.501 13.444 -3.732 1.00 86.38 358 GLU A CA 1
ATOM 2866 C C . GLU A 1 358 ? -2.713 11.935 -3.790 1.00 86.38 358 GLU A C 1
ATOM 2868 O O . GLU A 1 358 ? -3.190 11.339 -2.829 1.00 86.38 358 GLU A O 1
ATOM 2873 N N . THR A 1 359 ? -2.271 11.317 -4.884 1.00 87.62 359 THR A N 1
ATOM 2874 C CA . THR A 1 359 ? -2.316 9.864 -5.074 1.00 87.62 359 THR A CA 1
ATOM 2875 C C . THR A 1 359 ? -1.440 9.147 -4.045 1.00 87.62 359 THR A C 1
ATOM 2877 O O . THR A 1 359 ? -1.897 8.218 -3.385 1.00 87.62 359 THR A O 1
ATOM 2880 N N . LEU A 1 360 ? -0.205 9.616 -3.834 1.00 89.50 360 LEU A N 1
ATOM 2881 C CA . LEU A 1 360 ? 0.701 9.085 -2.808 1.00 89.50 360 LEU A CA 1
ATOM 2882 C C . LEU A 1 360 ? 0.134 9.264 -1.393 1.00 89.50 360 LEU A C 1
ATOM 2884 O O . LEU A 1 360 ? 0.150 8.320 -0.602 1.00 89.50 360 LEU A O 1
ATOM 2888 N N . PHE A 1 361 ? -0.411 10.447 -1.086 1.00 90.38 361 PHE A N 1
ATOM 2889 C CA . PHE A 1 361 ? -1.060 10.716 0.198 1.00 90.38 361 PHE A CA 1
ATOM 2890 C C . PHE A 1 361 ? -2.225 9.752 0.462 1.00 90.38 361 PHE A C 1
ATOM 2892 O O . PHE A 1 361 ? -2.284 9.122 1.524 1.00 90.38 361 PHE A O 1
ATOM 2899 N N . HIS A 1 362 ? -3.130 9.627 -0.510 1.00 90.12 362 HIS A N 1
ATOM 2900 C CA . HIS A 1 362 ? -4.311 8.780 -0.418 1.00 90.12 362 HIS A CA 1
ATOM 2901 C C . HIS A 1 362 ? -3.925 7.301 -0.300 1.00 90.12 362 HIS A C 1
ATOM 2903 O O . HIS A 1 362 ? -4.362 6.616 0.624 1.00 90.12 362 HIS A O 1
ATOM 2909 N N . PHE A 1 363 ? -3.031 6.805 -1.158 1.00 91.88 363 PHE A N 1
ATOM 2910 C CA . PHE A 1 363 ? -2.648 5.396 -1.137 1.00 91.88 363 PHE A CA 1
ATOM 2911 C C . PHE A 1 363 ? -1.806 4.998 0.070 1.00 91.88 363 PHE A C 1
ATOM 2913 O O . PHE A 1 363 ? -1.898 3.847 0.497 1.00 91.88 363 PHE A O 1
ATOM 2920 N N . TYR A 1 364 ? -1.056 5.910 0.694 1.00 92.94 364 TYR A N 1
ATOM 2921 C CA . TYR A 1 364 ? -0.455 5.603 1.992 1.00 92.94 364 TYR A CA 1
ATOM 2922 C C . TYR A 1 364 ? -1.527 5.299 3.051 1.00 92.94 364 TYR A C 1
ATOM 2924 O O . TYR A 1 364 ? -1.399 4.346 3.826 1.00 92.94 364 TYR A O 1
ATOM 2932 N N . ARG A 1 365 ? -2.621 6.070 3.062 1.00 92.88 365 ARG A N 1
ATOM 2933 C CA . ARG A 1 365 ? -3.744 5.843 3.978 1.00 92.88 365 ARG A CA 1
ATOM 2934 C C . ARG A 1 365 ? -4.510 4.571 3.614 1.00 92.88 365 ARG A C 1
ATOM 2936 O O . ARG A 1 365 ? -4.698 3.736 4.498 1.00 92.88 365 ARG A O 1
ATOM 2943 N N . LYS A 1 366 ? -4.884 4.399 2.341 1.00 90.69 366 LYS A N 1
ATOM 2944 C CA . LYS A 1 366 ? -5.673 3.264 1.820 1.00 90.69 366 LYS A CA 1
ATOM 2945 C C . LYS A 1 366 ? -4.948 1.925 1.919 1.00 90.69 366 LYS A C 1
ATOM 2947 O O . LYS A 1 366 ? -5.570 0.917 2.228 1.00 90.69 366 LYS A O 1
ATOM 2952 N N . ASN A 1 367 ? -3.627 1.911 1.745 1.00 92.25 367 ASN A N 1
ATOM 2953 C CA . ASN A 1 367 ? -2.856 0.669 1.705 1.00 92.25 367 ASN A CA 1
ATOM 2954 C C . ASN A 1 367 ? -1.980 0.489 2.941 1.00 92.25 367 ASN A C 1
ATOM 2956 O O . ASN A 1 367 ? -2.174 -0.442 3.727 1.00 92.25 367 ASN A O 1
ATOM 2960 N N . ASN A 1 368 ? -1.003 1.373 3.144 1.00 94.00 368 ASN A N 1
ATOM 2961 C CA . ASN A 1 368 ? 0.018 1.160 4.165 1.00 94.00 368 ASN A CA 1
ATOM 2962 C C . ASN A 1 368 ? -0.593 1.139 5.567 1.00 94.00 368 ASN A C 1
ATOM 2964 O O . ASN A 1 368 ? -0.354 0.194 6.321 1.00 94.00 368 ASN A O 1
ATOM 2968 N N . LEU A 1 369 ? -1.393 2.151 5.912 1.00 94.44 369 LEU A N 1
ATOM 2969 C CA . LEU A 1 369 ? -1.994 2.253 7.241 1.00 94.44 369 LEU A CA 1
ATOM 2970 C C . LEU A 1 369 ? -3.048 1.168 7.489 1.00 94.44 369 LEU A C 1
ATOM 2972 O O . LEU A 1 369 ? -3.069 0.605 8.584 1.00 94.44 369 LEU A O 1
ATOM 2976 N N . VAL A 1 370 ? -3.848 0.802 6.482 1.00 94.00 370 VAL A N 1
ATOM 2977 C CA . VAL A 1 370 ? -4.794 -0.329 6.560 1.00 94.00 370 VAL A CA 1
ATOM 2978 C C . VAL A 1 370 ? -4.058 -1.630 6.880 1.00 94.00 370 VAL A C 1
ATOM 2980 O O . VAL A 1 370 ? -4.403 -2.313 7.847 1.00 94.00 370 VAL A O 1
ATOM 2983 N N . MET A 1 371 ? -2.990 -1.947 6.141 1.00 94.31 371 MET A N 1
ATOM 2984 C CA . MET A 1 371 ? -2.180 -3.143 6.387 1.00 94.31 371 MET A CA 1
ATOM 2985 C C . MET A 1 371 ? -1.511 -3.102 7.766 1.00 94.31 371 MET A C 1
ATOM 2987 O O . MET A 1 371 ? -1.527 -4.097 8.489 1.00 94.31 371 MET A O 1
ATOM 2991 N N . MET A 1 372 ? -0.959 -1.958 8.177 1.00 96.00 372 MET A N 1
ATOM 2992 C CA . MET A 1 372 ? -0.341 -1.818 9.500 1.00 96.00 372 MET A CA 1
ATOM 2993 C C . MET A 1 372 ? -1.352 -2.014 10.636 1.00 96.00 372 MET A C 1
ATOM 2995 O O . MET A 1 372 ? -1.044 -2.711 11.603 1.00 96.00 372 MET A O 1
ATOM 2999 N N . ARG A 1 373 ? -2.564 -1.457 10.513 1.00 95.56 373 ARG A N 1
ATOM 3000 C CA . ARG A 1 373 ? -3.663 -1.650 11.474 1.00 95.56 373 ARG A CA 1
ATOM 3001 C C . ARG A 1 373 ? -4.101 -3.108 11.532 1.00 95.56 373 ARG A C 1
ATOM 3003 O O . ARG A 1 373 ? -4.191 -3.671 12.621 1.00 95.56 373 ARG A O 1
ATOM 3010 N N . TRP A 1 374 ? -4.301 -3.738 10.376 1.00 95.19 374 TRP A N 1
ATOM 3011 C CA . TRP A 1 374 ? -4.680 -5.147 10.294 1.00 95.19 374 TRP A CA 1
ATOM 3012 C C . TRP A 1 374 ? -3.619 -6.062 10.923 1.00 95.19 374 TRP A C 1
ATOM 3014 O O . TRP A 1 374 ? -3.947 -6.933 11.730 1.00 95.19 374 TRP A O 1
ATOM 3024 N N . LEU A 1 375 ? -2.333 -5.826 10.644 1.00 95.75 375 LEU A N 1
ATOM 3025 C CA . LEU A 1 375 ? -1.230 -6.569 11.256 1.00 95.75 375 LEU A C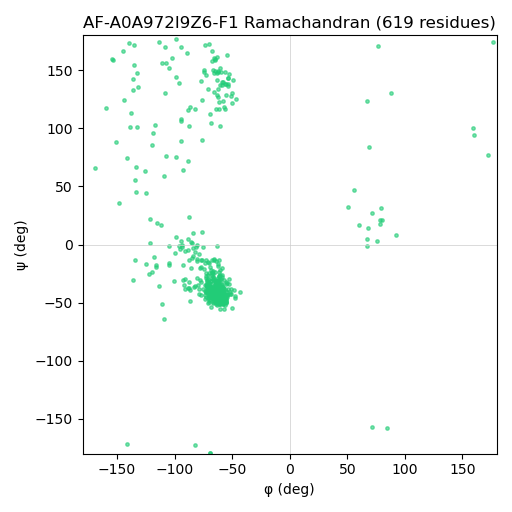A 1
ATOM 3026 C C . LEU A 1 375 ? -1.093 -6.292 12.758 1.00 95.75 375 LEU A C 1
ATOM 3028 O O . LEU A 1 375 ? -0.834 -7.224 13.517 1.00 95.75 375 LEU A O 1
ATOM 3032 N N . GLY A 1 376 ? -1.289 -5.050 13.205 1.00 95.50 376 GLY A N 1
ATOM 3033 C CA . GLY A 1 376 ? -1.297 -4.692 14.624 1.00 95.50 376 GLY A CA 1
ATOM 3034 C C . GLY A 1 376 ? -2.404 -5.419 15.393 1.00 95.50 376 GLY A C 1
ATOM 3035 O O . GLY A 1 376 ? -2.138 -6.044 16.422 1.00 95.50 376 GLY A O 1
ATOM 3036 N N . LEU A 1 377 ? -3.623 -5.426 14.844 1.00 95.88 377 LEU A N 1
ATOM 3037 C CA . LEU A 1 377 ? -4.754 -6.190 15.372 1.00 95.88 377 LEU A CA 1
ATOM 3038 C C . LEU A 1 377 ? -4.449 -7.693 15.389 1.00 95.88 377 LEU A C 1
ATOM 3040 O O . LEU A 1 377 ? -4.668 -8.366 16.396 1.00 95.88 377 LEU A O 1
ATOM 3044 N N . ARG A 1 378 ? -3.892 -8.227 14.298 1.00 95.19 378 ARG A N 1
ATOM 3045 C CA . ARG A 1 378 ? -3.549 -9.648 14.195 1.00 95.19 378 ARG A CA 1
ATOM 3046 C C . ARG A 1 378 ? -2.476 -10.054 15.204 1.00 95.19 378 ARG A C 1
ATOM 3048 O O . ARG A 1 378 ? -2.618 -11.103 15.826 1.00 95.19 378 ARG A O 1
ATOM 3055 N N . ALA A 1 379 ? -1.443 -9.236 15.415 1.00 95.12 379 ALA A N 1
ATOM 3056 C CA . ALA A 1 379 ? -0.435 -9.465 16.451 1.00 95.12 379 ALA A CA 1
ATOM 3057 C C . ALA A 1 379 ? -1.096 -9.574 17.833 1.00 95.12 379 ALA A C 1
ATOM 3059 O O . ALA A 1 379 ? -0.882 -10.558 18.543 1.00 95.12 379 ALA A O 1
ATOM 3060 N N . ARG A 1 380 ? -1.995 -8.639 18.160 1.00 94.56 380 ARG A N 1
ATOM 3061 C CA . ARG A 1 380 ? -2.741 -8.629 19.425 1.00 94.56 380 ARG A CA 1
ATOM 3062 C C . ARG A 1 380 ? -3.604 -9.881 19.606 1.00 94.56 380 ARG A C 1
ATOM 3064 O O . ARG A 1 380 ? -3.512 -10.542 20.635 1.00 94.56 380 ARG A O 1
ATOM 3071 N N . LEU A 1 381 ? -4.354 -10.282 18.576 1.00 95.38 381 LEU A N 1
ATOM 3072 C CA . LEU A 1 381 ? -5.160 -11.517 18.572 1.00 95.38 381 LEU A CA 1
ATOM 3073 C C . LEU A 1 381 ? -4.307 -12.785 18.718 1.00 95.38 381 LEU A C 1
ATOM 3075 O O . LEU A 1 381 ? -4.751 -13.788 19.274 1.00 95.38 381 LEU A O 1
ATOM 3079 N N . ARG A 1 382 ? -3.055 -12.734 18.256 1.00 93.50 382 ARG A N 1
ATOM 3080 C CA . ARG A 1 382 ? -2.046 -13.782 18.451 1.00 93.50 382 ARG A CA 1
ATOM 3081 C C . ARG A 1 382 ? -1.386 -13.726 19.832 1.00 93.50 382 ARG A C 1
ATOM 3083 O O . ARG A 1 382 ? -0.538 -14.573 20.096 1.00 93.50 382 ARG A O 1
ATOM 3090 N N . GLY A 1 383 ? -1.748 -12.790 20.707 1.00 93.56 383 GLY A N 1
ATOM 3091 C CA . GLY A 1 383 ? -1.112 -12.597 22.014 1.00 93.56 383 GLY A CA 1
ATOM 3092 C C . GLY A 1 383 ? 0.302 -12.016 21.921 1.00 93.56 383 GLY A C 1
ATOM 3093 O O . GLY A 1 383 ? 1.141 -12.302 22.769 1.00 93.56 383 GLY A O 1
ATOM 3094 N N . ILE A 1 384 ? 0.594 -11.263 20.860 1.00 94.44 384 ILE A N 1
ATOM 3095 C CA . ILE A 1 384 ? 1.882 -10.612 20.618 1.00 94.44 384 ILE A CA 1
ATOM 3096 C C . ILE A 1 384 ? 1.696 -9.111 20.824 1.00 94.44 384 ILE A C 1
ATOM 3098 O O . ILE A 1 384 ? 0.802 -8.509 20.231 1.00 94.44 384 ILE A O 1
ATOM 3102 N N . ASP A 1 385 ? 2.571 -8.498 21.618 1.00 92.62 385 ASP A N 1
ATOM 3103 C CA . ASP A 1 385 ? 2.655 -7.041 21.692 1.00 92.62 385 ASP A CA 1
ATOM 3104 C C . ASP A 1 385 ? 3.100 -6.488 20.322 1.00 92.62 385 ASP A C 1
ATOM 3106 O O . ASP A 1 385 ? 4.217 -6.793 19.883 1.00 92.62 385 ASP A O 1
ATOM 3110 N N . PRO A 1 386 ? 2.271 -5.687 19.623 1.00 92.62 386 PRO A N 1
ATOM 3111 C CA . PRO A 1 386 ? 2.581 -5.202 18.280 1.00 92.62 386 PRO A CA 1
ATOM 3112 C C . PRO A 1 386 ? 3.794 -4.256 18.232 1.00 92.62 386 PRO A C 1
ATOM 3114 O O . PRO A 1 386 ? 4.325 -4.012 17.147 1.00 92.62 386 PRO A O 1
ATOM 3117 N N . ARG A 1 387 ? 4.284 -3.770 19.382 1.00 92.06 387 ARG A N 1
ATOM 3118 C CA . ARG A 1 387 ? 5.546 -3.018 19.487 1.00 92.06 387 ARG A CA 1
ATOM 3119 C C . ARG A 1 387 ? 6.771 -3.889 19.191 1.00 92.06 387 ARG A C 1
ATOM 3121 O O . ARG A 1 387 ? 7.787 -3.386 18.726 1.00 92.06 387 ARG A O 1
ATOM 3128 N N . ILE A 1 388 ? 6.681 -5.204 19.404 1.00 91.69 388 ILE A N 1
ATOM 3129 C CA . ILE A 1 388 ? 7.790 -6.138 19.158 1.00 91.69 388 ILE A CA 1
ATOM 3130 C C . ILE A 1 388 ? 8.085 -6.270 17.648 1.00 91.69 388 ILE A C 1
ATOM 3132 O O . ILE A 1 388 ? 9.227 -6.046 17.243 1.00 91.69 388 ILE A O 1
ATOM 3136 N N . PRO A 1 389 ? 7.107 -6.594 16.775 1.00 92.25 389 PRO A N 1
ATOM 3137 C CA . PRO A 1 389 ? 7.329 -6.679 15.332 1.00 92.25 389 PRO A CA 1
ATOM 3138 C C . PRO A 1 389 ? 7.139 -5.336 14.599 1.00 92.25 389 PRO A C 1
ATOM 3140 O O . PRO A 1 389 ? 6.879 -5.347 13.395 1.00 92.25 389 PRO A O 1
ATOM 3143 N N . GLU A 1 390 ? 7.279 -4.179 15.260 1.00 92.56 390 GLU A N 1
ATOM 3144 C CA . GLU A 1 390 ? 6.890 -2.871 14.696 1.00 92.56 390 GLU A CA 1
ATOM 3145 C C . GLU A 1 390 ? 7.513 -2.576 13.316 1.00 92.56 390 GLU A C 1
ATOM 3147 O O . GLU A 1 390 ? 6.862 -2.038 12.419 1.00 92.56 390 GLU A O 1
ATOM 3152 N N . LYS A 1 391 ? 8.777 -2.973 13.116 1.00 90.69 391 LYS A N 1
ATOM 3153 C CA . LYS A 1 391 ? 9.519 -2.754 11.865 1.00 90.69 391 LYS A CA 1
ATOM 3154 C C . LYS A 1 391 ? 8.994 -3.645 10.745 1.00 90.69 391 LYS A C 1
ATOM 3156 O O . LYS A 1 391 ? 8.911 -3.208 9.602 1.00 90.69 391 LYS A O 1
ATOM 3161 N N . ARG A 1 392 ? 8.617 -4.885 11.078 1.00 91.12 392 ARG A N 1
ATOM 3162 C CA . ARG A 1 392 ? 8.028 -5.846 10.135 1.00 91.12 392 ARG A CA 1
ATOM 3163 C C . ARG A 1 392 ? 6.620 -5.423 9.740 1.00 91.12 392 ARG A C 1
ATOM 3165 O O . ARG A 1 392 ? 6.318 -5.436 8.553 1.00 91.12 392 ARG A O 1
ATOM 3172 N N . ILE A 1 393 ? 5.808 -4.983 10.704 1.00 94.62 393 ILE A N 1
ATOM 3173 C CA . ILE A 1 393 ? 4.471 -4.427 10.447 1.00 94.62 393 ILE A CA 1
ATOM 3174 C C . ILE A 1 393 ? 4.573 -3.257 9.461 1.00 94.62 393 ILE A C 1
ATOM 3176 O O . ILE A 1 393 ? 3.908 -3.251 8.427 1.00 94.62 393 ILE A O 1
ATOM 3180 N N . ARG A 1 394 ? 5.476 -2.308 9.732 1.00 93.62 394 ARG A N 1
ATOM 3181 C CA . ARG A 1 394 ? 5.690 -1.137 8.877 1.00 93.62 394 ARG A CA 1
ATOM 3182 C C . ARG A 1 394 ? 6.181 -1.504 7.478 1.00 93.62 394 ARG A C 1
ATOM 3184 O O . ARG A 1 394 ? 5.642 -1.013 6.491 1.00 93.62 394 ARG A O 1
ATOM 3191 N N . ALA A 1 395 ? 7.169 -2.397 7.381 1.00 92.31 395 ALA A N 1
ATOM 3192 C CA . ALA A 1 395 ? 7.688 -2.869 6.098 1.00 92.31 395 ALA A CA 1
ATOM 3193 C C . ALA A 1 395 ? 6.594 -3.535 5.252 1.00 92.31 395 ALA A C 1
ATOM 3195 O O . ALA A 1 395 ? 6.500 -3.264 4.059 1.00 92.31 395 ALA A O 1
ATOM 3196 N N . PHE A 1 396 ? 5.722 -4.344 5.859 1.00 92.38 396 PHE A N 1
ATOM 3197 C CA . PHE A 1 396 ? 4.601 -4.960 5.147 1.00 92.38 396 PHE A CA 1
ATOM 3198 C C . PHE A 1 396 ? 3.532 -3.953 4.707 1.00 92.38 396 PHE A C 1
ATOM 3200 O O . PHE A 1 396 ? 2.925 -4.157 3.658 1.00 92.38 396 PHE A O 1
ATOM 3207 N N . GLY A 1 397 ? 3.358 -2.838 5.425 1.00 93.44 397 GLY A N 1
ATOM 3208 C CA . GLY A 1 397 ? 2.575 -1.704 4.924 1.00 93.44 397 GLY A CA 1
ATOM 3209 C C . GLY A 1 397 ? 3.081 -1.218 3.560 1.00 93.44 397 GLY A C 1
ATOM 3210 O O . GLY A 1 397 ? 2.303 -1.068 2.623 1.00 93.44 397 GLY A O 1
ATOM 3211 N N . TYR A 1 398 ? 4.400 -1.078 3.405 1.00 93.94 398 TYR A N 1
ATOM 3212 C CA . TYR A 1 398 ? 5.012 -0.726 2.119 1.00 93.94 398 TYR A CA 1
ATOM 3213 C C . TYR A 1 398 ? 4.996 -1.864 1.090 1.00 93.94 398 TYR A C 1
ATOM 3215 O O . TYR A 1 398 ? 4.975 -1.585 -0.107 1.00 93.94 398 TYR A O 1
ATOM 3223 N N . VAL A 1 399 ? 4.975 -3.136 1.509 1.00 92.94 399 VAL A N 1
ATOM 3224 C CA . VAL A 1 399 ? 4.754 -4.256 0.574 1.00 92.94 399 VAL A CA 1
ATOM 3225 C C . VAL A 1 399 ? 3.403 -4.087 -0.117 1.00 92.94 399 VAL A C 1
ATOM 3227 O O . VAL A 1 399 ? 3.351 -4.171 -1.344 1.00 92.94 399 VAL A O 1
ATOM 3230 N N . LEU A 1 400 ? 2.340 -3.762 0.628 1.00 90.88 400 LEU A N 1
ATOM 3231 C CA . LEU A 1 400 ? 1.032 -3.507 0.022 1.00 90.88 400 LEU A CA 1
ATOM 3232 C C . LEU A 1 400 ? 1.055 -2.279 -0.905 1.00 90.88 400 LEU A C 1
ATOM 3234 O O . LEU A 1 400 ? 0.485 -2.340 -1.987 1.00 90.88 400 LEU A O 1
ATOM 3238 N N . ALA A 1 401 ? 1.796 -1.221 -0.560 1.00 91.88 401 ALA A N 1
ATOM 3239 C CA . ALA A 1 401 ? 1.986 -0.073 -1.455 1.00 91.88 401 ALA A CA 1
ATOM 3240 C C . ALA A 1 401 ? 2.571 -0.481 -2.818 1.00 91.88 401 ALA A C 1
ATOM 3242 O O . ALA A 1 401 ? 2.098 -0.045 -3.862 1.00 91.88 401 ALA A O 1
ATOM 3243 N N . THR A 1 402 ? 3.581 -1.361 -2.827 1.00 92.62 402 THR A N 1
ATOM 3244 C CA . THR A 1 402 ? 4.143 -1.866 -4.093 1.00 92.62 402 THR A CA 1
ATOM 3245 C C . THR A 1 402 ? 3.173 -2.760 -4.851 1.00 92.62 402 THR A C 1
ATOM 3247 O O . THR A 1 402 ? 3.202 -2.785 -6.077 1.00 92.62 402 THR A O 1
ATOM 3250 N N . PHE A 1 403 ? 2.311 -3.487 -4.136 1.00 91.31 403 PHE A N 1
ATOM 3251 C CA . PHE A 1 403 ? 1.278 -4.308 -4.752 1.00 91.31 403 PHE A CA 1
ATOM 3252 C C . PHE A 1 403 ? 0.243 -3.437 -5.456 1.00 91.31 403 PHE A C 1
ATOM 3254 O O . PHE A 1 403 ? -0.076 -3.750 -6.597 1.00 91.31 403 PHE A O 1
ATOM 3261 N N . GLN A 1 404 ?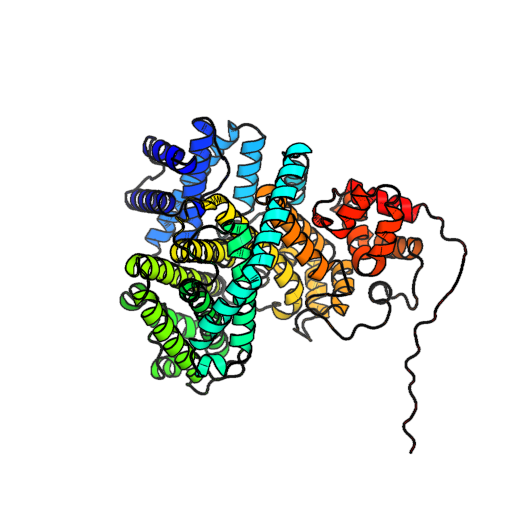 -0.155 -2.312 -4.850 1.00 92.06 404 GLN A N 1
ATOM 3262 C CA . GLN A 1 404 ? -1.036 -1.337 -5.491 1.00 92.06 404 GLN A CA 1
ATOM 3263 C C . GLN A 1 404 ? -0.454 -0.830 -6.810 1.00 92.06 404 GLN A C 1
ATOM 3265 O O . GLN A 1 404 ? -1.151 -0.832 -7.805 1.00 92.06 404 GLN A O 1
ATOM 3270 N N . VAL A 1 405 ? 0.839 -0.482 -6.874 1.00 93.19 405 VAL A N 1
ATOM 3271 C CA . VAL A 1 405 ? 1.453 -0.035 -8.144 1.00 93.19 405 VAL A CA 1
ATOM 3272 C C . VAL A 1 405 ? 1.353 -1.111 -9.237 1.00 93.19 405 VAL A C 1
ATOM 3274 O O . VAL A 1 405 ? 1.193 -0.795 -10.415 1.00 93.19 405 VAL A O 1
ATOM 3277 N N . PHE A 1 406 ? 1.476 -2.390 -8.873 1.00 90.31 406 PHE A N 1
ATOM 3278 C CA . PHE A 1 406 ? 1.348 -3.488 -9.833 1.00 90.31 406 PHE A CA 1
ATOM 3279 C C . PHE A 1 406 ? -0.096 -3.719 -10.269 1.00 90.31 406 PHE A C 1
ATOM 3281 O O . PHE A 1 406 ? -0.320 -4.004 -11.445 1.00 90.31 406 PHE A O 1
ATOM 3288 N N . ASP A 1 407 ? -1.031 -3.629 -9.329 1.00 90.19 407 ASP A N 1
ATOM 3289 C CA . ASP A 1 407 ? -2.456 -3.808 -9.583 1.00 90.19 407 ASP A CA 1
ATOM 3290 C C . ASP A 1 407 ? -2.976 -2.630 -10.419 1.00 90.19 407 ASP A C 1
ATOM 3292 O O . ASP A 1 407 ? -3.559 -2.856 -11.467 1.00 90.19 407 ASP A O 1
ATOM 3296 N N . ASP A 1 408 ? -2.571 -1.397 -10.119 1.00 93.25 408 ASP A N 1
ATOM 3297 C CA . ASP A 1 408 ? -2.875 -0.200 -10.911 1.00 93.25 408 ASP A CA 1
ATOM 3298 C C . ASP A 1 408 ? -2.363 -0.293 -12.355 1.00 93.25 408 ASP A C 1
ATOM 3300 O O . ASP A 1 408 ? -3.031 0.134 -13.295 1.00 93.25 408 ASP A O 1
ATOM 3304 N N . LEU A 1 409 ? -1.184 -0.886 -12.577 1.00 92.31 409 LEU A N 1
ATOM 3305 C CA . LEU A 1 409 ? -0.706 -1.160 -13.937 1.00 92.31 409 LEU A CA 1
ATOM 3306 C C . LEU A 1 409 ? -1.594 -2.175 -14.669 1.00 92.31 409 LEU A C 1
ATOM 3308 O O . LEU A 1 409 ? -1.686 -2.117 -15.893 1.00 92.31 409 LEU A O 1
ATOM 3312 N N . LYS A 1 410 ? -2.214 -3.118 -13.952 1.00 90.38 410 LYS A N 1
ATOM 3313 C CA . LYS A 1 410 ? -3.156 -4.099 -14.511 1.00 90.38 410 LYS A CA 1
ATOM 3314 C C . LYS A 1 410 ? -4.548 -3.517 -14.712 1.00 90.38 410 LYS A C 1
ATOM 3316 O O . LYS A 1 410 ? -5.186 -3.854 -15.706 1.00 90.38 410 LYS A O 1
ATOM 3321 N N . ASP A 1 411 ? -4.973 -2.629 -13.833 1.00 91.50 411 ASP A N 1
ATOM 3322 C CA . ASP A 1 411 ? -6.300 -2.025 -13.840 1.00 91.50 411 ASP A CA 1
ATOM 3323 C C . ASP A 1 411 ? -6.326 -0.687 -14.580 1.00 91.50 411 ASP A C 1
ATOM 3325 O O . ASP A 1 411 ? -7.386 -0.101 -14.761 1.00 91.50 411 ASP A O 1
ATOM 3329 N N . LEU A 1 412 ? -5.192 -0.273 -15.161 1.00 91.81 412 LEU A N 1
ATOM 3330 C CA . LEU A 1 412 ? -5.040 0.941 -15.964 1.00 91.81 412 LEU A CA 1
ATOM 3331 C C . LEU A 1 412 ? -6.197 1.169 -16.949 1.00 91.81 412 LEU A C 1
ATOM 3333 O O . LEU A 1 412 ? -6.645 2.295 -17.097 1.00 91.81 412 LEU A O 1
ATOM 3337 N N . ALA A 1 413 ? -6.698 0.131 -17.623 1.00 91.38 413 ALA A N 1
ATOM 3338 C CA . ALA A 1 413 ? -7.827 0.266 -18.546 1.00 91.38 413 ALA A CA 1
ATOM 3339 C C . ALA A 1 413 ? -9.199 0.381 -17.848 1.00 91.38 413 ALA A C 1
ATOM 3341 O O . ALA A 1 413 ? -10.087 1.056 -18.369 1.00 91.38 413 ALA A O 1
ATOM 3342 N N . VAL A 1 414 ? -9.378 -0.267 -16.693 1.00 89.62 414 VAL A N 1
ATOM 3343 C CA . VAL A 1 414 ? -10.606 -0.227 -15.877 1.00 89.62 414 VAL A CA 1
ATOM 3344 C C . VAL A 1 414 ? -10.763 1.137 -15.212 1.00 89.62 414 VAL A C 1
ATOM 3346 O O . VAL A 1 414 ? -11.865 1.692 -15.215 1.00 89.62 414 VAL A O 1
ATOM 3349 N N . ASP A 1 415 ? -9.654 1.682 -14.714 1.00 90.00 415 ASP A N 1
ATOM 3350 C CA . ASP A 1 415 ? -9.620 2.880 -13.874 1.00 90.00 415 ASP A CA 1
ATOM 3351 C C . ASP A 1 415 ? -9.634 4.185 -14.668 1.00 90.00 415 ASP A C 1
ATOM 3353 O O . ASP A 1 415 ? -9.842 5.253 -14.088 1.00 90.00 415 ASP A O 1
ATOM 3357 N N . LEU A 1 416 ? -9.468 4.119 -15.996 1.00 88.19 416 LEU A N 1
ATOM 3358 C CA . LEU A 1 416 ? -9.600 5.277 -16.881 1.00 88.19 416 LEU A CA 1
ATOM 3359 C C . LEU A 1 416 ? -10.917 6.014 -16.608 1.00 88.19 416 LEU A C 1
ATOM 3361 O O . LEU A 1 416 ? -12.007 5.453 -16.759 1.00 88.19 416 LEU A O 1
ATOM 3365 N N . GLU A 1 417 ? -10.786 7.298 -16.270 1.00 82.56 417 GLU A N 1
ATOM 3366 C CA . GLU A 1 417 ? -11.848 8.238 -15.873 1.00 82.56 417 GLU A CA 1
ATOM 3367 C C . GLU A 1 417 ? -12.552 7.955 -14.540 1.00 82.56 417 GLU A C 1
ATOM 3369 O O . GLU A 1 417 ? -13.428 8.734 -14.166 1.00 82.56 417 GLU A O 1
ATOM 3374 N N . LYS A 1 418 ? -12.201 6.884 -13.819 1.00 79.44 418 LYS A N 1
ATOM 3375 C CA . LYS A 1 418 ? -12.988 6.404 -12.674 1.00 79.44 418 LYS A CA 1
ATOM 3376 C C . LYS A 1 418 ? -12.311 6.586 -11.327 1.00 79.44 418 LYS A C 1
ATOM 3378 O O . LYS A 1 418 ? -12.951 7.110 -10.425 1.00 79.44 418 LYS A O 1
ATOM 3383 N N . GLN A 1 419 ? -11.065 6.143 -11.177 1.00 84.06 419 GLN A N 1
ATOM 3384 C CA . GLN A 1 419 ? -10.417 6.042 -9.866 1.00 84.06 419 GLN A CA 1
ATOM 3385 C C . GLN A 1 419 ? -8.977 6.576 -9.891 1.00 84.06 419 GLN A C 1
ATOM 3387 O O . GLN A 1 419 ? -8.337 6.590 -10.949 1.00 84.06 419 GLN A O 1
ATOM 3392 N N . PRO A 1 420 ? -8.446 7.032 -8.739 1.00 89.12 420 PRO A N 1
ATOM 3393 C CA . PRO A 1 420 ? -7.011 7.240 -8.578 1.00 89.12 420 PRO A CA 1
ATOM 3394 C C . PRO A 1 420 ? -6.256 5.936 -8.883 1.00 89.12 420 PRO A C 1
ATOM 3396 O O . PRO A 1 420 ? -6.688 4.860 -8.489 1.00 89.12 420 PRO A O 1
ATOM 3399 N N . ASN A 1 421 ? -5.135 6.038 -9.590 1.00 92.94 421 ASN A N 1
ATOM 3400 C CA . ASN A 1 421 ? -4.333 4.933 -10.115 1.00 92.94 421 ASN A CA 1
ATOM 3401 C C . ASN A 1 421 ? -2.901 5.421 -10.421 1.00 92.94 421 ASN A C 1
ATOM 3403 O O . ASN A 1 421 ? -2.691 6.250 -11.315 1.00 92.94 421 ASN A O 1
ATOM 3407 N N . TYR A 1 422 ? -1.896 4.869 -9.734 1.00 92.81 422 TYR A N 1
ATOM 3408 C CA . TYR A 1 422 ? -0.492 5.272 -9.846 1.00 92.81 422 TYR A CA 1
ATOM 3409 C C . TYR A 1 422 ? -0.019 5.410 -11.294 1.00 92.81 422 TYR A C 1
ATOM 3411 O O . TYR A 1 422 ? 0.633 6.398 -11.633 1.00 92.81 422 TYR A O 1
ATOM 3419 N N . ALA A 1 423 ? -0.334 4.438 -12.152 1.00 94.12 423 ALA A N 1
ATOM 3420 C CA . ALA A 1 423 ? 0.125 4.430 -13.533 1.00 94.12 423 ALA A CA 1
ATOM 3421 C C . ALA A 1 423 ? -0.523 5.554 -14.354 1.00 94.12 423 ALA A C 1
ATOM 3423 O O . ALA A 1 423 ? 0.179 6.253 -15.087 1.00 94.12 423 ALA A O 1
ATOM 3424 N N . LEU A 1 424 ? -1.829 5.785 -14.194 1.00 94.38 424 LEU A N 1
ATOM 3425 C CA . LEU A 1 424 ? -2.538 6.864 -14.885 1.00 94.38 424 LEU A CA 1
ATOM 3426 C C . LEU A 1 424 ? -2.075 8.250 -14.420 1.00 94.38 424 LEU A C 1
ATOM 3428 O O . LEU A 1 424 ? -1.841 9.112 -15.266 1.00 94.38 424 LEU A O 1
ATOM 3432 N N . GLN A 1 425 ? -1.842 8.467 -13.120 1.00 91.44 425 GLN A N 1
ATOM 3433 C CA . GLN A 1 425 ? -1.336 9.762 -12.639 1.00 91.44 425 GLN A CA 1
ATOM 3434 C C . GLN A 1 425 ? 0.128 10.005 -13.001 1.00 91.44 425 GLN A C 1
ATOM 3436 O O . GLN A 1 425 ? 0.498 11.140 -13.315 1.00 91.44 425 GLN A O 1
ATOM 3441 N N . ILE A 1 426 ? 0.962 8.963 -13.013 1.00 91.94 426 ILE A N 1
ATOM 3442 C CA . ILE A 1 426 ? 2.325 9.050 -13.547 1.00 91.94 426 ILE A CA 1
ATOM 3443 C C . ILE A 1 426 ? 2.282 9.422 -15.033 1.00 91.94 426 ILE A C 1
ATOM 3445 O O . ILE A 1 426 ? 2.997 10.336 -15.449 1.00 91.94 426 ILE A O 1
ATOM 3449 N N . ALA A 1 427 ? 1.431 8.762 -15.823 1.00 93.50 427 ALA A N 1
ATOM 3450 C CA . ALA A 1 427 ? 1.276 9.067 -17.239 1.00 93.50 427 ALA A CA 1
ATOM 3451 C C . ALA A 1 427 ? 0.760 10.500 -17.444 1.00 93.50 427 ALA A C 1
ATOM 3453 O O . ALA A 1 427 ? 1.323 11.246 -18.237 1.00 93.50 427 ALA A O 1
ATOM 3454 N N . ALA A 1 428 ? -0.248 10.933 -16.685 1.00 91.19 428 ALA A N 1
ATOM 3455 C CA . ALA A 1 428 ? -0.797 12.284 -16.768 1.00 91.19 428 ALA A CA 1
ATOM 3456 C C . ALA A 1 428 ? 0.235 13.365 -16.408 1.00 91.19 428 ALA A C 1
ATOM 3458 O O . ALA A 1 428 ? 0.302 14.392 -17.080 1.00 91.19 428 ALA A O 1
ATOM 3459 N N . SER A 1 429 ? 1.041 13.127 -15.368 1.00 86.81 429 SER A N 1
ATOM 3460 C CA . SER A 1 429 ? 1.978 14.122 -14.831 1.00 86.81 429 SER A CA 1
ATOM 3461 C C . SER A 1 429 ? 3.289 14.196 -15.615 1.00 86.81 429 SER A C 1
ATOM 3463 O O . SER A 1 429 ? 3.853 15.278 -15.759 1.00 86.81 429 SER A O 1
ATOM 3465 N N . HIS A 1 430 ? 3.789 13.061 -16.115 1.00 87.19 430 HIS A N 1
ATOM 3466 C CA . HIS A 1 430 ? 5.139 12.971 -16.687 1.00 87.19 430 HIS A CA 1
ATOM 3467 C C . HIS A 1 430 ? 5.177 12.482 -18.137 1.00 87.19 430 HIS A C 1
ATOM 3469 O O . HIS A 1 430 ? 6.105 12.829 -18.862 1.00 87.19 430 HIS A O 1
ATOM 3475 N N . HIS A 1 431 ? 4.177 11.715 -18.586 1.00 91.62 431 HIS A N 1
ATOM 3476 C CA . HIS A 1 431 ? 4.168 11.078 -19.910 1.00 91.62 431 HIS A CA 1
ATOM 3477 C C . HIS A 1 431 ? 2.823 11.254 -20.638 1.00 91.62 431 HIS A C 1
ATOM 3479 O O . HIS A 1 431 ? 2.212 10.268 -21.056 1.00 91.62 431 HIS A O 1
ATOM 3485 N N . PRO A 1 432 ? 2.325 12.494 -20.831 1.00 92.56 432 PRO A N 1
ATOM 3486 C CA . PRO A 1 432 ? 0.953 12.732 -21.302 1.00 92.56 432 PRO A CA 1
ATOM 3487 C C . PRO A 1 432 ? 0.667 12.130 -22.687 1.00 92.56 432 PRO A C 1
ATOM 3489 O O . PRO A 1 432 ? -0.464 11.762 -22.999 1.00 92.56 432 PRO A O 1
ATOM 3492 N N . HIS A 1 433 ? 1.700 11.971 -23.515 1.00 93.75 433 HIS A N 1
ATOM 3493 C CA . HIS A 1 433 ? 1.601 11.307 -24.813 1.00 93.75 433 HIS A CA 1
ATOM 3494 C C . HIS A 1 433 ? 1.332 9.794 -24.699 1.00 93.75 433 HIS A C 1
ATOM 3496 O O . HIS A 1 433 ? 0.679 9.223 -25.571 1.00 93.75 433 HIS A O 1
ATOM 3502 N N . GLU A 1 434 ? 1.813 9.134 -23.642 1.00 95.50 434 GLU A N 1
ATOM 3503 C CA . GLU A 1 434 ? 1.525 7.723 -23.362 1.00 95.50 434 GLU A CA 1
ATOM 3504 C C . GLU A 1 434 ? 0.104 7.553 -22.829 1.00 95.50 434 GLU A C 1
ATOM 3506 O O . GLU A 1 434 ? -0.593 6.627 -23.244 1.00 95.50 434 GLU A O 1
ATOM 3511 N N . LEU A 1 435 ? -0.358 8.486 -21.989 1.00 94.56 435 LEU A N 1
ATOM 3512 C CA . LEU A 1 435 ? -1.747 8.512 -21.533 1.00 94.56 435 LEU A CA 1
ATOM 3513 C C . LEU A 1 435 ? -2.717 8.625 -22.714 1.00 94.56 435 LEU A C 1
ATOM 3515 O O . LEU A 1 435 ? -3.655 7.840 -22.807 1.00 94.56 435 LEU A O 1
ATOM 3519 N N . ALA A 1 436 ? -2.450 9.526 -23.664 1.00 94.62 436 ALA A N 1
ATOM 3520 C CA . ALA A 1 436 ? -3.279 9.670 -24.861 1.00 94.62 436 ALA A CA 1
ATOM 3521 C C . ALA A 1 436 ? -3.363 8.366 -25.684 1.00 94.62 436 ALA A C 1
ATOM 3523 O O . ALA A 1 436 ? -4.414 8.038 -26.235 1.00 94.62 436 ALA A O 1
ATOM 3524 N N . ARG A 1 437 ? -2.278 7.577 -25.743 1.00 94.06 437 ARG A N 1
ATOM 3525 C CA . ARG A 1 437 ? -2.290 6.252 -26.393 1.00 94.06 437 ARG A CA 1
ATOM 3526 C C . ARG A 1 437 ? -3.129 5.243 -25.618 1.00 94.06 437 ARG A C 1
ATOM 3528 O O . ARG A 1 437 ? -3.841 4.462 -26.243 1.00 94.06 437 ARG A O 1
ATOM 3535 N N . ALA A 1 438 ? -3.038 5.241 -24.289 1.00 93.75 438 ALA A N 1
ATOM 3536 C CA . ALA A 1 438 ? -3.860 4.382 -23.441 1.00 93.75 438 ALA A CA 1
ATOM 3537 C C . ALA A 1 438 ? -5.350 4.698 -23.612 1.00 93.75 438 ALA A C 1
ATOM 3539 O O . ALA A 1 438 ? -6.146 3.791 -23.848 1.00 93.75 438 ALA A O 1
ATOM 3540 N N . GLU A 1 439 ? -5.712 5.983 -23.590 1.00 93.88 439 GLU A N 1
ATOM 3541 C CA . GLU A 1 439 ? -7.077 6.453 -23.838 1.00 93.88 439 GLU A CA 1
ATOM 3542 C C . GLU A 1 439 ? -7.563 6.002 -25.222 1.00 93.88 439 GLU A C 1
ATOM 3544 O O . GLU A 1 439 ? -8.629 5.397 -25.337 1.00 93.88 439 GLU A O 1
ATOM 3549 N N . ALA A 1 440 ? -6.757 6.183 -26.272 1.00 93.62 440 ALA A N 1
ATOM 3550 C CA . ALA A 1 440 ? -7.105 5.727 -27.617 1.00 93.62 440 ALA A CA 1
ATOM 3551 C C . ALA A 1 440 ? -7.272 4.197 -27.717 1.00 93.62 440 ALA A C 1
ATOM 3553 O O . ALA A 1 440 ? -8.101 3.713 -28.486 1.00 93.62 440 ALA A O 1
ATOM 3554 N N . ARG A 1 441 ? -6.494 3.423 -26.950 1.00 92.31 441 ARG A N 1
ATOM 3555 C CA . ARG A 1 441 ? -6.484 1.954 -27.009 1.00 92.31 441 ARG A CA 1
ATOM 3556 C C . ARG A 1 441 ? -7.592 1.294 -26.188 1.00 92.31 441 ARG A C 1
ATOM 3558 O O . ARG A 1 441 ? -8.072 0.234 -26.604 1.00 92.31 441 ARG A O 1
ATOM 3565 N N . PHE A 1 442 ? -7.929 1.857 -25.029 1.00 92.00 442 PHE A N 1
ATOM 3566 C CA . PHE A 1 442 ? -8.755 1.200 -24.009 1.00 92.00 442 PHE A CA 1
ATOM 3567 C C . PHE A 1 442 ? -10.079 1.915 -23.714 1.00 92.00 442 PHE A C 1
ATOM 3569 O O . PHE A 1 442 ? -10.948 1.320 -23.084 1.00 92.00 442 PHE A O 1
ATOM 3576 N N . SER A 1 443 ? -10.295 3.145 -24.198 1.00 85.50 443 SER A N 1
ATOM 3577 C CA . SER A 1 443 ? -11.549 3.884 -23.948 1.00 85.50 443 SER A CA 1
ATOM 3578 C C . SER A 1 443 ? -12.810 3.122 -24.368 1.00 85.50 443 SER A C 1
ATOM 3580 O O . SER A 1 443 ? -13.829 3.228 -23.684 1.00 85.50 443 SER A O 1
ATOM 3582 N N . SER A 1 444 ? -12.731 2.329 -25.442 1.00 83.88 444 SER A N 1
ATOM 3583 C CA . SER A 1 444 ? -13.821 1.494 -25.962 1.00 83.88 444 SER A CA 1
ATOM 3584 C C . SER A 1 444 ? -13.950 0.124 -25.284 1.00 83.88 444 SER A C 1
ATOM 3586 O O . SER A 1 444 ? -14.948 -0.564 -25.496 1.00 83.88 444 SER A O 1
ATOM 3588 N N . HIS A 1 445 ? -12.965 -0.296 -24.481 1.00 82.56 445 HIS A N 1
ATOM 3589 C CA . HIS A 1 445 ? -12.954 -1.605 -23.830 1.00 82.56 445 HIS A CA 1
ATOM 3590 C C . HIS A 1 445 ? -12.190 -1.556 -22.496 1.00 82.56 445 HIS A C 1
ATOM 3592 O O . HIS A 1 445 ? -10.981 -1.793 -22.436 1.00 82.56 445 HIS A O 1
ATOM 3598 N N . ARG A 1 446 ? -12.920 -1.226 -21.425 1.00 84.44 446 ARG A N 1
ATOM 3599 C CA . ARG A 1 446 ? -12.393 -0.977 -20.073 1.00 84.44 446 ARG A CA 1
ATOM 3600 C C . ARG A 1 446 ? -12.401 -2.243 -19.215 1.00 84.44 446 ARG A C 1
ATOM 3602 O O . ARG A 1 446 ? -13.134 -2.336 -18.234 1.00 84.44 446 ARG A O 1
ATOM 3609 N N . GLU A 1 447 ? -11.621 -3.235 -19.630 1.00 86.31 447 GLU A N 1
ATOM 3610 C CA . GLU A 1 447 ? -11.389 -4.467 -18.866 1.00 86.31 447 GLU A CA 1
ATOM 3611 C C . GLU A 1 447 ? -9.976 -4.491 -18.274 1.00 86.31 447 GLU A C 1
ATOM 3613 O O . GLU A 1 447 ? -9.063 -3.874 -18.822 1.00 86.31 447 GLU A O 1
ATOM 3618 N N . ALA A 1 448 ? -9.778 -5.252 -17.193 1.00 86.88 448 ALA A N 1
ATOM 3619 C CA . ALA A 1 448 ? -8.457 -5.442 -16.604 1.00 86.88 448 ALA A CA 1
ATOM 3620 C C . ALA A 1 448 ? -7.491 -6.054 -17.629 1.00 86.88 448 ALA A C 1
ATOM 3622 O O . ALA A 1 448 ? -7.845 -6.969 -18.385 1.00 86.88 448 ALA A O 1
ATOM 3623 N N . LEU A 1 449 ? -6.247 -5.574 -17.641 1.00 90.12 449 LEU A N 1
ATOM 3624 C CA . LEU A 1 449 ? -5.249 -6.004 -18.610 1.00 90.12 449 LEU A CA 1
ATOM 3625 C C . LEU A 1 449 ? -4.931 -7.491 -18.447 1.00 90.12 449 LEU A C 1
ATOM 3627 O O . LEU A 1 449 ? -4.554 -7.981 -17.370 1.00 90.12 449 LEU A O 1
ATOM 3631 N N . ARG A 1 450 ? -5.000 -8.212 -19.566 1.00 88.94 450 ARG A N 1
ATOM 3632 C CA . ARG A 1 450 ? -4.660 -9.631 -19.647 1.00 88.94 450 ARG A CA 1
ATOM 3633 C C . ARG A 1 450 ? -3.210 -9.790 -20.093 1.00 88.94 450 ARG A C 1
ATOM 3635 O O . ARG A 1 450 ? -2.544 -8.852 -20.527 1.00 88.94 450 ARG A O 1
ATOM 3642 N N . VAL A 1 451 ? -2.694 -11.017 -20.018 1.00 89.56 451 VAL A N 1
ATOM 3643 C CA . VAL A 1 451 ? -1.306 -11.328 -20.412 1.00 89.56 451 VAL A CA 1
ATOM 3644 C C . VAL A 1 451 ? -0.933 -10.856 -21.832 1.00 89.56 451 VAL A C 1
ATOM 3646 O O . VAL A 1 451 ? 0.221 -10.507 -22.066 1.00 89.56 451 VAL A O 1
ATOM 3649 N N . ARG A 1 452 ? -1.897 -10.803 -22.764 1.00 89.62 452 ARG A N 1
ATOM 3650 C CA . ARG A 1 452 ? -1.702 -10.331 -24.148 1.00 89.62 452 ARG A CA 1
ATOM 3651 C C . ARG A 1 452 ? -1.451 -8.827 -24.266 1.00 89.62 452 ARG A C 1
ATOM 3653 O O . ARG A 1 452 ? -0.837 -8.395 -25.232 1.00 89.62 452 ARG A O 1
ATOM 3660 N N . ASP A 1 453 ? -1.905 -8.045 -23.291 1.00 91.31 453 ASP A N 1
ATOM 3661 C CA . ASP A 1 453 ? -1.826 -6.584 -23.332 1.00 91.31 453 ASP A CA 1
ATOM 3662 C C . ASP A 1 453 ? -0.473 -6.078 -22.797 1.00 91.31 453 ASP A C 1
ATOM 3664 O O . ASP A 1 453 ? -0.034 -4.980 -23.137 1.00 91.31 453 ASP A O 1
ATOM 3668 N N . ILE A 1 454 ? 0.240 -6.902 -22.015 1.00 92.44 454 ILE A N 1
ATOM 3669 C CA . ILE A 1 454 ? 1.511 -6.537 -21.365 1.00 92.44 454 ILE A CA 1
ATOM 3670 C C . ILE A 1 454 ? 2.584 -6.089 -22.374 1.00 92.44 454 ILE A C 1
ATOM 3672 O O . ILE A 1 454 ? 3.195 -5.044 -22.138 1.00 92.44 454 ILE A O 1
ATOM 3676 N N . PRO A 1 455 ? 2.855 -6.802 -23.491 1.00 93.69 455 PRO A N 1
ATOM 3677 C CA . PRO A 1 455 ? 3.849 -6.337 -24.458 1.00 93.69 455 PRO A CA 1
ATOM 3678 C C . PRO A 1 455 ? 3.484 -4.997 -25.086 1.00 93.69 455 PRO A C 1
ATOM 3680 O O . PRO A 1 455 ? 4.363 -4.162 -25.276 1.00 93.69 455 PRO A O 1
ATOM 3683 N N . TRP A 1 456 ? 2.195 -4.759 -25.353 1.00 93.88 456 TRP A N 1
ATOM 3684 C CA . TRP A 1 456 ? 1.742 -3.473 -25.873 1.00 93.88 456 TRP A CA 1
ATOM 3685 C C . TRP A 1 456 ? 2.032 -2.353 -24.872 1.00 93.88 456 TRP A C 1
ATOM 3687 O O . TRP A 1 456 ? 2.639 -1.357 -25.251 1.00 93.88 456 TRP A O 1
ATOM 3697 N N . VAL A 1 457 ? 1.687 -2.530 -23.592 1.00 94.88 457 VAL A N 1
ATOM 3698 C CA . VAL A 1 457 ? 1.943 -1.501 -22.569 1.00 94.88 457 VAL A CA 1
ATOM 3699 C C . VAL A 1 457 ? 3.442 -1.252 -22.400 1.00 94.88 457 VAL A C 1
ATOM 3701 O O . VAL A 1 457 ? 3.869 -0.102 -22.392 1.00 94.88 457 VAL A O 1
ATOM 3704 N N . ASN A 1 458 ? 4.260 -2.308 -22.363 1.00 94.69 458 ASN A N 1
ATOM 3705 C CA . ASN A 1 458 ? 5.719 -2.186 -22.275 1.00 94.69 458 ASN A CA 1
ATOM 3706 C C . ASN A 1 458 ? 6.350 -1.407 -23.435 1.00 94.69 458 ASN A C 1
ATOM 3708 O O . ASN A 1 458 ? 7.362 -0.742 -23.245 1.00 94.69 458 ASN A O 1
ATOM 3712 N N . LEU A 1 459 ? 5.789 -1.515 -24.638 1.00 95.19 459 LEU A N 1
ATOM 3713 C CA . LEU A 1 459 ? 6.339 -0.867 -25.827 1.00 95.19 459 LEU A CA 1
ATOM 3714 C C . LEU A 1 459 ? 5.729 0.516 -26.082 1.00 95.19 459 LEU A C 1
ATOM 3716 O O . LEU A 1 459 ? 6.403 1.387 -26.621 1.00 95.19 459 LEU A O 1
ATOM 3720 N N . ARG A 1 460 ? 4.462 0.739 -25.708 1.00 94.94 460 ARG A N 1
ATOM 3721 C CA . ARG A 1 460 ? 3.715 1.967 -26.040 1.00 94.94 460 ARG A CA 1
ATOM 3722 C C . ARG A 1 460 ? 3.551 2.941 -24.877 1.00 94.94 460 ARG A C 1
ATOM 3724 O O . ARG A 1 460 ? 3.287 4.115 -25.148 1.00 94.94 460 ARG A O 1
ATOM 3731 N N . MET A 1 461 ? 3.751 2.478 -23.641 1.00 95.62 461 MET A N 1
ATOM 3732 C CA . MET A 1 461 ? 3.825 3.295 -22.422 1.00 95.62 461 MET A CA 1
ATOM 3733 C C . MET A 1 461 ? 5.132 3.074 -21.621 1.00 95.62 461 MET A C 1
ATOM 3735 O O . MET A 1 461 ? 5.092 2.885 -20.399 1.00 95.62 461 MET A O 1
ATOM 3739 N N . PRO A 1 462 ? 6.304 3.018 -22.282 1.00 94.81 462 PRO A N 1
ATOM 3740 C CA . PRO A 1 462 ? 7.544 2.613 -21.631 1.00 94.81 462 PRO A CA 1
ATOM 3741 C C . PRO A 1 462 ? 8.001 3.564 -20.513 1.00 94.81 462 PRO A C 1
ATOM 3743 O O . PRO A 1 462 ? 8.576 3.109 -19.525 1.00 94.81 462 PRO A O 1
ATOM 3746 N N . GLY A 1 463 ? 7.743 4.868 -20.633 1.00 93.94 463 GLY A N 1
ATOM 3747 C CA . GLY A 1 463 ? 8.099 5.876 -19.637 1.00 93.94 463 GLY A CA 1
ATOM 3748 C C . GLY A 1 463 ? 7.289 5.723 -18.354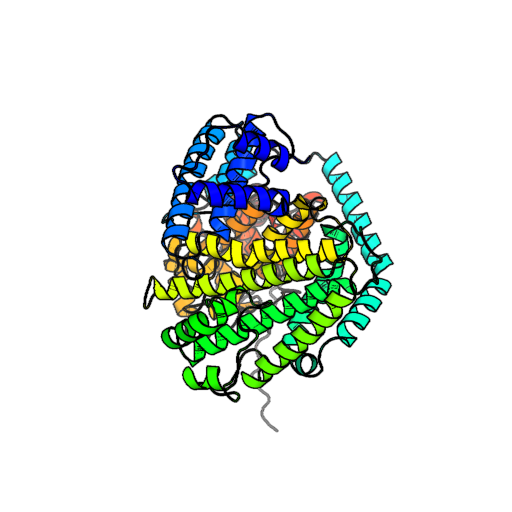 1.00 93.94 463 GLY A C 1
ATOM 3749 O O . GLY A 1 463 ? 7.857 5.724 -17.261 1.00 93.94 463 GLY A O 1
ATOM 3750 N N . THR A 1 464 ? 5.978 5.523 -18.481 1.00 94.62 464 THR A N 1
ATOM 3751 C CA . THR A 1 464 ? 5.055 5.284 -17.363 1.00 94.62 464 THR A CA 1
ATOM 3752 C C . THR A 1 464 ? 5.449 4.026 -16.608 1.00 94.62 464 THR A C 1
ATOM 3754 O O . THR A 1 464 ? 5.647 4.062 -15.392 1.00 94.62 464 THR A O 1
ATOM 3757 N N . VAL A 1 465 ? 5.642 2.924 -17.339 1.00 94.62 465 VAL A N 1
ATOM 3758 C CA . VAL A 1 465 ? 6.057 1.645 -16.763 1.00 94.62 465 VAL A CA 1
ATOM 3759 C C . VAL A 1 465 ? 7.401 1.804 -16.047 1.00 94.62 465 VAL A C 1
ATOM 3761 O O . VAL A 1 465 ? 7.504 1.466 -14.870 1.00 94.62 465 VAL A O 1
ATOM 3764 N N . LEU A 1 466 ? 8.415 2.393 -16.688 1.00 92.38 466 LEU A N 1
ATOM 3765 C CA . LEU A 1 466 ? 9.722 2.612 -16.065 1.00 92.38 466 LEU A CA 1
ATOM 3766 C C . LEU A 1 466 ? 9.639 3.494 -14.805 1.00 92.38 466 LEU A C 1
ATOM 3768 O O . LEU A 1 466 ? 10.319 3.218 -13.816 1.00 92.38 466 LEU A O 1
ATOM 3772 N N . THR A 1 467 ? 8.797 4.527 -14.785 1.00 92.31 467 THR A N 1
ATOM 3773 C CA . THR A 1 467 ? 8.593 5.353 -13.585 1.00 92.31 467 THR A CA 1
ATOM 3774 C C . THR A 1 467 ? 7.937 4.554 -12.452 1.00 92.31 467 THR A C 1
ATOM 3776 O O . THR A 1 467 ? 8.423 4.618 -11.320 1.00 92.31 467 THR A O 1
ATOM 3779 N N . CYS A 1 468 ? 6.930 3.718 -12.734 1.00 93.81 468 CYS A N 1
ATOM 3780 C CA . CYS A 1 468 ? 6.377 2.781 -11.746 1.00 93.81 468 CYS A CA 1
ATOM 3781 C C . CYS A 1 468 ? 7.459 1.834 -11.200 1.00 93.81 468 CYS A C 1
ATOM 3783 O O . CYS A 1 468 ? 7.534 1.585 -9.995 1.00 93.81 468 CYS A O 1
ATOM 3785 N N . PHE A 1 469 ? 8.347 1.344 -12.074 1.00 91.62 469 PHE A N 1
ATOM 3786 C CA . PHE A 1 469 ? 9.463 0.477 -11.691 1.00 91.62 469 PHE A CA 1
ATOM 3787 C C . PHE A 1 469 ? 10.404 1.204 -10.727 1.00 91.62 469 PHE A C 1
ATOM 3789 O O . PHE A 1 469 ? 10.795 0.646 -9.700 1.00 91.62 469 PHE A O 1
ATOM 3796 N N . ARG A 1 470 ? 10.748 2.460 -11.029 1.00 91.88 470 ARG A N 1
ATOM 3797 C CA . ARG A 1 470 ? 11.594 3.296 -10.170 1.00 91.88 470 ARG A CA 1
ATOM 3798 C C . ARG A 1 470 ? 10.943 3.542 -8.809 1.00 91.88 470 ARG A C 1
ATOM 3800 O O . ARG A 1 470 ? 11.629 3.407 -7.800 1.00 91.88 470 ARG A O 1
ATOM 3807 N N . LEU A 1 471 ? 9.639 3.819 -8.762 1.00 93.00 471 LEU A N 1
ATOM 3808 C CA . LEU A 1 471 ? 8.904 4.037 -7.510 1.00 93.00 471 LEU A CA 1
ATOM 3809 C C . LEU A 1 471 ? 8.924 2.784 -6.627 1.00 93.00 471 LEU A C 1
ATOM 3811 O O . LEU A 1 471 ? 9.289 2.845 -5.453 1.00 93.00 471 LEU A O 1
ATOM 3815 N N . VAL A 1 472 ? 8.621 1.622 -7.209 1.00 93.25 472 VAL A N 1
ATOM 3816 C CA . VAL A 1 472 ? 8.675 0.336 -6.503 1.00 93.25 472 VAL A CA 1
ATOM 3817 C C . VAL A 1 472 ? 10.091 0.043 -6.012 1.00 93.25 472 VAL A C 1
ATOM 3819 O O . VAL A 1 472 ? 10.267 -0.353 -4.859 1.00 93.25 472 VAL A O 1
ATOM 3822 N N . LYS A 1 473 ? 11.118 0.272 -6.843 1.00 91.75 473 LYS A N 1
ATOM 3823 C CA . LYS A 1 473 ? 12.519 0.111 -6.430 1.00 91.75 473 LYS A CA 1
ATOM 3824 C C . LYS A 1 473 ? 12.886 1.077 -5.302 1.00 91.75 473 LYS A C 1
ATOM 3826 O O . LYS A 1 473 ? 13.554 0.642 -4.368 1.00 91.75 473 LYS A O 1
ATOM 3831 N N . LEU A 1 474 ? 12.427 2.328 -5.328 1.00 93.25 474 LEU A N 1
ATOM 3832 C CA . LEU A 1 474 ? 12.683 3.308 -4.270 1.00 93.25 474 LEU A CA 1
ATOM 3833 C C . LEU A 1 474 ? 12.101 2.848 -2.929 1.00 93.25 474 LEU A C 1
ATOM 3835 O O . LEU A 1 474 ? 12.832 2.786 -1.936 1.00 93.25 474 LEU A O 1
ATOM 3839 N N . ILE A 1 475 ? 10.820 2.458 -2.915 1.00 92.75 475 ILE A N 1
ATOM 3840 C CA . ILE A 1 475 ? 10.146 1.909 -1.727 1.00 92.75 475 ILE A CA 1
ATOM 3841 C C . ILE A 1 475 ? 10.929 0.704 -1.214 1.00 92.75 475 ILE A C 1
ATOM 3843 O O . ILE A 1 475 ? 11.289 0.616 -0.037 1.00 92.75 475 ILE A O 1
ATOM 3847 N N . ALA A 1 476 ? 11.255 -0.210 -2.123 1.00 90.56 476 ALA A N 1
ATOM 3848 C CA . ALA A 1 476 ? 11.901 -1.448 -1.770 1.00 90.56 476 ALA A CA 1
ATOM 3849 C C . ALA A 1 476 ? 13.303 -1.211 -1.187 1.00 90.56 476 ALA A C 1
ATOM 3851 O O . ALA A 1 476 ? 13.663 -1.805 -0.164 1.00 90.56 476 ALA A O 1
ATOM 3852 N N . ARG A 1 477 ? 14.143 -0.383 -1.818 1.00 87.44 477 ARG A N 1
ATOM 3853 C CA . ARG A 1 477 ? 15.509 -0.108 -1.335 1.00 87.44 477 ARG A CA 1
ATOM 3854 C C . ARG A 1 477 ? 15.506 0.609 0.017 1.00 87.44 477 ARG A C 1
ATOM 3856 O O . ARG A 1 477 ? 16.463 0.452 0.774 1.00 87.44 477 ARG A O 1
ATOM 3863 N N . SER A 1 478 ? 14.420 1.308 0.336 1.00 87.25 478 SER A N 1
ATOM 3864 C CA . SER A 1 478 ? 14.284 2.106 1.556 1.00 87.25 478 SER A CA 1
ATOM 3865 C C . SER A 1 478 ? 13.693 1.328 2.732 1.00 87.25 478 SER A C 1
ATOM 3867 O O . SER A 1 478 ? 14.168 1.486 3.857 1.00 87.25 478 SER A O 1
ATOM 3869 N N . HIS A 1 479 ? 12.716 0.448 2.485 1.00 88.19 479 HIS A N 1
ATOM 3870 C CA . HIS A 1 479 ? 11.921 -0.174 3.553 1.00 88.19 479 HIS A CA 1
ATOM 3871 C C . HIS A 1 479 ? 12.066 -1.695 3.674 1.00 88.19 479 HIS A C 1
ATOM 3873 O O . HIS A 1 479 ? 11.702 -2.254 4.709 1.00 88.19 479 HIS A O 1
ATOM 3879 N N . PHE A 1 480 ? 12.580 -2.393 2.658 1.00 88.00 480 PHE A N 1
ATOM 3880 C CA . PHE A 1 480 ? 12.505 -3.856 2.629 1.00 88.00 480 PHE A CA 1
ATOM 3881 C C . PHE A 1 480 ? 13.747 -4.562 3.148 1.00 88.00 480 PHE A C 1
ATOM 3883 O O . PHE A 1 480 ? 14.899 -4.219 2.849 1.00 88.00 480 PHE A O 1
ATOM 3890 N N . SER A 1 481 ? 13.490 -5.626 3.910 1.00 79.25 481 SER A N 1
ATOM 3891 C CA . SER A 1 481 ? 14.495 -6.621 4.236 1.00 79.25 481 SER A CA 1
ATOM 3892 C C . SER A 1 481 ? 14.629 -7.627 3.082 1.00 79.25 481 SER A C 1
ATOM 3894 O O . SER A 1 481 ? 14.082 -7.455 1.996 1.00 79.25 481 SER A O 1
ATOM 3896 N N . TRP A 1 482 ? 15.400 -8.687 3.300 1.00 78.44 482 TRP A N 1
ATOM 3897 C CA . TRP A 1 482 ? 15.578 -9.743 2.314 1.00 78.44 482 TRP A CA 1
ATOM 3898 C C . TRP A 1 482 ? 14.279 -10.462 1.938 1.00 78.44 482 TRP A C 1
ATOM 3900 O O . TRP A 1 482 ? 14.090 -10.810 0.780 1.00 78.44 482 TRP A O 1
ATOM 3910 N N . PHE A 1 483 ? 13.389 -10.710 2.899 1.00 81.75 483 PHE A N 1
ATOM 3911 C CA . PHE A 1 483 ? 12.170 -11.469 2.628 1.00 81.75 483 PHE A CA 1
ATOM 3912 C C . PHE A 1 483 ? 11.199 -10.690 1.735 1.00 81.75 483 PHE A C 1
ATOM 3914 O O . PHE A 1 483 ? 10.715 -11.227 0.740 1.00 81.75 483 PHE A O 1
ATOM 3921 N N . GLU A 1 484 ? 10.955 -9.422 2.060 1.00 87.81 484 GLU A N 1
ATOM 3922 C CA . GLU A 1 484 ? 10.035 -8.571 1.310 1.00 87.81 484 GLU A CA 1
ATOM 3923 C C . GLU A 1 484 ? 10.525 -8.388 -0.138 1.00 87.81 484 GLU A C 1
ATOM 3925 O O . GLU A 1 484 ? 9.710 -8.405 -1.056 1.00 87.81 484 GLU A O 1
ATOM 3930 N N . ASP A 1 485 ? 11.846 -8.378 -0.370 1.00 85.75 485 ASP A N 1
ATOM 3931 C CA . ASP A 1 485 ? 12.437 -8.381 -1.718 1.00 85.75 485 ASP A CA 1
ATOM 3932 C C . ASP A 1 485 ? 12.007 -9.586 -2.569 1.00 85.75 485 ASP A C 1
ATOM 3934 O O . ASP A 1 485 ? 11.727 -9.431 -3.758 1.00 85.75 485 ASP A O 1
ATOM 3938 N N . TYR A 1 486 ? 11.912 -10.783 -1.977 1.00 86.00 486 TYR A N 1
ATOM 3939 C CA . TYR A 1 486 ? 11.418 -11.975 -2.685 1.00 86.00 486 TYR A CA 1
ATOM 3940 C C . TYR A 1 486 ? 9.939 -11.872 -3.007 1.00 86.00 486 TYR A C 1
ATOM 3942 O O . TYR A 1 486 ? 9.513 -12.296 -4.082 1.00 86.00 486 TYR A O 1
ATOM 3950 N N . VAL A 1 487 ? 9.162 -11.351 -2.060 1.00 87.56 487 VAL A N 1
ATOM 3951 C CA . VAL A 1 487 ? 7.716 -11.204 -2.207 1.00 87.56 487 VAL A CA 1
ATOM 3952 C C . VAL A 1 487 ? 7.410 -10.262 -3.366 1.00 87.56 487 VAL A C 1
ATOM 3954 O O . VAL A 1 487 ? 6.650 -10.630 -4.266 1.00 87.56 487 VAL A O 1
ATOM 3957 N N . ILE A 1 488 ? 8.057 -9.094 -3.401 1.00 90.50 488 ILE A N 1
ATOM 3958 C CA . ILE A 1 488 ? 7.842 -8.139 -4.486 1.00 90.50 488 ILE A CA 1
ATOM 3959 C C . ILE A 1 488 ? 8.380 -8.654 -5.818 1.00 90.50 488 ILE A C 1
ATOM 3961 O O . ILE A 1 488 ? 7.706 -8.489 -6.827 1.00 90.50 488 ILE A O 1
ATOM 3965 N N . ASP A 1 489 ? 9.544 -9.317 -5.852 1.00 90.25 489 ASP A N 1
ATOM 3966 C CA . ASP A 1 489 ? 10.110 -9.813 -7.108 1.00 90.25 489 ASP A CA 1
ATOM 3967 C C . ASP A 1 489 ? 9.249 -10.942 -7.677 1.00 90.25 489 ASP A C 1
ATOM 3969 O O . ASP A 1 489 ? 8.989 -10.984 -8.877 1.00 90.25 489 ASP A O 1
ATOM 3973 N N . LEU A 1 490 ? 8.727 -11.831 -6.827 1.00 88.44 490 LEU A N 1
ATOM 3974 C CA . LEU A 1 490 ? 7.762 -12.838 -7.254 1.00 88.44 490 LEU A CA 1
ATOM 3975 C C . LEU A 1 490 ? 6.518 -12.194 -7.868 1.00 88.44 490 LEU A C 1
ATOM 3977 O O . LEU A 1 490 ? 6.120 -12.601 -8.964 1.00 88.44 490 LEU A O 1
ATOM 3981 N N . ARG A 1 491 ? 5.920 -11.210 -7.182 1.00 88.25 491 ARG A N 1
ATOM 3982 C CA . ARG A 1 491 ? 4.702 -10.558 -7.672 1.00 88.25 491 ARG A CA 1
ATOM 3983 C C . ARG A 1 491 ? 4.963 -9.810 -8.971 1.00 88.25 491 ARG A C 1
ATOM 3985 O O . ARG A 1 491 ? 4.219 -9.983 -9.930 1.00 88.25 491 ARG A O 1
ATOM 3992 N N . TRP A 1 492 ? 6.068 -9.082 -9.040 1.00 87.31 492 TRP A N 1
ATOM 3993 C CA . TRP A 1 492 ? 6.507 -8.389 -10.240 1.00 87.31 492 TRP A CA 1
ATOM 3994 C C . TRP A 1 492 ? 6.655 -9.310 -11.435 1.00 87.31 492 TRP A C 1
ATOM 3996 O O . TRP A 1 492 ? 6.079 -9.084 -12.497 1.00 87.31 492 TRP A O 1
ATOM 4006 N N . ARG A 1 493 ? 7.401 -10.399 -11.251 1.00 89.00 493 ARG A N 1
ATOM 4007 C CA . ARG A 1 493 ? 7.638 -11.355 -12.321 1.00 89.00 493 ARG A CA 1
ATOM 4008 C C . ARG A 1 493 ? 6.327 -11.903 -12.841 1.00 89.00 493 ARG A C 1
ATOM 4010 O O . ARG A 1 493 ? 6.105 -11.851 -14.042 1.00 89.00 493 ARG A O 1
ATOM 4017 N N . ARG A 1 494 ? 5.468 -12.388 -11.943 1.00 87.19 494 ARG A N 1
ATOM 4018 C CA . ARG A 1 494 ? 4.173 -12.980 -12.292 1.00 87.19 494 ARG A CA 1
ATOM 4019 C C . ARG A 1 494 ? 3.160 -11.966 -12.818 1.00 87.19 494 ARG A C 1
ATOM 4021 O O . ARG A 1 494 ? 2.233 -12.377 -13.495 1.00 87.19 494 ARG A O 1
ATOM 4028 N N . ASN A 1 495 ? 3.328 -10.671 -12.581 1.00 83.81 495 ASN A N 1
ATOM 4029 C CA . ASN A 1 495 ? 2.490 -9.662 -13.223 1.00 83.81 495 ASN A CA 1
ATOM 4030 C C . ASN A 1 495 ? 3.017 -9.238 -14.591 1.00 83.81 495 ASN A C 1
ATOM 4032 O O . ASN A 1 495 ? 2.214 -9.079 -15.510 1.00 83.81 495 ASN A O 1
ATOM 4036 N N . TRP A 1 496 ? 4.338 -9.098 -14.737 1.00 86.38 496 TRP A N 1
ATOM 4037 C CA . TRP A 1 496 ? 4.905 -8.264 -15.796 1.00 86.38 496 TRP A CA 1
ATOM 4038 C C . TRP A 1 496 ? 6.091 -8.863 -16.562 1.00 86.38 496 TRP A C 1
ATOM 4040 O O . TRP A 1 496 ? 6.242 -8.590 -17.748 1.00 86.38 496 TRP A O 1
ATOM 4050 N N . LEU A 1 497 ? 6.919 -9.707 -15.930 1.00 84.94 497 LEU A N 1
ATOM 4051 C CA . LEU A 1 497 ? 8.136 -10.259 -16.558 1.00 84.94 497 LEU A CA 1
ATOM 4052 C C . LEU A 1 497 ? 8.024 -11.722 -16.986 1.00 84.94 497 LEU A C 1
ATOM 4054 O O . LEU A 1 497 ? 9.004 -12.282 -17.472 1.00 84.94 497 LEU A O 1
ATOM 4058 N N . VAL A 1 498 ? 6.895 -12.395 -16.759 1.00 84.25 498 VAL A N 1
ATOM 4059 C CA . VAL A 1 498 ? 6.676 -13.753 -17.269 1.00 84.25 498 VAL A CA 1
ATOM 4060 C C . VAL A 1 498 ? 5.281 -13.905 -17.846 1.00 84.25 498 VAL A C 1
ATOM 4062 O O . VAL A 1 498 ? 4.275 -13.567 -17.219 1.00 84.25 498 VAL A O 1
ATOM 4065 N N . ARG A 1 499 ? 5.232 -14.503 -19.035 1.00 84.19 499 ARG A N 1
ATOM 4066 C CA . ARG A 1 499 ? 3.988 -14.964 -19.648 1.00 84.19 499 ARG A CA 1
ATOM 4067 C C . ARG A 1 499 ? 3.412 -16.190 -18.934 1.00 84.19 499 ARG A C 1
ATOM 4069 O O . ARG A 1 499 ? 2.234 -16.218 -18.591 1.00 84.19 499 ARG A O 1
ATOM 4076 N N . ARG A 1 500 ? 4.227 -17.227 -18.701 1.00 81.25 500 ARG A N 1
ATOM 4077 C CA . ARG A 1 500 ? 3.767 -18.473 -18.056 1.00 81.25 500 ARG A CA 1
ATOM 4078 C C . ARG A 1 500 ? 3.595 -18.272 -16.552 1.00 81.25 500 ARG A C 1
ATOM 4080 O O . ARG A 1 500 ? 4.546 -17.903 -15.870 1.00 81.25 500 ARG A O 1
ATOM 4087 N N . GLY A 1 501 ? 2.400 -18.569 -16.043 1.00 76.38 501 GLY A N 1
ATOM 4088 C CA . GLY A 1 501 ? 2.059 -18.369 -14.632 1.00 76.38 501 GLY A CA 1
ATOM 4089 C C . GLY A 1 501 ? 1.736 -16.916 -14.274 1.00 76.38 501 GLY A C 1
ATOM 4090 O O . GLY A 1 501 ? 1.840 -16.568 -13.090 1.00 76.38 501 GLY A O 1
ATOM 4091 N N . ASN A 1 502 ? 1.372 -16.092 -15.272 1.00 85.75 502 ASN A N 1
ATOM 4092 C CA . ASN A 1 502 ? 0.893 -14.728 -15.049 1.00 85.75 502 ASN A CA 1
ATOM 4093 C C . ASN A 1 502 ? -0.371 -14.724 -14.173 1.00 85.75 502 ASN A C 1
ATOM 4095 O O . ASN A 1 502 ? -1.144 -15.680 -14.237 1.00 85.75 502 ASN A O 1
ATOM 4099 N N . PHE A 1 503 ? -0.576 -13.684 -13.362 1.00 77.50 503 PHE A N 1
ATOM 4100 C CA . PHE A 1 503 ? -1.757 -13.601 -12.494 1.00 77.50 503 PHE A CA 1
ATOM 4101 C C . PHE A 1 503 ? -3.066 -13.331 -13.243 1.00 77.50 503 PHE A C 1
ATOM 4103 O O . PHE A 1 503 ? -4.080 -13.881 -12.832 1.00 77.50 503 PHE A O 1
ATOM 4110 N N . ASN A 1 504 ? -3.029 -12.605 -14.370 1.00 80.00 504 ASN A N 1
ATOM 4111 C CA . ASN A 1 504 ? -4.190 -12.403 -15.249 1.00 80.00 504 ASN A CA 1
ATOM 4112 C C . ASN A 1 504 ? -3.998 -13.219 -16.537 1.00 80.00 504 ASN A C 1
ATOM 4114 O O . ASN A 1 504 ? -3.588 -12.662 -17.571 1.00 80.00 504 ASN A O 1
ATOM 4118 N N . PRO A 1 505 ? -4.201 -14.553 -16.491 1.00 76.69 505 PRO A N 1
ATOM 4119 C CA . PRO A 1 505 ? -4.091 -15.377 -17.680 1.00 76.69 505 PRO A CA 1
ATOM 4120 C C . PRO A 1 505 ? -5.147 -14.946 -18.702 1.00 76.69 505 PRO A C 1
ATOM 4122 O O . PRO A 1 505 ? -6.237 -14.495 -18.368 1.00 76.69 505 PRO A O 1
ATOM 4125 N N . GLY A 1 506 ? -4.820 -15.102 -19.975 1.00 71.69 506 GLY A N 1
ATOM 4126 C CA . GLY A 1 506 ? -5.765 -14.944 -21.071 1.00 71.69 506 GLY A CA 1
ATOM 4127 C C . GLY A 1 506 ? -5.428 -15.943 -22.163 1.00 71.69 506 GLY A C 1
ATOM 4128 O O . GLY A 1 506 ? -4.338 -16.526 -22.152 1.00 71.69 506 GLY A O 1
ATOM 4129 N N . GLU A 1 507 ? -6.345 -16.136 -23.109 1.00 67.69 507 GLU A N 1
ATOM 4130 C CA . GLU A 1 507 ? -6.038 -16.862 -24.337 1.00 67.69 507 GLU A CA 1
ATOM 4131 C C . GLU A 1 507 ? -4.923 -16.120 -25.072 1.00 67.69 507 GLU A C 1
ATOM 4133 O O . GLU A 1 507 ? -5.120 -15.064 -25.668 1.00 67.69 507 GLU A O 1
ATOM 4138 N N . ALA A 1 508 ? -3.712 -16.645 -24.946 1.00 66.50 508 ALA A N 1
ATOM 4139 C CA . ALA A 1 508 ? -2.531 -16.073 -25.548 1.00 66.50 508 ALA A CA 1
ATOM 4140 C C . ALA A 1 508 ? -1.770 -17.198 -26.236 1.00 66.50 508 ALA A C 1
ATOM 4142 O O . ALA A 1 508 ? -1.071 -17.984 -25.586 1.00 66.50 508 ALA A O 1
ATOM 4143 N N . ARG A 1 509 ? -1.925 -17.282 -27.557 1.00 70.69 509 ARG A N 1
ATOM 4144 C CA . ARG A 1 509 ? -1.120 -18.120 -28.457 1.00 70.69 509 ARG A CA 1
ATOM 4145 C C . ARG A 1 509 ? -0.041 -17.242 -29.112 1.00 70.69 509 ARG A C 1
ATOM 4147 O O . ARG A 1 509 ? 0.055 -16.071 -28.776 1.00 70.69 509 ARG A O 1
ATOM 4154 N N . GLY A 1 510 ? 0.847 -17.817 -29.918 1.00 79.00 510 GLY A N 1
ATOM 4155 C CA . GLY A 1 510 ? 1.820 -17.028 -30.689 1.00 79.00 510 GLY A CA 1
ATOM 4156 C C . GLY A 1 510 ? 2.953 -16.383 -29.879 1.00 79.00 510 GLY A C 1
ATOM 4157 O O . GLY A 1 510 ? 3.308 -16.864 -28.795 1.00 79.00 510 GLY A O 1
ATOM 4158 N N . HIS A 1 511 ? 3.540 -15.325 -30.437 1.00 86.88 511 HIS A N 1
ATOM 4159 C CA . HIS A 1 511 ? 4.733 -14.625 -29.951 1.00 86.88 511 HIS A CA 1
ATOM 4160 C C . HIS A 1 511 ? 4.371 -13.169 -29.661 1.00 86.88 511 HIS A C 1
ATOM 4162 O O . HIS A 1 511 ? 4.529 -12.294 -30.506 1.00 86.88 511 HIS A O 1
ATOM 4168 N N . LEU A 1 512 ? 3.859 -12.916 -28.456 1.00 90.12 512 LEU A N 1
ATOM 4169 C CA . LEU A 1 512 ? 3.124 -11.686 -28.148 1.00 90.12 512 LEU A CA 1
ATOM 4170 C C . LEU A 1 512 ? 4.000 -10.432 -28.238 1.00 90.12 512 LEU A C 1
ATOM 4172 O O . LEU A 1 512 ? 3.508 -9.344 -28.525 1.00 90.12 512 LEU A O 1
ATOM 4176 N N . LEU A 1 513 ? 5.297 -10.572 -27.949 1.00 92.31 513 LEU A N 1
ATOM 4177 C CA . LEU A 1 513 ? 6.230 -9.454 -28.034 1.00 92.31 513 LEU A CA 1
ATOM 4178 C C . LEU A 1 513 ? 6.518 -9.082 -29.491 1.00 92.31 513 LEU A C 1
ATOM 4180 O O . LEU A 1 513 ? 6.472 -7.906 -29.834 1.00 92.31 513 LEU A O 1
ATOM 4184 N N . GLU A 1 514 ? 6.771 -10.073 -30.344 1.00 93.44 514 GLU A N 1
ATOM 4185 C CA . GLU A 1 514 ? 6.885 -9.877 -31.789 1.00 93.44 514 GLU A CA 1
ATOM 4186 C C . GLU A 1 514 ? 5.595 -9.310 -32.399 1.00 93.44 514 GLU A C 1
ATOM 4188 O O . GLU A 1 514 ? 5.649 -8.319 -33.123 1.00 93.44 514 GLU A O 1
ATOM 4193 N N . GLU A 1 515 ? 4.430 -9.843 -32.036 1.00 91.62 515 GLU A N 1
ATOM 4194 C CA . GLU A 1 515 ? 3.131 -9.331 -32.491 1.00 91.62 515 GLU A CA 1
ATOM 4195 C C . GLU A 1 515 ? 2.930 -7.855 -32.108 1.00 91.62 515 GLU A C 1
ATOM 4197 O O . GLU A 1 515 ? 2.514 -7.047 -32.937 1.00 91.62 515 GLU A O 1
ATOM 4202 N N . ALA A 1 516 ? 3.290 -7.465 -30.880 1.00 91.62 516 ALA A N 1
ATOM 4203 C CA . ALA A 1 516 ? 3.197 -6.075 -30.428 1.00 91.62 516 ALA A CA 1
ATOM 4204 C C . ALA A 1 516 ? 4.184 -5.124 -31.137 1.00 91.62 516 ALA A C 1
ATOM 4206 O O . ALA A 1 516 ? 3.919 -3.920 -31.242 1.00 91.62 516 ALA A O 1
ATOM 4207 N N . LEU A 1 517 ? 5.297 -5.661 -31.650 1.00 92.56 517 LEU A N 1
ATOM 4208 C CA . LEU A 1 517 ? 6.233 -4.955 -32.531 1.00 92.56 517 LEU A CA 1
ATOM 4209 C C . LEU A 1 517 ? 5.735 -4.880 -33.986 1.00 92.56 517 LEU A C 1
ATOM 4211 O O . LEU A 1 517 ? 6.332 -4.165 -34.786 1.00 92.56 517 LEU A O 1
ATOM 4215 N N . GLY A 1 518 ? 4.647 -5.577 -34.334 1.00 90.00 518 GLY A N 1
ATOM 4216 C CA . GLY A 1 518 ? 4.159 -5.701 -35.710 1.00 90.00 518 GLY A CA 1
ATOM 4217 C C . GLY A 1 518 ? 4.941 -6.720 -36.545 1.00 90.00 518 GLY A C 1
ATOM 4218 O O . GLY A 1 518 ? 4.877 -6.695 -37.772 1.00 90.00 518 GLY A O 1
ATOM 4219 N N . GLU A 1 519 ? 5.691 -7.613 -35.900 1.00 87.12 519 GLU A N 1
ATOM 4220 C CA . GLU A 1 519 ? 6.495 -8.637 -36.561 1.00 87.12 519 GLU A CA 1
ATOM 4221 C C . GLU A 1 519 ? 5.643 -9.885 -36.825 1.00 87.12 519 GLU A C 1
ATOM 4223 O O . GLU A 1 519 ? 5.170 -10.551 -35.906 1.00 87.12 519 GLU A O 1
ATOM 4228 N N . GLY A 1 520 ? 5.478 -10.254 -38.097 1.00 80.44 520 GLY A N 1
ATOM 4229 C CA . GLY A 1 520 ? 4.683 -11.423 -38.505 1.00 80.44 520 GLY A CA 1
ATOM 4230 C C . GLY A 1 520 ? 5.361 -12.782 -38.282 1.00 80.44 520 GLY A C 1
ATOM 4231 O O . GLY A 1 520 ? 4.914 -13.789 -38.828 1.00 80.44 520 GLY A O 1
ATOM 4232 N N . ARG A 1 521 ? 6.485 -12.826 -37.557 1.00 84.94 521 ARG A N 1
ATOM 4233 C CA . ARG A 1 521 ? 7.294 -14.036 -37.347 1.00 84.94 521 ARG A CA 1
ATOM 4234 C C . ARG A 1 521 ? 8.084 -13.970 -36.045 1.00 84.94 521 ARG A C 1
ATOM 4236 O O . ARG A 1 521 ? 8.415 -12.893 -35.562 1.00 84.94 521 ARG A O 1
ATOM 4243 N N . ARG A 1 522 ? 8.481 -15.138 -35.536 1.00 88.56 522 ARG A N 1
ATOM 4244 C CA . ARG A 1 522 ? 9.414 -15.243 -34.409 1.00 88.56 522 ARG A CA 1
ATOM 4245 C C . ARG A 1 522 ? 10.793 -14.717 -34.803 1.00 88.56 522 ARG A C 1
ATOM 4247 O O . ARG A 1 522 ? 11.351 -15.145 -35.816 1.00 88.56 522 ARG A O 1
ATOM 4254 N N . LEU A 1 523 ? 11.372 -13.849 -33.980 1.00 89.25 523 LEU A N 1
ATOM 4255 C CA . LEU A 1 523 ? 12.710 -13.314 -34.215 1.00 89.25 523 LEU A CA 1
ATOM 4256 C C . LEU A 1 523 ? 13.769 -14.060 -33.380 1.00 89.25 523 LEU A C 1
ATOM 4258 O O . LEU A 1 523 ? 13.516 -14.407 -32.218 1.00 89.25 523 LEU A O 1
ATOM 4262 N N . PRO A 1 524 ? 14.987 -14.273 -33.920 1.00 90.69 524 PRO A N 1
ATOM 4263 C CA . PRO A 1 524 ? 16.145 -14.640 -33.109 1.00 90.69 524 PRO A CA 1
ATOM 4264 C C . PRO A 1 524 ? 16.389 -13.607 -32.005 1.00 90.69 524 PRO A C 1
ATOM 4266 O O . PRO A 1 524 ? 16.142 -12.416 -32.200 1.00 90.69 524 PRO A O 1
ATOM 4269 N N . LEU A 1 525 ? 16.918 -14.036 -30.854 1.00 90.88 525 LEU A N 1
ATOM 4270 C CA . LEU A 1 525 ? 17.058 -13.164 -29.680 1.00 90.88 525 LEU A CA 1
ATOM 4271 C C . LEU A 1 525 ? 17.821 -11.849 -29.958 1.00 90.88 525 LEU A C 1
ATOM 4273 O O . LEU A 1 525 ? 17.322 -10.812 -29.522 1.00 90.88 525 LEU A O 1
ATOM 4277 N N . PRO A 1 526 ? 18.954 -11.825 -30.693 1.00 92.88 526 PRO A N 1
ATOM 4278 C CA . PRO A 1 526 ? 19.629 -10.565 -31.017 1.00 92.88 526 PRO A CA 1
ATOM 4279 C C . PRO A 1 526 ? 18.780 -9.637 -31.896 1.00 92.88 526 PRO A C 1
ATOM 4281 O O . PRO A 1 526 ? 18.759 -8.427 -31.677 1.00 92.88 526 PRO A O 1
ATOM 4284 N N . ALA A 1 527 ? 18.042 -10.188 -32.867 1.00 91.69 527 ALA A N 1
ATOM 4285 C CA . ALA A 1 527 ? 17.159 -9.416 -33.741 1.00 91.69 527 ALA A CA 1
ATOM 4286 C C . ALA A 1 527 ? 15.967 -8.836 -32.965 1.00 91.69 527 ALA A C 1
ATOM 4288 O O . ALA A 1 527 ? 15.655 -7.655 -33.115 1.00 91.69 527 ALA A O 1
ATOM 4289 N N . LEU A 1 528 ? 15.368 -9.636 -32.078 1.00 93.94 528 LEU A N 1
ATOM 4290 C CA . LEU A 1 528 ? 14.311 -9.198 -31.170 1.00 93.94 528 LEU A CA 1
ATOM 4291 C C . LEU A 1 528 ? 14.805 -8.102 -30.221 1.00 93.94 528 LEU A C 1
ATOM 4293 O O . LEU A 1 528 ? 14.153 -7.074 -30.079 1.00 93.94 528 LEU A O 1
ATOM 4297 N N . ALA A 1 529 ? 15.983 -8.278 -29.615 1.00 94.69 529 ALA A N 1
ATOM 4298 C CA . ALA A 1 529 ? 16.589 -7.274 -28.744 1.00 94.69 529 ALA A CA 1
ATOM 4299 C C . ALA A 1 529 ? 16.819 -5.947 -29.482 1.00 94.69 529 ALA A C 1
ATOM 4301 O O . ALA A 1 529 ? 16.529 -4.889 -28.932 1.00 94.69 529 ALA A O 1
ATOM 4302 N N . ARG A 1 530 ? 17.276 -5.990 -30.743 1.00 94.00 530 ARG A N 1
ATOM 4303 C CA . ARG A 1 530 ? 17.418 -4.796 -31.593 1.00 94.00 530 ARG A CA 1
ATOM 4304 C C . ARG A 1 530 ? 16.069 -4.159 -31.925 1.00 94.00 530 ARG A C 1
ATOM 4306 O O . ARG A 1 530 ? 15.983 -2.939 -31.914 1.00 94.00 530 ARG A O 1
ATOM 4313 N N . ALA A 1 531 ? 15.035 -4.949 -32.213 1.00 94.50 531 ALA A N 1
ATOM 4314 C CA . ALA A 1 531 ? 13.693 -4.433 -32.489 1.00 94.50 531 ALA A CA 1
ATOM 4315 C C . ALA A 1 531 ? 13.092 -3.726 -31.266 1.00 94.50 531 ALA A C 1
ATOM 4317 O O . ALA A 1 531 ? 12.667 -2.579 -31.372 1.00 94.50 531 ALA A O 1
ATOM 4318 N N . VAL A 1 532 ? 13.167 -4.361 -30.094 1.00 95.56 532 VAL A N 1
ATOM 4319 C CA . VAL A 1 532 ? 12.748 -3.768 -28.817 1.00 95.56 532 VAL A CA 1
ATOM 4320 C C . VAL A 1 532 ? 13.560 -2.508 -28.509 1.00 95.56 532 VAL A C 1
ATOM 4322 O O . VAL A 1 532 ? 12.987 -1.486 -28.156 1.00 95.56 532 VAL A O 1
ATOM 4325 N N . LEU A 1 533 ? 14.884 -2.539 -28.688 1.00 94.50 533 LEU A N 1
ATOM 4326 C CA . LEU A 1 533 ? 15.738 -1.369 -28.466 1.00 94.50 533 LEU A CA 1
ATOM 4327 C C . LEU A 1 533 ? 15.382 -0.198 -29.395 1.00 94.50 533 LEU A C 1
ATOM 4329 O O . LEU A 1 533 ? 15.401 0.944 -28.948 1.00 94.50 533 LEU A O 1
ATOM 4333 N N . ARG A 1 534 ? 15.052 -0.466 -30.667 1.00 92.25 534 ARG A N 1
ATOM 4334 C CA . ARG A 1 534 ? 14.592 0.566 -31.610 1.00 92.25 534 ARG A CA 1
ATOM 4335 C C . ARG A 1 534 ? 13.269 1.183 -31.172 1.00 92.25 534 ARG A C 1
ATOM 4337 O O . ARG A 1 534 ? 13.148 2.397 -31.195 1.00 92.25 534 ARG A O 1
ATOM 4344 N N . GLU A 1 535 ? 12.304 0.367 -30.757 1.00 93.44 535 GLU A N 1
ATOM 4345 C CA . GLU A 1 535 ? 11.010 0.865 -30.272 1.00 93.44 535 GLU A CA 1
ATOM 4346 C C . GLU A 1 535 ? 11.180 1.708 -28.996 1.00 93.44 535 GLU A C 1
ATOM 4348 O O . GLU A 1 535 ? 10.609 2.786 -28.856 1.00 93.44 535 GLU A O 1
ATOM 4353 N N . LEU A 1 536 ? 12.043 1.257 -28.084 1.00 93.81 536 LEU A N 1
ATOM 4354 C CA . LEU A 1 536 ? 12.285 1.905 -26.796 1.00 93.81 536 LEU A CA 1
ATOM 4355 C C . LEU A 1 536 ? 13.323 3.031 -26.853 1.00 93.81 536 LEU A C 1
ATOM 4357 O O . LEU A 1 536 ? 13.595 3.658 -25.828 1.00 93.81 536 LEU A O 1
ATOM 4361 N N . SER A 1 537 ? 13.885 3.342 -28.025 1.00 85.56 537 SER A N 1
ATOM 4362 C CA . SER A 1 537 ? 14.896 4.397 -28.162 1.00 85.56 537 SER A CA 1
ATOM 4363 C C . SER A 1 537 ? 14.355 5.775 -27.774 1.00 85.56 537 SER A C 1
ATOM 4365 O O . SER A 1 537 ? 15.136 6.675 -27.478 1.00 85.56 537 SER A O 1
ATOM 4367 N N . VAL A 1 538 ? 13.027 5.946 -27.738 1.00 80.12 538 VAL A N 1
ATOM 4368 C CA . VAL A 1 538 ? 12.360 7.151 -27.223 1.00 80.12 538 VAL A CA 1
ATOM 4369 C C . VAL A 1 538 ? 12.777 7.481 -25.784 1.00 80.12 538 VAL A C 1
ATOM 4371 O O . VAL A 1 538 ? 12.925 8.656 -25.457 1.00 80.12 538 VAL A O 1
ATOM 4374 N N . LEU A 1 539 ? 13.072 6.466 -24.961 1.00 81.56 539 LEU A N 1
ATOM 4375 C CA . LEU A 1 539 ? 13.508 6.641 -23.574 1.00 81.56 539 LEU A CA 1
ATOM 4376 C C . LEU A 1 539 ? 14.922 7.220 -23.444 1.00 81.56 539 LEU A C 1
ATOM 4378 O O . LEU A 1 539 ? 15.278 7.675 -22.363 1.00 81.56 539 LEU A O 1
ATOM 4382 N N . HIS A 1 540 ? 15.743 7.222 -24.503 1.00 71.12 540 HIS A N 1
ATOM 4383 C CA . HIS A 1 540 ? 17.130 7.707 -24.424 1.00 71.12 540 HIS A CA 1
ATOM 4384 C C . HIS A 1 540 ? 17.260 9.163 -23.966 1.00 71.12 540 HIS A C 1
ATOM 4386 O O . HIS A 1 540 ? 18.337 9.554 -23.524 1.00 71.12 540 HIS A O 1
ATOM 4392 N N . ARG A 1 541 ? 16.196 9.967 -24.081 1.00 70.44 541 ARG A N 1
ATOM 4393 C CA . ARG A 1 541 ? 16.195 11.348 -23.580 1.00 70.44 541 ARG A CA 1
ATOM 4394 C C . ARG A 1 541 ? 16.157 11.405 -22.049 1.00 70.44 541 ARG A C 1
ATOM 4396 O O . ARG A 1 541 ? 16.790 12.275 -21.462 1.00 70.44 541 ARG A O 1
ATOM 4403 N N . ASP A 1 542 ? 15.490 10.436 -21.419 1.00 68.50 542 ASP A N 1
ATOM 4404 C CA . ASP A 1 542 ? 15.102 10.473 -20.002 1.00 68.50 542 ASP A CA 1
ATOM 4405 C C . ASP A 1 542 ? 15.662 9.297 -19.174 1.00 68.50 542 ASP A C 1
ATOM 4407 O O . ASP A 1 542 ? 15.426 9.191 -17.963 1.00 68.50 542 ASP A O 1
ATOM 4411 N N . ALA A 1 543 ? 16.440 8.414 -19.797 1.00 77.31 543 ALA A N 1
ATOM 4412 C CA . ALA A 1 543 ? 17.104 7.277 -19.170 1.00 77.31 543 ALA A CA 1
ATOM 4413 C C . ALA A 1 543 ? 18.575 7.201 -19.597 1.00 77.31 543 ALA A C 1
ATOM 4415 O O . ALA A 1 543 ? 18.931 7.539 -20.729 1.00 77.31 543 ALA A O 1
ATOM 4416 N N . SER A 1 544 ? 19.441 6.716 -18.702 1.00 83.62 544 SER A N 1
ATOM 4417 C CA . SER A 1 544 ? 20.819 6.395 -19.091 1.00 83.62 544 SER A CA 1
ATOM 4418 C C . SER A 1 544 ? 20.827 5.244 -20.104 1.00 83.62 544 SER A C 1
ATOM 4420 O O . SER A 1 544 ? 19.875 4.466 -20.200 1.00 83.62 544 SER A O 1
ATOM 4422 N N . HIS A 1 545 ? 21.914 5.094 -20.864 1.00 87.25 545 HIS A N 1
ATOM 4423 C CA . HIS A 1 545 ? 22.020 3.988 -21.819 1.00 87.25 545 HIS A CA 1
ATOM 4424 C C . HIS A 1 545 ? 21.907 2.614 -21.128 1.00 87.25 545 HIS A C 1
ATOM 4426 O O . HIS A 1 545 ? 21.222 1.725 -21.631 1.00 87.25 545 HIS A O 1
ATOM 4432 N N . ASP A 1 546 ? 22.515 2.445 -19.949 1.00 91.50 546 ASP A N 1
ATOM 4433 C CA . ASP A 1 546 ? 22.405 1.213 -19.157 1.00 91.50 546 ASP A CA 1
ATOM 4434 C C . ASP A 1 546 ? 20.985 0.997 -18.631 1.00 91.50 546 ASP A C 1
ATOM 4436 O O . ASP A 1 546 ? 20.514 -0.136 -18.607 1.00 91.50 546 ASP A O 1
ATOM 4440 N N . GLU A 1 547 ? 20.272 2.059 -18.264 1.00 90.31 547 GLU A N 1
ATOM 4441 C CA . GLU A 1 547 ? 18.881 1.967 -17.823 1.00 90.31 547 GLU A CA 1
ATOM 4442 C C . GLU A 1 547 ? 17.932 1.587 -18.965 1.00 90.31 547 GLU A C 1
ATOM 4444 O O . GLU A 1 547 ? 17.072 0.726 -18.775 1.00 90.31 547 GLU A O 1
ATOM 4449 N N . LEU A 1 548 ? 18.136 2.122 -20.174 1.00 92.88 548 LEU A N 1
ATOM 4450 C CA . LEU A 1 548 ? 17.399 1.655 -21.347 1.00 92.88 548 LEU A CA 1
ATOM 4451 C C . LEU A 1 548 ? 17.657 0.168 -21.601 1.00 92.88 548 LEU A C 1
ATOM 4453 O O . LEU A 1 548 ? 16.715 -0.605 -21.757 1.00 92.88 548 LEU A O 1
ATOM 4457 N N . LEU A 1 549 ? 18.922 -0.258 -21.635 1.00 95.19 549 LEU A N 1
ATOM 4458 C CA . LEU A 1 549 ? 19.249 -1.666 -21.861 1.00 95.19 549 LEU A CA 1
ATOM 4459 C C . LEU A 1 549 ? 18.720 -2.564 -20.733 1.00 95.19 549 LEU A C 1
ATOM 4461 O O . LEU A 1 549 ? 18.324 -3.702 -20.981 1.00 95.19 549 LEU A O 1
ATOM 4465 N N . ALA A 1 550 ? 18.669 -2.063 -19.501 1.00 94.25 550 ALA A N 1
ATOM 4466 C CA . ALA A 1 550 ? 18.035 -2.747 -18.385 1.00 94.25 550 ALA A CA 1
ATOM 4467 C C . ALA A 1 550 ? 16.519 -2.893 -18.573 1.00 94.25 550 ALA A C 1
ATOM 4469 O O . ALA A 1 550 ? 15.966 -3.939 -18.236 1.00 94.25 550 ALA A O 1
ATOM 4470 N N . TYR A 1 551 ? 15.854 -1.896 -19.154 1.00 95.12 551 TYR A N 1
ATOM 4471 C CA . TYR A 1 551 ? 14.438 -1.995 -19.488 1.00 95.12 551 TYR A CA 1
ATOM 4472 C C . TYR A 1 551 ? 14.196 -2.946 -20.674 1.00 95.12 551 TYR A C 1
ATOM 4474 O O . TYR A 1 551 ? 13.313 -3.797 -20.603 1.00 95.12 551 TYR A O 1
ATOM 4482 N N . VAL A 1 552 ? 15.057 -2.929 -21.701 1.00 95.81 552 VAL A N 1
ATOM 4483 C CA . VAL A 1 552 ? 15.057 -3.938 -22.782 1.00 95.81 552 VAL A CA 1
ATOM 4484 C C . VAL A 1 552 ? 15.187 -5.349 -22.203 1.00 95.81 552 VAL A C 1
ATOM 4486 O O . VAL A 1 552 ? 14.460 -6.250 -22.616 1.00 95.81 552 VAL A O 1
ATOM 4489 N N . PHE A 1 553 ? 16.069 -5.555 -21.220 1.00 96.25 553 PHE A N 1
ATOM 4490 C CA . PHE A 1 553 ? 16.181 -6.832 -20.512 1.00 96.25 553 PHE A CA 1
ATOM 4491 C C . PHE A 1 553 ? 14.843 -7.258 -19.891 1.00 96.25 553 PHE A C 1
ATOM 4493 O O . PHE A 1 553 ? 14.448 -8.414 -20.047 1.00 96.25 553 PHE A O 1
ATOM 4500 N N . ASP A 1 554 ? 14.147 -6.349 -19.204 1.00 94.62 554 ASP A N 1
ATOM 4501 C CA . ASP A 1 554 ? 12.872 -6.643 -18.540 1.00 94.62 554 ASP A CA 1
ATOM 4502 C C . ASP A 1 554 ? 11.767 -6.982 -19.556 1.00 94.62 554 ASP A C 1
ATOM 4504 O O . ASP A 1 554 ? 11.043 -7.963 -19.372 1.00 94.62 554 ASP A O 1
ATOM 4508 N N . VAL A 1 555 ? 11.704 -6.263 -20.680 1.00 95.38 555 VAL A N 1
ATOM 4509 C CA . VAL A 1 555 ? 10.771 -6.561 -21.781 1.00 95.38 555 VAL A CA 1
ATOM 4510 C C . VAL A 1 555 ? 11.075 -7.920 -22.419 1.00 95.38 555 VAL A C 1
ATOM 4512 O O . VAL A 1 555 ? 10.174 -8.734 -22.615 1.00 95.38 555 VAL A O 1
ATOM 4515 N N . LEU A 1 556 ? 12.350 -8.226 -22.683 1.00 94.75 556 LEU A N 1
ATOM 4516 C CA . LEU A 1 556 ? 12.757 -9.531 -23.211 1.00 94.75 556 LEU A CA 1
ATOM 4517 C C . LEU A 1 556 ? 12.466 -10.666 -22.224 1.00 94.75 556 LEU A C 1
ATOM 4519 O O . LEU A 1 556 ? 12.130 -11.776 -22.646 1.00 94.75 556 LEU A O 1
ATOM 4523 N N . ALA A 1 557 ? 12.579 -10.420 -20.915 1.00 93.12 557 ALA A N 1
ATOM 4524 C CA . ALA A 1 557 ? 12.329 -11.431 -19.894 1.00 93.12 557 ALA A CA 1
ATOM 4525 C C . ALA A 1 557 ? 10.898 -11.982 -19.970 1.00 93.12 557 ALA A C 1
ATOM 4527 O O . ALA A 1 557 ? 10.716 -13.173 -19.710 1.00 93.12 557 ALA A O 1
ATOM 4528 N N . PHE A 1 558 ? 9.930 -11.175 -20.421 1.00 91.94 558 PHE A N 1
ATOM 4529 C CA . PHE A 1 558 ? 8.525 -11.564 -20.554 1.00 91.94 558 PHE A CA 1
ATOM 4530 C C . PHE A 1 558 ? 8.326 -12.917 -21.258 1.00 91.94 558 PHE A C 1
ATOM 4532 O O . PHE A 1 558 ? 7.581 -13.773 -20.764 1.00 91.94 558 PHE A O 1
ATOM 4539 N N . GLU A 1 559 ? 9.055 -13.155 -22.355 1.00 89.50 559 GLU A N 1
ATOM 4540 C CA . GLU A 1 559 ? 8.990 -14.420 -23.100 1.00 89.50 559 GLU A CA 1
ATOM 4541 C C . GLU A 1 559 ? 10.335 -15.132 -23.310 1.00 89.50 559 GLU A C 1
ATOM 4543 O O . GLU A 1 559 ? 10.351 -16.308 -23.678 1.00 89.50 559 GLU A O 1
ATOM 4548 N N . ARG A 1 560 ? 11.474 -14.455 -23.131 1.00 91.56 560 ARG A N 1
ATOM 4549 C CA . ARG A 1 560 ? 12.812 -14.982 -23.474 1.00 91.56 560 ARG A CA 1
ATOM 4550 C C . ARG A 1 560 ? 13.720 -15.170 -22.262 1.00 91.56 560 ARG A C 1
ATOM 4552 O O . ARG A 1 560 ? 14.930 -15.335 -22.406 1.00 91.56 560 ARG A O 1
ATOM 4559 N N . ARG A 1 561 ? 13.155 -15.228 -21.056 1.00 90.81 561 ARG A N 1
ATOM 4560 C CA . ARG A 1 561 ? 13.922 -15.375 -19.810 1.00 90.81 561 ARG A CA 1
ATOM 4561 C C . ARG A 1 561 ? 14.932 -16.528 -19.768 1.00 90.81 561 ARG A C 1
ATOM 4563 O O . ARG A 1 561 ? 16.043 -16.274 -19.308 1.00 90.81 561 ARG A O 1
ATOM 4570 N N . PRO A 1 562 ? 14.634 -17.757 -20.245 1.00 91.44 562 PRO A N 1
ATOM 4571 C CA . PRO A 1 562 ? 15.641 -18.819 -20.273 1.00 91.44 562 PRO A CA 1
ATOM 4572 C C . PRO A 1 562 ? 16.881 -18.426 -21.083 1.00 91.44 562 PRO A C 1
ATOM 4574 O O . PRO A 1 562 ? 18.002 -18.709 -20.671 1.00 91.44 562 PRO A O 1
ATOM 4577 N N . ALA A 1 563 ? 16.698 -17.700 -22.187 1.00 90.94 563 ALA A N 1
ATOM 4578 C CA . ALA A 1 563 ? 17.803 -17.235 -23.012 1.00 90.94 563 ALA A CA 1
ATOM 4579 C C . ALA A 1 563 ? 18.623 -16.131 -22.318 1.00 90.94 563 ALA A C 1
ATOM 4581 O O . ALA A 1 563 ? 19.846 -16.110 -22.439 1.00 90.94 563 ALA A O 1
ATOM 4582 N N . LEU A 1 564 ? 17.985 -15.281 -21.504 1.00 93.19 564 LEU A N 1
ATOM 4583 C CA . LEU A 1 564 ? 18.693 -14.331 -20.635 1.00 93.19 564 LEU A CA 1
ATOM 4584 C C . LEU A 1 564 ? 19.545 -15.051 -19.575 1.00 93.19 564 LEU A C 1
ATOM 4586 O O . LEU A 1 564 ? 20.676 -14.645 -19.311 1.00 93.19 564 LEU A O 1
ATOM 4590 N N . CYS A 1 565 ? 19.038 -16.145 -18.993 1.00 93.31 565 CYS A N 1
ATOM 4591 C CA . CYS A 1 565 ? 19.817 -16.985 -18.079 1.00 93.31 565 CYS A CA 1
ATOM 4592 C C . CYS A 1 565 ? 21.030 -17.613 -18.781 1.00 93.31 565 CYS A C 1
ATOM 4594 O O . CYS A 1 565 ? 22.124 -17.588 -18.223 1.00 93.31 565 CYS A O 1
ATOM 4596 N N . LEU A 1 566 ? 20.866 -18.116 -20.009 1.00 92.38 566 LEU A N 1
ATOM 4597 C CA . LEU A 1 566 ? 21.977 -18.647 -20.806 1.00 92.38 566 LEU A CA 1
ATOM 4598 C C . LEU A 1 566 ? 23.022 -17.566 -21.114 1.00 92.38 566 LEU A C 1
ATOM 4600 O O . LEU A 1 566 ? 24.216 -17.797 -20.936 1.00 92.38 566 LEU A O 1
ATOM 4604 N N . ALA A 1 567 ? 22.592 -16.358 -21.486 1.00 91.31 567 ALA A N 1
ATOM 4605 C CA . ALA A 1 567 ? 23.499 -15.235 -21.720 1.00 91.31 567 ALA A CA 1
ATOM 4606 C C . ALA A 1 567 ? 24.294 -14.846 -20.457 1.00 91.31 567 ALA A C 1
ATOM 4608 O O . ALA A 1 567 ? 25.449 -14.423 -20.557 1.00 91.31 567 ALA A O 1
ATOM 4609 N N . ALA A 1 568 ? 23.725 -15.039 -19.264 1.00 91.88 568 ALA A N 1
ATOM 4610 C CA . ALA A 1 568 ? 24.391 -14.763 -17.993 1.00 91.88 568 ALA A CA 1
ATOM 4611 C C . ALA A 1 568 ? 25.432 -15.821 -17.570 1.00 91.88 568 ALA A C 1
ATOM 4613 O O . ALA A 1 568 ? 26.237 -15.545 -16.674 1.00 91.88 568 ALA A O 1
ATOM 4614 N N . LEU A 1 569 ? 25.461 -17.000 -18.203 1.00 91.00 569 LEU A N 1
ATOM 4615 C CA . LEU A 1 569 ? 26.465 -18.027 -17.919 1.00 91.00 569 LEU A CA 1
ATOM 4616 C C . LEU A 1 569 ? 27.890 -17.570 -18.305 1.00 91.00 569 LEU A C 1
ATOM 4618 O O . LEU A 1 569 ? 28.056 -16.771 -19.237 1.00 91.00 569 LEU A O 1
ATOM 4622 N N . PRO A 1 570 ? 28.924 -18.060 -17.586 1.00 91.00 570 PRO A N 1
ATOM 4623 C CA . PRO A 1 570 ? 28.876 -19.061 -16.504 1.00 91.00 570 PRO A CA 1
ATOM 4624 C C . PRO A 1 570 ? 28.545 -18.495 -15.106 1.00 91.00 570 PRO A C 1
ATOM 4626 O O . PRO A 1 570 ? 28.661 -19.201 -14.107 1.00 91.00 570 PRO A O 1
ATOM 4629 N N . ASN A 1 571 ? 28.132 -17.228 -14.985 1.00 89.81 571 ASN A N 1
ATOM 4630 C CA . ASN A 1 571 ? 27.893 -16.604 -13.683 1.00 89.81 571 ASN A CA 1
ATOM 4631 C C . ASN A 1 571 ? 26.562 -17.073 -13.055 1.00 89.81 571 ASN A C 1
ATOM 4633 O O . ASN A 1 571 ? 25.510 -16.457 -13.239 1.00 89.81 571 ASN A O 1
ATOM 4637 N N . LEU A 1 572 ? 26.619 -18.152 -12.269 1.00 88.19 572 LEU A N 1
ATOM 4638 C CA . LEU A 1 572 ? 25.452 -18.737 -11.594 1.00 88.19 572 LEU A CA 1
ATOM 4639 C C . LEU A 1 572 ? 24.764 -17.774 -10.616 1.00 88.19 572 LEU A C 1
ATOM 4641 O O . LEU A 1 572 ? 23.547 -17.831 -10.456 1.00 88.19 572 LEU A O 1
ATOM 4645 N N . HIS A 1 573 ? 25.509 -16.850 -10.003 1.00 87.31 573 HIS A N 1
ATOM 4646 C CA . HIS A 1 573 ? 24.927 -15.820 -9.142 1.00 87.31 573 HIS A CA 1
ATOM 4647 C C . HIS A 1 573 ? 24.013 -14.872 -9.935 1.00 87.31 573 HIS A C 1
ATOM 4649 O O . HIS A 1 573 ? 22.899 -14.578 -9.499 1.00 87.31 573 HIS A O 1
ATOM 4655 N N . ARG A 1 574 ? 24.422 -14.456 -11.142 1.00 90.00 574 ARG A N 1
ATOM 4656 C CA . ARG A 1 574 ? 23.553 -13.683 -12.046 1.00 90.00 574 ARG A CA 1
ATOM 4657 C C . ARG A 1 574 ? 22.336 -14.490 -12.468 1.00 90.00 574 ARG A C 1
ATOM 4659 O O . ARG A 1 574 ? 21.232 -13.968 -12.394 1.00 90.00 574 ARG A O 1
ATOM 4666 N N . VAL A 1 575 ? 22.507 -15.760 -12.839 1.00 92.06 575 VAL A N 1
ATOM 4667 C CA . VAL A 1 575 ? 21.373 -16.642 -13.179 1.00 92.06 575 VAL A CA 1
ATOM 4668 C C . VAL A 1 575 ? 20.371 -16.706 -12.024 1.00 92.06 575 VAL A C 1
ATOM 4670 O O . VAL A 1 575 ? 19.176 -16.501 -12.231 1.00 92.06 575 VAL A O 1
ATOM 4673 N N . TYR A 1 576 ? 20.852 -16.902 -10.796 1.00 89.06 576 TYR A N 1
ATOM 4674 C CA . TYR A 1 576 ? 20.011 -16.915 -9.602 1.00 89.06 576 TYR A CA 1
ATOM 4675 C C . TYR A 1 576 ? 19.219 -15.614 -9.425 1.00 89.06 576 TYR A C 1
ATOM 4677 O O . TYR A 1 576 ? 18.015 -15.663 -9.151 1.00 89.06 576 TYR A O 1
ATOM 4685 N N . ARG A 1 577 ? 19.868 -14.457 -9.610 1.00 89.62 577 ARG A N 1
ATOM 4686 C CA . ARG A 1 577 ? 19.212 -13.145 -9.519 1.00 89.62 577 ARG A CA 1
ATOM 4687 C C . ARG A 1 577 ? 18.201 -12.929 -10.632 1.00 89.62 577 ARG A C 1
ATOM 4689 O O . ARG A 1 577 ? 17.094 -12.504 -10.337 1.00 89.62 577 ARG A O 1
ATOM 4696 N N . ILE A 1 578 ? 18.512 -13.312 -11.868 1.00 91.69 578 ILE A N 1
ATOM 4697 C CA . ILE A 1 578 ? 17.547 -13.262 -12.973 1.00 91.69 578 ILE A CA 1
ATOM 4698 C C . ILE A 1 578 ? 16.304 -14.067 -12.618 1.00 91.69 578 ILE A C 1
ATOM 4700 O O . ILE A 1 578 ? 15.210 -13.640 -12.959 1.00 91.69 578 ILE A O 1
ATOM 4704 N N . LEU A 1 579 ? 16.442 -15.208 -11.936 1.00 89.00 579 LEU A N 1
ATOM 4705 C CA . LEU A 1 579 ? 15.330 -16.089 -11.568 1.00 89.00 579 LEU A CA 1
ATOM 4706 C C . LEU A 1 579 ? 14.513 -15.602 -10.355 1.00 89.00 579 LEU A C 1
ATOM 4708 O O . LEU A 1 579 ? 13.306 -15.854 -10.311 1.00 89.00 579 LEU A O 1
ATOM 4712 N N . ASN A 1 580 ? 15.128 -14.891 -9.407 1.00 86.06 580 ASN A N 1
ATOM 4713 C CA . ASN A 1 580 ? 14.517 -14.656 -8.090 1.00 86.06 580 ASN A CA 1
ATOM 4714 C C . ASN A 1 580 ? 14.582 -13.221 -7.551 1.00 86.06 580 ASN A C 1
ATOM 4716 O O . ASN A 1 580 ? 13.959 -12.950 -6.529 1.00 86.06 580 ASN A O 1
ATOM 4720 N N . LEU A 1 581 ? 15.397 -12.352 -8.151 1.00 88.06 581 LEU A N 1
ATOM 4721 C CA . LEU A 1 581 ? 15.738 -11.012 -7.657 1.00 88.06 581 LEU A CA 1
ATOM 4722 C C . LEU A 1 581 ? 16.004 -10.041 -8.818 1.00 88.06 581 LEU A C 1
ATOM 4724 O O . LEU A 1 581 ? 16.884 -9.181 -8.748 1.00 88.06 581 LEU A O 1
ATOM 4728 N N . SER A 1 582 ? 15.259 -10.202 -9.907 1.00 88.62 582 SER A N 1
ATOM 4729 C CA . SER A 1 582 ? 15.379 -9.403 -11.125 1.00 88.62 582 SER A CA 1
ATOM 4730 C C . SER A 1 582 ? 15.158 -7.908 -10.876 1.00 88.62 582 SER A C 1
ATOM 4732 O O . SER A 1 582 ? 15.893 -7.085 -11.417 1.00 88.62 582 SER A O 1
ATOM 4734 N N . MET A 1 583 ? 14.227 -7.536 -9.990 1.00 85.62 583 MET A N 1
ATOM 4735 C CA . MET A 1 583 ? 14.005 -6.135 -9.608 1.00 85.62 583 MET A CA 1
ATOM 4736 C C . MET A 1 583 ? 15.174 -5.523 -8.831 1.00 85.62 583 MET A C 1
ATOM 4738 O O . MET A 1 583 ? 15.338 -4.307 -8.814 1.00 85.62 583 MET A O 1
ATOM 4742 N N . ARG A 1 584 ? 15.995 -6.357 -8.186 1.00 83.31 584 ARG A N 1
ATOM 4743 C CA . ARG A 1 584 ? 17.159 -5.935 -7.394 1.00 83.31 584 ARG A CA 1
ATOM 4744 C C . ARG A 1 584 ? 18.444 -5.880 -8.204 1.00 83.31 584 ARG A C 1
ATOM 4746 O O . ARG A 1 584 ? 19.477 -5.517 -7.652 1.00 83.31 584 ARG A O 1
ATOM 4753 N N . MET A 1 585 ? 18.430 -6.309 -9.461 1.00 88.38 585 MET A N 1
ATOM 4754 C CA . MET A 1 585 ? 19.599 -6.183 -10.325 1.00 88.38 585 MET A CA 1
ATOM 4755 C C . MET A 1 585 ? 19.811 -4.713 -10.684 1.00 88.38 585 MET A C 1
ATOM 4757 O O . MET A 1 585 ? 18.859 -4.012 -11.039 1.00 88.38 585 MET A O 1
ATOM 4761 N N . ALA A 1 586 ? 21.061 -4.266 -10.585 1.00 87.31 586 ALA A N 1
ATOM 4762 C CA . ALA A 1 586 ? 21.438 -2.919 -10.993 1.00 87.31 586 ALA A CA 1
ATOM 4763 C C . ALA A 1 586 ? 21.280 -2.771 -12.520 1.00 87.31 586 ALA A C 1
ATOM 4765 O O . ALA A 1 586 ? 21.445 -3.773 -13.238 1.00 87.31 586 ALA A O 1
ATOM 4766 N N . PRO A 1 587 ? 20.979 -1.567 -13.036 1.00 90.62 587 PRO A N 1
ATOM 4767 C CA . PRO A 1 587 ? 20.858 -1.338 -14.473 1.00 90.62 587 PRO A CA 1
ATOM 4768 C C . PRO A 1 587 ? 22.062 -1.860 -15.268 1.00 90.62 587 PRO A C 1
ATOM 4770 O O . PRO A 1 587 ? 21.893 -2.585 -16.244 1.00 90.62 587 PRO A O 1
ATOM 4773 N N . GLU A 1 588 ? 23.280 -1.638 -14.777 1.00 91.38 588 GLU A N 1
ATOM 4774 C CA . GLU A 1 588 ? 24.534 -2.041 -15.425 1.00 91.38 588 GLU A CA 1
ATOM 4775 C C . GLU A 1 588 ? 24.695 -3.568 -15.476 1.00 91.38 588 GLU A C 1
ATOM 4777 O O . GLU A 1 588 ? 25.356 -4.134 -16.351 1.00 91.38 588 GLU A O 1
ATOM 4782 N N . GLU A 1 589 ? 24.121 -4.286 -14.508 1.00 92.00 589 GLU A N 1
ATOM 4783 C CA . GLU A 1 589 ? 24.108 -5.749 -14.502 1.00 92.00 589 GLU A CA 1
ATOM 4784 C C . GLU A 1 589 ? 23.198 -6.301 -15.600 1.00 92.00 589 GLU A C 1
ATOM 4786 O O . GLU A 1 589 ? 23.620 -7.194 -16.338 1.00 92.00 589 GLU A O 1
ATOM 4791 N N . LYS A 1 590 ? 21.992 -5.742 -15.751 1.00 95.12 590 LYS A N 1
ATOM 4792 C CA . LYS A 1 590 ? 21.059 -6.115 -16.824 1.00 95.12 590 LYS A CA 1
ATOM 4793 C C . LYS A 1 590 ? 21.584 -5.685 -18.197 1.00 95.12 590 LYS A C 1
ATOM 4795 O O . LYS A 1 590 ? 21.590 -6.487 -19.131 1.00 95.12 590 LYS A O 1
ATOM 4800 N N . ALA A 1 591 ? 22.115 -4.469 -18.302 1.00 95.38 591 ALA A N 1
ATOM 4801 C CA . ALA A 1 591 ? 22.662 -3.913 -19.533 1.00 95.38 591 ALA A CA 1
ATOM 4802 C C . ALA A 1 591 ? 23.811 -4.754 -20.096 1.00 95.38 591 ALA A C 1
ATOM 4804 O O . ALA A 1 591 ? 23.849 -5.022 -21.293 1.00 95.38 591 ALA A O 1
ATOM 4805 N N . ARG A 1 592 ? 24.721 -5.247 -19.242 1.00 94.69 592 ARG A N 1
ATOM 4806 C CA . ARG A 1 592 ? 25.798 -6.165 -19.663 1.00 94.69 592 ARG A CA 1
ATOM 4807 C C . ARG A 1 592 ? 25.275 -7.440 -20.323 1.00 94.69 592 ARG A C 1
ATOM 4809 O O . ARG A 1 592 ? 25.891 -7.923 -21.267 1.00 94.69 592 ARG A O 1
ATOM 4816 N N . ILE A 1 593 ? 24.154 -7.979 -19.846 1.00 95.31 593 ILE A N 1
ATOM 4817 C CA . ILE A 1 593 ? 23.538 -9.171 -20.443 1.00 95.31 593 ILE A CA 1
ATOM 4818 C C . ILE A 1 593 ? 22.992 -8.834 -21.832 1.00 95.31 593 ILE A C 1
ATOM 4820 O O . ILE A 1 593 ? 23.230 -9.581 -22.777 1.00 95.31 593 ILE A O 1
ATOM 4824 N N . VAL A 1 594 ? 22.315 -7.693 -21.975 1.00 95.62 594 VAL A N 1
ATOM 4825 C CA . VAL A 1 594 ? 21.770 -7.257 -23.269 1.00 95.62 594 VAL A CA 1
ATOM 4826 C C . VAL A 1 594 ? 22.878 -6.924 -24.265 1.00 95.62 594 VAL A C 1
ATOM 4828 O O . VAL A 1 594 ? 22.786 -7.353 -25.407 1.00 95.62 594 VAL A O 1
ATOM 4831 N N . ARG A 1 595 ? 23.964 -6.260 -23.850 1.00 94.50 595 ARG A N 1
ATOM 4832 C CA . ARG A 1 595 ? 25.136 -6.017 -24.714 1.00 94.50 595 ARG A CA 1
ATOM 4833 C C . ARG A 1 595 ? 25.710 -7.315 -25.265 1.00 94.50 595 ARG A C 1
ATOM 4835 O O . ARG A 1 595 ? 25.828 -7.446 -26.476 1.00 94.50 595 ARG A O 1
ATOM 4842 N N . LYS A 1 596 ? 25.930 -8.310 -24.400 1.00 92.50 596 LYS A N 1
ATOM 4843 C CA . LYS A 1 596 ? 26.392 -9.640 -24.821 1.00 92.50 596 LYS A CA 1
ATOM 4844 C C . LYS A 1 596 ? 25.440 -10.291 -25.829 1.00 92.50 596 LYS A C 1
ATOM 4846 O O . LYS A 1 596 ? 25.890 -10.959 -26.746 1.00 92.50 596 LYS A O 1
ATOM 4851 N N . ILE A 1 597 ? 24.128 -10.103 -25.677 1.00 92.12 597 ILE A N 1
ATOM 4852 C CA . ILE A 1 597 ? 23.132 -10.586 -26.647 1.00 92.12 597 ILE A CA 1
ATOM 4853 C C . ILE A 1 597 ? 23.245 -9.837 -27.981 1.00 92.12 597 ILE A C 1
ATOM 4855 O O . ILE A 1 597 ? 23.131 -10.456 -29.033 1.00 92.12 597 ILE A O 1
ATOM 4859 N N . LEU A 1 598 ? 23.456 -8.521 -27.952 1.00 90.31 598 LEU A N 1
ATOM 4860 C CA . LEU A 1 598 ? 23.574 -7.683 -29.148 1.00 90.31 598 LEU A CA 1
ATOM 4861 C C . LEU A 1 598 ? 24.886 -7.917 -29.915 1.00 90.31 598 LEU A C 1
ATOM 4863 O O . LEU A 1 598 ? 24.895 -7.759 -31.136 1.00 90.31 598 LEU A O 1
ATOM 4867 N N . GLU A 1 599 ? 25.957 -8.297 -29.214 1.00 88.12 599 GLU A N 1
ATOM 4868 C CA . GLU A 1 599 ? 27.269 -8.672 -29.768 1.00 88.12 599 GLU A CA 1
ATOM 4869 C C . GLU A 1 599 ? 27.235 -9.994 -30.548 1.00 88.12 599 GLU A C 1
ATOM 4871 O O . GLU A 1 599 ? 28.080 -10.216 -31.413 1.00 88.12 599 GLU A O 1
ATOM 4876 N N . ILE A 1 600 ? 26.245 -10.857 -30.295 1.00 78.31 600 ILE A N 1
ATOM 4877 C CA . ILE A 1 600 ? 26.004 -12.046 -31.117 1.00 78.31 600 ILE A CA 1
ATOM 4878 C C . ILE A 1 600 ? 25.502 -11.554 -32.486 1.00 78.31 600 ILE A C 1
ATOM 4880 O O . ILE A 1 600 ? 24.367 -11.086 -32.612 1.00 78.31 600 ILE A O 1
ATOM 4884 N N . ALA A 1 601 ? 26.378 -11.596 -33.495 1.00 55.78 601 ALA A N 1
ATOM 4885 C CA . ALA A 1 601 ? 26.095 -11.149 -34.858 1.00 55.78 601 ALA A CA 1
ATOM 4886 C C . ALA A 1 601 ? 24.832 -11.832 -35.428 1.00 55.78 601 ALA A C 1
ATOM 4888 O O . ALA A 1 601 ? 24.657 -13.036 -35.229 1.00 55.78 601 ALA A O 1
ATOM 4889 N N . PRO A 1 602 ? 23.943 -11.107 -36.134 1.00 56.38 602 PRO A N 1
ATOM 4890 C CA . PRO A 1 602 ? 22.797 -11.706 -36.792 1.00 56.38 602 PRO A CA 1
ATOM 4891 C C . PRO A 1 602 ? 23.090 -11.917 -38.279 1.00 56.38 602 PRO A C 1
ATOM 4893 O O . PRO A 1 602 ? 22.547 -11.186 -39.091 1.00 56.38 602 PRO A O 1
ATOM 4896 N N . GLU A 1 603 ? 23.888 -12.914 -38.650 1.00 44.44 603 GLU A N 1
ATOM 4897 C CA . GLU A 1 603 ? 23.769 -13.502 -39.989 1.00 44.44 603 GLU A CA 1
ATOM 4898 C C . GLU A 1 603 ? 23.880 -15.018 -39.870 1.00 44.44 603 GLU A C 1
ATOM 4900 O O . GLU A 1 603 ? 24.908 -15.552 -39.477 1.00 44.44 603 GLU A O 1
ATOM 4905 N N . GLU A 1 604 ? 22.753 -15.660 -40.179 1.00 46.88 604 GLU A N 1
ATOM 4906 C CA . GLU A 1 604 ? 22.580 -17.094 -40.393 1.00 46.88 604 GLU A CA 1
ATOM 4907 C C . GLU A 1 604 ? 22.770 -18.009 -39.170 1.00 46.88 604 GLU A C 1
ATOM 4909 O O . GLU A 1 604 ? 23.797 -18.036 -38.506 1.00 46.88 604 GLU A O 1
ATOM 4914 N N . VAL A 1 605 ? 21.718 -18.789 -38.884 1.00 34.62 605 VAL A N 1
ATOM 4915 C CA . VAL A 1 605 ? 21.737 -20.244 -38.623 1.00 34.62 605 VAL A CA 1
ATOM 4916 C C . VAL A 1 605 ? 20.463 -20.642 -37.845 1.00 34.62 605 VAL A C 1
ATOM 4918 O O . VAL A 1 605 ? 20.355 -20.513 -36.629 1.00 34.62 605 VAL A O 1
ATOM 4921 N N . LEU A 1 606 ? 19.525 -21.174 -38.642 1.00 35.03 606 LEU A N 1
ATOM 4922 C CA . LEU A 1 606 ? 18.633 -22.323 -38.409 1.00 35.03 606 LEU A CA 1
ATOM 4923 C C . LEU A 1 606 ? 17.253 -22.186 -37.723 1.00 35.03 606 LEU A C 1
ATOM 4925 O O . LEU A 1 606 ? 17.090 -21.701 -36.609 1.00 35.03 606 LEU A O 1
ATOM 4929 N N . ALA A 1 607 ? 16.299 -22.802 -38.440 1.00 36.12 607 ALA A N 1
ATOM 4930 C CA . ALA A 1 607 ? 14.949 -23.252 -38.093 1.00 36.12 607 ALA A CA 1
ATOM 4931 C C . ALA A 1 607 ? 13.893 -22.168 -37.808 1.00 36.12 607 ALA A C 1
ATOM 4933 O O . ALA A 1 607 ? 13.559 -21.833 -36.674 1.00 36.12 607 ALA A O 1
ATOM 4934 N N . VAL A 1 608 ? 13.312 -21.681 -38.906 1.00 37.88 608 VAL A N 1
ATOM 4935 C CA . VAL A 1 608 ? 12.030 -20.976 -38.951 1.00 37.88 608 VAL A CA 1
ATOM 4936 C C . VAL A 1 608 ? 10.918 -21.978 -38.632 1.00 37.88 608 VAL A C 1
ATOM 4938 O O . VAL A 1 608 ? 10.647 -22.863 -39.438 1.00 37.88 608 VAL A O 1
ATOM 4941 N N . GLU A 1 609 ? 10.252 -21.836 -37.488 1.00 40.03 609 GLU A N 1
ATOM 4942 C CA . GLU A 1 609 ? 8.901 -22.381 -37.329 1.00 40.03 609 GLU A CA 1
ATOM 4943 C C . GLU A 1 609 ? 7.910 -21.313 -37.812 1.00 40.03 609 GLU A C 1
ATOM 4945 O O . GLU A 1 609 ? 7.872 -20.218 -37.235 1.00 40.03 609 GLU A O 1
ATOM 4950 N N . PRO A 1 610 ? 7.136 -21.564 -38.882 1.00 42.22 610 PRO A N 1
ATOM 4951 C CA . PRO A 1 610 ? 6.021 -20.697 -39.219 1.00 42.22 610 PRO A CA 1
ATOM 4952 C C . PRO A 1 610 ? 4.990 -20.733 -38.085 1.00 42.22 610 PRO A C 1
ATOM 4954 O O . PRO A 1 610 ? 4.729 -21.782 -37.496 1.00 42.22 610 PRO A O 1
ATOM 4957 N N . LEU A 1 611 ? 4.389 -19.576 -37.792 1.00 41.97 611 LEU A N 1
ATOM 4958 C CA . LEU A 1 611 ? 3.205 -19.505 -36.937 1.00 41.97 611 LEU A CA 1
ATOM 4959 C C . LEU A 1 611 ? 2.140 -20.468 -37.498 1.00 41.97 611 LEU A C 1
ATOM 4961 O O . LEU A 1 611 ? 1.960 -20.500 -38.722 1.00 41.97 611 LEU A O 1
ATOM 4965 N N . PRO A 1 612 ? 1.441 -21.257 -36.659 1.00 38.41 612 PRO A N 1
ATOM 4966 C CA . PRO A 1 612 ? 0.334 -22.070 -37.137 1.00 38.41 612 PRO A CA 1
ATOM 4967 C C . PRO A 1 612 ? -0.681 -21.136 -37.792 1.00 38.41 612 PRO A C 1
ATOM 4969 O O . PRO A 1 612 ? -1.191 -20.218 -37.152 1.00 38.41 612 PRO A O 1
ATOM 4972 N N . ARG A 1 613 ? -0.923 -21.343 -39.089 1.00 38.78 613 ARG A N 1
ATOM 4973 C CA . ARG A 1 613 ? -2.021 -20.678 -39.783 1.00 38.78 613 ARG A CA 1
ATOM 4974 C C . ARG A 1 613 ? -3.307 -21.149 -39.121 1.00 38.78 613 ARG A C 1
ATOM 4976 O O . ARG A 1 613 ? -3.523 -22.357 -39.006 1.00 38.78 613 ARG A O 1
ATOM 4983 N N . ASP A 1 614 ? -4.130 -20.198 -38.695 1.00 40.94 614 ASP A N 1
ATOM 4984 C CA . ASP A 1 614 ? -5.542 -20.454 -38.453 1.00 40.94 614 ASP A CA 1
ATOM 4985 C C . ASP A 1 614 ? -6.077 -21.226 -39.654 1.00 40.94 614 ASP A C 1
ATOM 4987 O O . ASP A 1 614 ? -5.856 -20.826 -40.795 1.00 40.94 614 ASP A O 1
ATOM 4991 N N . ASN A 1 615 ? -6.686 -22.375 -39.389 1.00 34.03 615 ASN A N 1
ATOM 4992 C CA . ASN A 1 615 ? -7.303 -23.211 -40.400 1.00 34.03 615 ASN A CA 1
ATOM 4993 C C . ASN A 1 615 ? -8.747 -22.706 -40.560 1.00 34.03 615 ASN A C 1
ATOM 4995 O O . ASN A 1 615 ? -9.568 -22.994 -39.686 1.00 34.03 615 ASN A O 1
ATOM 4999 N N . PRO A 1 616 ? -9.094 -21.925 -41.600 1.00 41.78 616 PRO A N 1
ATOM 5000 C CA . PRO A 1 616 ? -10.460 -21.511 -41.842 1.00 41.78 616 PRO A CA 1
ATOM 5001 C C . PRO A 1 616 ? -11.047 -22.527 -42.822 1.00 41.78 616 PRO A C 1
ATOM 5003 O O . PRO A 1 616 ? -10.916 -22.380 -44.034 1.00 41.78 616 PRO A O 1
ATOM 5006 N N . GLY A 1 617 ? -11.629 -23.606 -42.306 1.00 32.47 617 GLY A N 1
ATOM 5007 C CA . GLY A 1 617 ? -12.289 -24.583 -43.166 1.00 32.47 617 GLY A CA 1
ATOM 5008 C C . GLY A 1 617 ? -12.474 -25.934 -42.506 1.00 32.47 617 GLY A C 1
ATOM 5009 O O . GLY A 1 617 ? -11.570 -26.758 -42.544 1.00 32.47 617 GLY A O 1
ATOM 5010 N N . LEU A 1 618 ? -13.650 -26.129 -41.909 1.00 31.47 618 LEU A N 1
ATOM 5011 C CA . LEU A 1 618 ? -14.475 -27.337 -42.028 1.00 31.47 618 LEU A CA 1
ATOM 5012 C C . LEU A 1 618 ? -15.852 -27.024 -41.410 1.00 31.47 618 LEU A C 1
ATOM 5014 O O . LEU A 1 618 ? -16.245 -27.549 -40.374 1.00 31.47 618 LEU A O 1
ATOM 5018 N N . HIS A 1 619 ? -16.571 -26.104 -42.055 1.00 38.41 619 HIS A N 1
ATOM 5019 C CA . HIS A 1 619 ? -18.011 -26.259 -42.224 1.00 38.41 619 HIS A CA 1
ATOM 5020 C C . HIS A 1 619 ? -18.188 -26.904 -43.596 1.00 38.41 619 HIS A C 1
ATOM 5022 O O . HIS A 1 619 ? -17.880 -26.254 -44.585 1.00 38.41 619 HIS A O 1
ATOM 5028 N N . GLU A 1 620 ? -18.576 -28.180 -43.614 1.00 36.03 620 GLU A N 1
ATOM 5029 C CA . GLU A 1 620 ? -19.399 -28.852 -44.637 1.00 36.03 620 GLU A CA 1
ATOM 5030 C C . GLU A 1 620 ? -19.431 -30.361 -44.334 1.00 36.03 620 GLU A C 1
ATOM 5032 O O . GLU A 1 620 ? -18.673 -31.153 -44.887 1.00 36.03 620 GLU A O 1
ATOM 5037 N N . THR A 1 621 ? -20.231 -30.749 -43.337 1.00 35.97 621 THR A N 1
ATOM 5038 C CA . THR A 1 621 ? -21.382 -31.680 -43.403 1.00 35.97 621 THR A CA 1
ATOM 5039 C C . THR A 1 621 ? -21.830 -32.052 -41.997 1.00 35.97 621 THR A C 1
ATOM 5041 O O . THR A 1 621 ? -20.965 -32.407 -41.166 1.00 35.97 621 THR A O 1
#

Solvent-accessible surface area (backbone atoms only — not comparable to full-atom values): 33452 Å² total; per-residue (Å²): 129,57,40,55,55,60,6,42,59,49,53,70,73,40,85,69,69,44,90,50,73,66,28,44,48,53,50,51,52,34,52,54,49,37,68,76,42,50,40,65,42,62,75,73,57,79,69,70,57,72,67,53,24,36,41,31,22,43,47,15,41,32,52,40,37,53,76,74,40,59,42,73,85,85,37,56,71,67,56,25,50,34,35,49,52,38,36,52,40,33,48,59,50,41,55,59,44,38,74,74,39,59,69,77,53,28,50,48,50,51,50,50,49,67,61,56,37,55,75,80,46,88,75,83,79,59,63,68,63,52,37,51,57,59,68,68,47,78,77,91,62,53,71,70,55,49,53,50,54,48,54,51,51,51,53,35,52,50,52,45,60,77,39,42,68,35,41,52,55,16,52,52,61,40,58,74,62,55,40,71,63,45,71,70,29,65,53,56,47,53,59,43,49,55,50,63,63,44,47,62,50,45,42,26,71,50,49,68,60,58,55,53,65,73,43,59,52,61,46,40,50,50,53,50,51,50,48,47,48,62,51,50,52,50,52,51,50,39,43,35,70,75,43,30,65,74,40,37,54,52,50,43,46,62,47,32,66,26,76,66,19,65,70,38,68,42,60,55,77,79,75,50,63,69,60,35,45,76,41,74,42,46,47,78,37,72,28,78,87,62,71,46,28,47,41,59,51,52,51,31,49,52,49,43,47,56,44,41,55,59,53,35,72,74,42,97,58,30,68,63,50,50,53,52,50,27,54,43,42,46,51,60,51,51,45,53,46,53,55,54,46,54,47,66,79,34,76,92,61,48,41,22,59,43,58,56,28,41,50,39,38,50,43,43,50,59,32,22,48,46,46,30,45,50,46,40,50,36,29,46,53,30,70,32,66,44,71,75,41,17,68,44,36,36,32,49,6,50,51,44,44,45,47,49,51,54,48,24,60,33,32,47,38,47,31,61,70,63,34,73,35,61,41,44,13,43,9,55,75,76,30,52,73,33,38,53,50,48,50,74,71,22,71,92,54,57,50,66,52,36,58,71,47,49,43,42,45,60,60,64,30,44,67,34,53,50,49,54,52,49,52,43,45,41,53,42,77,74,54,47,57,76,68,54,48,42,54,52,28,50,52,46,32,27,70,65,32,28,62,82,77,27,78,44,71,56,99,69,74,91,56,57,58,38,49,59,72,69,40,97,54,86,64,57,70,39,59,41,52,50,51,51,45,60,64,50,49,76,46,60,85,83,37,54,73,38,46,47,32,23,49,45,40,46,62,45,27,23,83,42,40,71,58,55,39,59,60,37,54,89,42,60,68,53,33,50,31,66,75,52,32,52,78,73,52,52,38,64,61,36,17,53,42,43,50,59,42,59,67,48,74,92,73,90,86,86,82,88,73,76,76,83,73,84,79,92,79,86,90,87,132

Nearest PDB structures (foldseek):
  7my7-assembly1_BBB  TM=5.068E-01  e=1.642E+00  Synechococcus elongatus PCC 7942 = FACHB-805
  8wd5-assembly1_B  TM=4.319E-01  e=1.016E+00  Bombyx mori
  5ja0-assembly1_F-2  TM=4.508E-01  e=4.119E+00  Homo sapiens
  6b02-assembly1_B  TM=3.998E-01  e=3.373E+00  Choristoneura fumiferana

Radius of gyration: 25.61 Å; Cα contacts (8 Å, |Δi|>4): 761; chains: 1; bounding box: 64×60×71 Å